Protein AF-0000000068889372 (afdb_homodimer)

Sequence (690 aa):
MPFVDPTPGPKPAVEIFPAAVDGRIPQILAVNKPPKSHHPTPLFIGFTRNWPILQQSVVSYITAGWPPVDIYVVDNTGTMDSNELGLLTLQNPFFIDYPRLRALGVNIITAPTLLSFAQLQNFFLYTAIRRNWGHYYWSHMDSAVLSDEEQHPYRSLYQRIVENWSSMDKTEKWAIKLFEYDYLALVNVAAYKDVGGWDTQIPFYTTDCDFHARLRMKNYTITEEKVGHIFDVGATVPDLSVFYPGTANEPLNGERFKYLRKLLDDFQSSKNKEKSDRNFWQAAQLGGKGEPFYRNPVGFEKAMQHWIETGRTVYAEKWGHRECDIWEIGKEIDKAWEYKEDWLVMPFVDPTPGPKPAVEIFPAAVDGRIPQILAVNKPPKSHHPTPLFIGFTRNWPILQQSVVSYITAGWPPVDIYVVDNTGTMDSNELGLLTLQNPFFIDYPRLRALGVNIITAPTLLSFAQLQNFFLYTAIRRNWGHYYWSHMDSAVLSDEEQHPYRSLYQRIVENWSSMDKTEKWAIKLFEYDYLALVNVAAYKDVGGWDTQIPFYTTDCDFHARLRMKNYTITEEKVGHIFDVGATVPDLSVFYPGTANEPLNGERFKYLRKLLDDFQSSKNKEKSDRNFWQAAQLGGKGEPFYRNPVGFEKAMQHWIETGRTVYAEKWGHRECDIWEIGKEIDKAWEYKEDWLV

Solvent-accessible surface area (backbone atoms only — not comparable to full-atom values): 36878 Å² total; per-residue (Å²): 129,85,78,72,72,75,72,79,70,68,66,80,69,68,87,36,45,66,49,49,79,75,70,54,67,75,63,54,46,70,83,23,57,55,67,91,79,67,81,88,62,41,29,39,30,59,40,48,54,39,45,62,39,40,53,50,19,55,52,23,40,42,43,17,14,38,56,33,78,31,31,33,39,31,45,30,47,44,44,72,61,36,40,78,69,62,60,57,49,79,44,18,32,58,28,54,64,52,70,58,43,51,73,63,43,35,42,79,44,73,44,58,31,56,55,47,59,24,33,44,53,28,34,54,50,36,51,31,58,77,68,70,38,68,52,39,32,38,33,47,32,47,22,40,45,41,40,38,52,83,44,82,84,72,52,28,23,36,56,37,50,53,48,52,61,72,65,50,63,84,82,55,58,56,31,35,43,22,35,66,58,76,44,28,31,40,39,29,43,66,45,40,51,71,66,33,52,50,58,53,72,20,26,37,64,52,32,64,39,57,44,54,30,43,38,44,66,71,64,30,43,72,47,80,46,84,50,54,45,64,35,61,34,57,65,70,70,80,47,54,65,65,72,36,53,93,44,88,79,56,63,73,63,32,70,60,51,51,51,50,53,51,50,48,51,49,32,24,51,53,27,68,62,39,80,87,48,60,65,53,51,64,68,36,40,75,47,36,80,90,35,78,42,58,67,57,51,68,48,50,53,53,41,49,53,52,48,28,51,48,7,42,52,38,47,21,53,35,57,12,42,82,66,68,55,46,47,81,74,63,56,52,74,90,47,57,51,68,42,67,69,68,74,81,117,128,86,78,72,73,72,72,79,69,66,67,79,68,67,86,37,45,66,50,49,79,72,69,53,67,75,64,55,45,68,84,22,57,54,68,91,78,67,81,88,61,42,30,38,30,56,39,50,55,39,45,63,40,38,52,49,20,55,50,24,40,40,42,17,15,37,55,34,79,33,31,32,38,32,45,30,48,43,46,73,62,36,40,78,69,62,61,58,50,78,43,17,33,58,28,53,65,50,70,59,44,50,73,63,43,35,41,80,42,73,43,58,30,56,55,46,58,24,33,45,53,28,34,54,50,36,51,31,56,77,67,68,39,68,50,39,31,39,34,46,32,46,23,40,43,42,39,38,53,82,45,83,82,72,53,28,23,35,55,36,49,54,49,52,61,72,63,50,63,85,81,56,59,55,33,36,42,21,33,66,58,74,44,29,31,40,41,30,43,66,46,40,52,72,66,33,50,50,57,50,73,19,26,36,62,54,33,64,40,56,42,55,30,43,39,43,67,71,64,30,42,72,46,79,46,85,48,54,46,62,36,61,36,57,66,71,69,79,45,56,63,64,70,35,52,92,44,89,78,56,63,74,62,32,70,59,52,52,51,50,53,50,51,48,50,49,31,24,51,51,27,69,60,39,78,87,49,62,65,53,52,65,66,35,40,74,45,38,81,91,35,78,42,57,66,56,49,67,50,48,52,53,44,49,52,54,44,29,52,45,7,42,51,38,48,20,52,34,57,13,41,81,67,68,56,46,48,81,73,62,55,50,76,90,47,56,52,68,42,67,69,68,73,82,117

Structure (mmCIF, N/CA/C/O backbone):
data_AF-0000000068889372-model_v1
#
loop_
_entity.id
_entity.type
_entity.pdbx_description
1 polymer '(Perigord truffle) hypothetical protein'
#
loop_
_atom_site.group_PDB
_atom_site.id
_atom_site.type_symbol
_atom_site.label_atom_id
_atom_site.label_alt_id
_atom_site.label_comp_id
_atom_site.label_asym_id
_atom_site.label_entity_id
_atom_site.label_seq_id
_atom_site.pdbx_PDB_ins_code
_atom_site.Cartn_x
_atom_site.Cartn_y
_atom_site.Cartn_z
_atom_site.occupancy
_atom_site.B_iso_or_equiv
_atom_site.auth_seq_id
_atom_site.auth_comp_id
_atom_site.auth_asym_id
_atom_site.auth_atom_id
_atom_site.pdbx_PDB_model_num
ATOM 1 N N . MET A 1 1 ? 31 -30.125 26.141 1 26.41 1 MET A N 1
ATOM 2 C CA . MET A 1 1 ? 29.766 -29.484 25.672 1 26.41 1 MET A CA 1
ATOM 3 C C . MET A 1 1 ? 29.578 -29.703 24.172 1 26.41 1 MET A C 1
ATOM 5 O O . MET A 1 1 ? 30.484 -29.438 23.391 1 26.41 1 MET A O 1
ATOM 9 N N . PRO A 1 2 ? 28.672 -30.578 23.656 1 28.95 2 PRO A N 1
ATOM 10 C CA . PRO A 1 2 ? 28.656 -31.016 22.266 1 28.95 2 PRO A CA 1
ATOM 11 C C . PRO A 1 2 ? 28.5 -29.859 21.281 1 28.95 2 PRO A C 1
ATOM 13 O O . PRO A 1 2 ? 27.922 -28.828 21.625 1 28.95 2 PRO A O 1
ATOM 16 N N . PHE A 1 3 ? 29.453 -29.578 20.406 1 27.03 3 PHE A N 1
ATOM 17 C CA . PHE A 1 3 ? 29.469 -28.625 19.297 1 27.03 3 PHE A CA 1
ATOM 18 C C . PHE A 1 3 ? 28.25 -28.828 18.391 1 27.03 3 PHE A C 1
ATOM 20 O O . PHE A 1 3 ? 28.062 -29.922 17.859 1 27.03 3 PHE A O 1
ATOM 27 N N . VAL A 1 4 ? 27.062 -28.391 18.797 1 33.19 4 VAL A N 1
ATOM 28 C CA . VAL A 1 4 ? 25.938 -28.453 17.891 1 33.19 4 VAL A CA 1
ATOM 29 C C . VAL A 1 4 ? 26.375 -28.031 16.484 1 33.19 4 VAL A C 1
ATOM 31 O O . VAL A 1 4 ? 27.078 -27.031 16.328 1 33.19 4 VAL A O 1
ATOM 34 N N . ASP A 1 5 ? 26.484 -28.875 15.633 1 35.28 5 ASP A N 1
ATOM 35 C CA . ASP A 1 5 ? 26.781 -28.688 14.219 1 35.28 5 ASP A CA 1
ATOM 36 C C . ASP A 1 5 ? 26.047 -27.453 13.672 1 35.28 5 ASP A C 1
ATOM 38 O O . ASP A 1 5 ? 24.859 -27.266 13.945 1 35.28 5 ASP A O 1
ATOM 42 N N . PRO A 1 6 ? 26.719 -26.359 13.375 1 37.97 6 PRO A N 1
ATOM 43 C CA . PRO A 1 6 ? 26.078 -25.125 12.867 1 37.97 6 PRO A CA 1
ATOM 44 C C . PRO A 1 6 ? 25.031 -25.406 11.789 1 37.97 6 PRO A C 1
ATOM 46 O O . PRO A 1 6 ? 25.156 -26.391 11.047 1 37.97 6 PRO A O 1
ATOM 49 N N . THR A 1 7 ? 23.781 -25.391 12.039 1 39.97 7 THR A N 1
ATOM 50 C CA . THR A 1 7 ? 22.766 -25.391 10.992 1 39.97 7 THR A CA 1
ATOM 51 C C . THR A 1 7 ? 23.312 -24.734 9.719 1 39.97 7 THR A C 1
ATOM 53 O O . THR A 1 7 ? 23.859 -23.641 9.758 1 39.97 7 THR A O 1
ATOM 56 N N . PRO A 1 8 ? 23.703 -25.562 8.773 1 46.97 8 PRO A N 1
ATOM 57 C CA . PRO A 1 8 ? 24.234 -24.953 7.551 1 46.97 8 PRO A CA 1
ATOM 58 C C . PRO A 1 8 ? 23.5 -23.672 7.152 1 46.97 8 PRO A C 1
ATOM 60 O O . PRO A 1 8 ? 22.297 -23.578 7.348 1 46.97 8 PRO A O 1
ATOM 63 N N . GLY A 1 9 ? 24.141 -22.578 7.207 1 53.31 9 GLY A N 1
ATOM 64 C CA . GLY A 1 9 ? 23.609 -21.297 6.766 1 53.31 9 GLY A CA 1
ATOM 65 C C . GLY A 1 9 ? 22.906 -21.375 5.426 1 53.31 9 GLY A C 1
ATOM 66 O O . GLY A 1 9 ? 23.016 -22.375 4.715 1 53.31 9 GLY A O 1
ATOM 67 N N . PRO A 1 10 ? 21.906 -20.516 5.102 1 62.91 10 PRO A N 1
ATOM 68 C CA . PRO A 1 10 ? 21.172 -20.516 3.834 1 62.91 10 PRO A CA 1
ATOM 69 C C . PRO A 1 10 ? 22.094 -20.547 2.619 1 62.91 10 PRO A C 1
ATOM 71 O O . PRO A 1 10 ? 23.188 -19.953 2.652 1 62.91 10 PRO A O 1
ATOM 74 N N . LYS A 1 11 ? 21.953 -21.5 1.599 1 74.25 11 LYS A N 1
ATOM 75 C CA . LYS A 1 11 ? 22.703 -21.594 0.352 1 74.25 11 LYS A CA 1
ATOM 76 C C . LYS A 1 11 ? 22.516 -20.344 -0.503 1 74.25 11 LYS A C 1
ATOM 78 O O . LYS A 1 11 ? 21.422 -19.781 -0.558 1 74.25 11 LYS A O 1
ATOM 83 N N . PRO A 1 12 ? 23.641 -19.812 -1.066 1 86.12 12 PRO A N 1
ATOM 84 C CA . PRO A 1 12 ? 23.547 -18.656 -1.959 1 86.12 12 PRO A CA 1
ATOM 85 C C . PRO A 1 12 ? 22.609 -18.906 -3.145 1 86.12 12 PRO A C 1
ATOM 87 O O . PRO A 1 12 ? 22.516 -20.047 -3.631 1 86.12 12 PRO A O 1
ATOM 90 N N . ALA A 1 13 ? 21.922 -17.922 -3.547 1 90.19 13 ALA A N 1
ATOM 91 C CA . ALA A 1 13 ? 21.094 -18 -4.742 1 90.19 13 ALA A CA 1
ATOM 92 C C . ALA A 1 13 ? 21.938 -18.172 -5.996 1 90.19 13 ALA A C 1
ATOM 94 O O . ALA A 1 13 ? 23.016 -17.578 -6.102 1 90.19 13 ALA A O 1
ATOM 95 N N . VAL A 1 14 ? 21.469 -19 -6.891 1 91.88 14 VAL A N 1
ATOM 96 C CA . VAL A 1 14 ? 22.203 -19.281 -8.125 1 91.88 14 VAL A CA 1
ATOM 97 C C . VAL A 1 14 ? 21.359 -18.875 -9.328 1 91.88 14 VAL A C 1
ATOM 99 O O . VAL A 1 14 ? 20.125 -18.859 -9.258 1 91.88 14 VAL A O 1
ATOM 102 N N . GLU A 1 15 ? 22.109 -18.484 -10.391 1 94.75 15 GLU A N 1
ATOM 103 C CA . GLU A 1 15 ? 21.453 -18.25 -11.672 1 94.75 15 GLU A CA 1
ATOM 104 C C . GLU A 1 15 ? 20.906 -19.547 -12.266 1 94.75 15 GLU A C 1
ATOM 106 O O . GLU A 1 15 ? 21.656 -20.5 -12.461 1 94.75 15 GLU A O 1
ATOM 111 N N . ILE A 1 16 ? 19.609 -19.5 -12.547 1 96.81 16 ILE A N 1
ATOM 112 C CA . ILE A 1 16 ? 19 -20.766 -12.969 1 96.81 16 ILE A CA 1
ATOM 113 C C . ILE A 1 16 ? 18.562 -20.672 -14.43 1 96.81 16 ILE A C 1
ATOM 115 O O . ILE A 1 16 ? 17.812 -21.516 -14.906 1 96.81 16 ILE A O 1
ATOM 119 N N . PHE A 1 17 ? 18.875 -19.656 -15.188 1 97.44 17 PHE A N 1
ATOM 120 C CA . PHE A 1 17 ? 18.578 -19.5 -16.609 1 97.44 17 PHE A CA 1
ATOM 121 C C . PHE A 1 17 ? 19.797 -18.969 -17.359 1 97.44 17 PHE A C 1
ATOM 123 O O . PHE A 1 17 ? 19.75 -17.906 -17.984 1 97.44 17 PHE A O 1
ATOM 130 N N . PRO A 1 18 ? 20.844 -19.703 -17.406 1 94.88 18 PRO A N 1
ATOM 131 C CA . PRO A 1 18 ? 22.078 -19.234 -18.031 1 94.88 18 PRO A CA 1
ATOM 132 C C . PRO A 1 18 ? 21.891 -18.859 -19.484 1 94.88 18 PRO A C 1
ATOM 134 O O . PRO A 1 18 ? 22.531 -17.906 -19.969 1 94.88 18 PRO A O 1
ATOM 137 N N . ALA A 1 19 ? 21.078 -19.547 -20.188 1 93.31 19 ALA A N 1
ATOM 138 C CA . ALA A 1 19 ? 20.844 -19.25 -21.594 1 93.31 19 ALA A CA 1
ATOM 139 C C . ALA A 1 19 ? 20.344 -17.828 -21.781 1 93.31 19 ALA A C 1
ATOM 141 O O . ALA A 1 19 ? 20.719 -17.156 -22.75 1 93.31 19 ALA A O 1
ATOM 142 N N . ALA A 1 20 ? 19.516 -17.391 -20.906 1 92.81 20 ALA A N 1
ATOM 143 C CA . ALA A 1 20 ? 18.984 -16.047 -21 1 92.81 20 ALA A CA 1
ATOM 144 C C . ALA A 1 20 ? 20.062 -15 -20.734 1 92.81 20 ALA A C 1
ATOM 146 O O . ALA A 1 20 ? 20.047 -13.906 -21.312 1 92.81 20 ALA A O 1
ATOM 147 N N . VAL A 1 21 ? 20.953 -15.234 -19.828 1 89.38 21 VAL A N 1
ATOM 148 C CA . VAL A 1 21 ? 22.062 -14.344 -19.516 1 89.38 21 VAL A CA 1
ATOM 149 C C . VAL A 1 21 ? 22.875 -14.086 -20.781 1 89.38 21 VAL A C 1
ATOM 151 O O . VAL A 1 21 ? 23.359 -12.977 -21 1 89.38 21 VAL A O 1
ATOM 154 N N . ASP A 1 22 ? 22.938 -15.102 -21.625 1 89.62 22 ASP A N 1
ATOM 155 C CA . ASP A 1 22 ? 23.719 -15.039 -22.844 1 89.62 22 ASP A CA 1
ATOM 156 C C . ASP A 1 22 ? 22.891 -14.438 -23.984 1 89.62 22 ASP A C 1
ATOM 158 O O . ASP A 1 22 ? 23.359 -14.383 -25.125 1 89.62 22 ASP A O 1
ATOM 162 N N . GLY A 1 23 ? 21.688 -14 -23.672 1 87.56 23 GLY A N 1
ATOM 163 C CA . GLY A 1 23 ? 20.812 -13.398 -24.656 1 87.56 23 GLY A CA 1
ATOM 164 C C . GLY A 1 23 ? 20.172 -14.414 -25.594 1 87.56 23 GLY A C 1
ATOM 165 O O . GLY A 1 23 ? 19.719 -14.062 -26.672 1 87.56 23 GLY A O 1
ATOM 166 N N . ARG A 1 24 ? 20.188 -15.688 -25.297 1 90.38 24 ARG A N 1
ATOM 167 C CA . ARG A 1 24 ? 19.703 -16.781 -26.141 1 90.38 24 ARG A CA 1
ATOM 168 C C . ARG A 1 24 ? 18.469 -17.438 -25.516 1 90.38 24 ARG A C 1
ATOM 170 O O . ARG A 1 24 ? 18.484 -18.641 -25.25 1 90.38 24 ARG A O 1
ATOM 177 N N . ILE A 1 25 ? 17.375 -16.719 -25.25 1 94.25 25 ILE A N 1
ATOM 178 C CA . ILE A 1 25 ? 16.141 -17.312 -24.766 1 94.25 25 ILE A CA 1
ATOM 179 C C . ILE A 1 25 ? 15.531 -18.219 -25.844 1 94.25 25 ILE A C 1
ATOM 181 O O . ILE A 1 25 ? 15.219 -17.75 -26.938 1 94.25 25 ILE A O 1
ATOM 185 N N . PRO A 1 26 ? 15.375 -19.438 -25.547 1 94.12 26 PRO A N 1
ATOM 186 C CA . PRO A 1 26 ? 14.875 -20.375 -26.562 1 94.12 26 PRO A CA 1
ATOM 187 C C . PRO A 1 26 ? 13.43 -20.078 -26.953 1 94.12 26 PRO A C 1
ATOM 189 O O . PRO A 1 26 ? 12.711 -19.391 -26.234 1 94.12 26 PRO A O 1
ATOM 192 N N . GLN A 1 27 ? 13.078 -20.656 -28.109 1 94 27 GLN A N 1
ATOM 193 C CA . GLN A 1 27 ? 11.695 -20.547 -28.562 1 94 27 GLN A CA 1
ATOM 194 C C . GLN A 1 27 ? 10.812 -21.578 -27.859 1 94 27 GLN A C 1
ATOM 196 O O . GLN A 1 27 ? 11.25 -22.703 -27.594 1 94 27 GLN A O 1
ATOM 201 N N . ILE A 1 28 ? 9.625 -21.203 -27.578 1 95.25 28 ILE A N 1
ATOM 202 C CA . ILE A 1 28 ? 8.719 -22.156 -26.953 1 95.25 28 ILE A CA 1
ATOM 203 C C . ILE A 1 28 ? 8.211 -23.141 -28 1 95.25 28 ILE A C 1
ATOM 205 O O . ILE A 1 28 ? 8.398 -22.938 -29.203 1 95.25 28 ILE A O 1
ATOM 209 N N . LEU A 1 29 ? 7.578 -24.234 -27.531 1 93.75 29 LEU A N 1
ATOM 210 C CA . LEU A 1 29 ? 6.973 -25.203 -28.453 1 93.75 29 LEU A CA 1
ATOM 211 C C . LEU A 1 29 ? 5.992 -24.516 -29.391 1 93.75 29 LEU A C 1
ATOM 213 O O . LEU A 1 29 ? 5.16 -23.703 -28.953 1 93.75 29 LEU A O 1
ATOM 217 N N . ALA A 1 30 ? 6.059 -24.844 -30.656 1 92.06 30 ALA A N 1
ATOM 218 C CA . ALA A 1 30 ? 5.254 -24.188 -31.672 1 92.06 30 ALA A CA 1
ATOM 219 C C . ALA A 1 30 ? 3.764 -24.312 -31.375 1 92.06 30 ALA A C 1
ATOM 221 O O . ALA A 1 30 ? 3.004 -23.359 -31.547 1 92.06 30 ALA A O 1
ATOM 222 N N . VAL A 1 31 ? 3.369 -25.422 -30.891 1 93.06 31 VAL A N 1
ATOM 223 C CA . VAL A 1 31 ? 1.959 -25.703 -30.641 1 93.06 31 VAL A CA 1
ATOM 224 C C . VAL A 1 31 ? 1.481 -24.922 -29.422 1 93.06 31 VAL A C 1
ATOM 226 O O . VAL A 1 31 ? 0.277 -24.797 -29.188 1 93.06 31 VAL A O 1
ATOM 229 N N . ASN A 1 32 ? 2.391 -24.359 -28.594 1 94.94 32 ASN A N 1
ATOM 230 C CA . ASN A 1 32 ? 2.039 -23.562 -27.422 1 94.94 32 ASN A CA 1
ATOM 231 C C . ASN A 1 32 ? 1.96 -22.078 -27.75 1 94.94 32 ASN A C 1
ATOM 233 O O . ASN A 1 32 ? 1.536 -21.266 -26.922 1 94.94 32 ASN A O 1
ATOM 237 N N . LYS A 1 33 ? 2.381 -21.734 -28.969 1 93.5 33 LYS A N 1
ATOM 238 C CA . LYS A 1 33 ? 2.412 -20.312 -29.328 1 93.5 33 LYS A CA 1
ATOM 239 C C . LYS A 1 33 ? 1.012 -19.703 -29.312 1 93.5 33 LYS A C 1
ATOM 241 O O . LYS A 1 33 ? 0.092 -20.234 -29.938 1 93.5 33 LYS A O 1
ATOM 246 N N . PRO A 1 34 ? 0.909 -18.656 -28.5 1 92.5 34 PRO A N 1
ATOM 247 C CA . PRO A 1 34 ? -0.407 -18.016 -28.5 1 92.5 34 PRO A CA 1
ATOM 248 C C . PRO A 1 34 ? -0.734 -17.328 -29.812 1 92.5 34 PRO A C 1
ATOM 250 O O . PRO A 1 34 ? 0.171 -17.016 -30.594 1 92.5 34 PRO A O 1
ATOM 253 N N . PRO A 1 35 ? -2.029 -17.172 -30.016 1 89.75 35 PRO A N 1
ATOM 254 C CA . PRO A 1 35 ? -2.385 -16.422 -31.219 1 89.75 35 PRO A CA 1
ATOM 255 C C . PRO A 1 35 ? -1.94 -14.969 -31.172 1 89.75 35 PRO A C 1
ATOM 257 O O . PRO A 1 35 ? -1.843 -14.391 -30.078 1 89.75 35 PRO A O 1
ATOM 260 N N . LYS A 1 36 ? -1.653 -14.406 -32.344 1 86.12 36 LYS A N 1
ATOM 261 C CA . LYS A 1 36 ? -1.223 -13.016 -32.406 1 86.12 36 LYS A CA 1
ATOM 262 C C . LYS A 1 36 ? -2.316 -12.078 -31.891 1 86.12 36 LYS A C 1
ATOM 264 O O . LYS A 1 36 ? -2.041 -11.148 -31.125 1 86.12 36 LYS A O 1
ATOM 269 N N . SER A 1 37 ? -3.52 -12.234 -32.375 1 88.38 37 SER A N 1
ATOM 270 C CA . SER A 1 37 ? -4.672 -11.5 -31.875 1 88.38 37 SER A CA 1
ATOM 271 C C . SER A 1 37 ? -5.461 -12.328 -30.859 1 88.38 37 SER A C 1
ATOM 273 O O . SER A 1 37 ? -5.781 -13.492 -31.125 1 88.38 37 SER A O 1
ATOM 275 N N . HIS A 1 38 ? -5.52 -11.82 -29.688 1 87.12 38 HIS A N 1
ATOM 276 C CA . HIS A 1 38 ? -6.227 -12.562 -28.656 1 87.12 38 HIS A CA 1
ATOM 277 C C . HIS A 1 38 ? -6.902 -11.625 -27.656 1 87.12 38 HIS A C 1
ATOM 279 O O . HIS A 1 38 ? -6.574 -10.438 -27.609 1 87.12 38 HIS A O 1
ATOM 285 N N . HIS A 1 39 ? -7.934 -12.125 -27.062 1 85.12 39 HIS A N 1
ATOM 286 C CA . HIS A 1 39 ? -8.508 -11.414 -25.922 1 85.12 39 HIS A CA 1
ATOM 287 C C . HIS A 1 39 ? -7.496 -11.258 -24.797 1 85.12 39 HIS A C 1
ATOM 289 O O . HIS A 1 39 ? -6.781 -12.211 -24.469 1 85.12 39 HIS A O 1
ATOM 295 N N . PRO A 1 40 ? -7.457 -10.055 -24.234 1 90.06 40 PRO A N 1
ATOM 296 C CA . PRO A 1 40 ? -6.484 -9.852 -23.156 1 90.06 40 PRO A CA 1
ATOM 297 C C . PRO A 1 40 ? -6.738 -10.758 -21.953 1 90.06 40 PRO A C 1
ATOM 299 O O . PRO A 1 40 ? -7.879 -10.906 -21.516 1 90.06 40 PRO A O 1
ATOM 302 N N . THR A 1 41 ? -5.695 -11.391 -21.453 1 96.25 41 THR A N 1
ATOM 303 C CA . THR A 1 41 ? -5.707 -12.242 -20.266 1 96.25 41 THR A CA 1
ATOM 304 C C . THR A 1 41 ? -4.676 -11.766 -19.25 1 96.25 41 THR A C 1
ATOM 306 O O . THR A 1 41 ? -3.75 -12.508 -18.906 1 96.25 41 THR A O 1
ATOM 309 N N . PRO A 1 42 ? -4.914 -10.539 -18.766 1 98.44 42 PRO A N 1
ATOM 310 C CA . PRO A 1 42 ? -3.908 -10.047 -17.828 1 98.44 42 PRO A CA 1
ATOM 311 C C . PRO A 1 42 ? -3.676 -11 -16.656 1 98.44 42 PRO A C 1
ATOM 313 O O . PRO A 1 42 ? -4.625 -11.383 -15.977 1 98.44 42 PRO A O 1
ATOM 316 N N . LEU A 1 43 ? -2.439 -11.406 -16.469 1 98.88 43 LEU A N 1
ATOM 317 C CA . LEU A 1 43 ? -1.994 -12.273 -15.383 1 98.88 43 LEU A CA 1
ATOM 318 C C . LEU A 1 43 ? -1.035 -11.531 -14.453 1 98.88 43 LEU A C 1
ATOM 320 O O . LEU A 1 43 ? 0.074 -11.172 -14.859 1 98.88 43 LEU A O 1
ATOM 324 N N . PHE A 1 44 ? -1.494 -11.273 -13.219 1 98.94 44 PHE A N 1
ATOM 325 C CA . PHE A 1 44 ? -0.624 -10.68 -12.211 1 98.94 44 PHE A CA 1
ATOM 326 C C . PHE A 1 44 ? 0.161 -11.75 -11.469 1 98.94 44 PHE A C 1
ATOM 328 O O . PHE A 1 44 ? -0.407 -12.75 -11.031 1 98.94 44 PHE A O 1
ATOM 335 N N . ILE A 1 45 ? 1.441 -11.539 -11.289 1 98.88 45 ILE A N 1
ATOM 336 C CA . ILE A 1 45 ? 2.275 -12.32 -10.383 1 98.88 45 ILE A CA 1
ATOM 337 C C . ILE A 1 45 ? 2.998 -11.383 -9.414 1 98.88 45 ILE A C 1
ATOM 339 O O . ILE A 1 45 ? 3.932 -10.68 -9.805 1 98.88 45 ILE A O 1
ATOM 343 N N . GLY A 1 46 ? 2.568 -11.383 -8.164 1 98.62 46 GLY A N 1
ATOM 344 C CA . GLY A 1 46 ? 3.205 -10.562 -7.148 1 98.62 46 GLY A CA 1
ATOM 345 C C . GLY A 1 46 ? 4.504 -11.148 -6.633 1 98.62 46 GLY A C 1
ATOM 346 O O . GLY A 1 46 ? 4.605 -12.359 -6.434 1 98.62 46 GLY A O 1
ATOM 347 N N . PHE A 1 47 ? 5.469 -10.258 -6.398 1 97.88 47 PHE A N 1
ATOM 348 C CA . PHE A 1 47 ? 6.777 -10.719 -5.953 1 97.88 47 PHE A CA 1
ATOM 349 C C . PHE A 1 47 ? 7.238 -9.938 -4.73 1 97.88 47 PHE A C 1
ATOM 351 O O . PHE A 1 47 ? 7.137 -8.711 -4.703 1 97.88 47 PHE A O 1
ATOM 358 N N . THR A 1 48 ? 7.754 -10.672 -3.742 1 96 48 THR A N 1
ATOM 359 C CA . THR A 1 48 ? 8.383 -10 -2.609 1 96 48 THR A CA 1
ATOM 360 C C . THR A 1 48 ? 9.828 -10.461 -2.441 1 96 48 THR A C 1
ATOM 362 O O . THR A 1 48 ? 10.742 -9.641 -2.322 1 96 48 THR A O 1
ATOM 365 N N . ARG A 1 49 ? 10.023 -11.758 -2.506 1 94.31 49 ARG A N 1
ATOM 366 C CA . ARG A 1 49 ? 11.383 -12.242 -2.285 1 94.31 49 ARG A CA 1
ATOM 367 C C . ARG A 1 49 ? 11.609 -13.578 -2.98 1 94.31 49 ARG A C 1
ATOM 369 O O . ARG A 1 49 ? 10.664 -14.328 -3.217 1 94.31 49 ARG A O 1
ATOM 376 N N . ASN A 1 50 ? 12.844 -13.859 -3.271 1 93.69 50 ASN A N 1
ATOM 377 C CA . ASN A 1 50 ? 13.312 -15.109 -3.867 1 93.69 50 ASN A CA 1
ATOM 378 C C . ASN A 1 50 ? 13.125 -15.109 -5.383 1 93.69 50 ASN A C 1
ATOM 380 O O . ASN A 1 50 ? 12.273 -15.828 -5.91 1 93.69 50 ASN A O 1
ATOM 384 N N . TRP A 1 51 ? 13.984 -14.484 -6.051 1 96.06 51 TRP A N 1
ATOM 385 C CA . TRP A 1 51 ? 13.977 -14.219 -7.484 1 96.06 51 TRP A CA 1
ATOM 386 C C . TRP A 1 51 ? 13.953 -15.516 -8.281 1 96.06 51 TRP A C 1
ATOM 388 O O . TRP A 1 51 ? 13.18 -15.648 -9.234 1 96.06 51 TRP A O 1
ATOM 398 N N . PRO A 1 52 ? 14.688 -16.594 -7.902 1 95.94 52 PRO A N 1
ATOM 399 C CA . PRO A 1 52 ? 14.68 -17.812 -8.719 1 95.94 52 PRO A CA 1
ATOM 400 C C . PRO A 1 52 ? 13.289 -18.438 -8.82 1 95.94 52 PRO A C 1
ATOM 402 O O . PRO A 1 52 ? 12.914 -18.938 -9.875 1 95.94 52 PRO A O 1
ATOM 405 N N . ILE A 1 53 ? 12.562 -18.375 -7.758 1 96.38 53 ILE A N 1
ATOM 406 C CA . ILE A 1 53 ? 11.227 -18.969 -7.742 1 96.38 53 ILE A CA 1
ATOM 407 C C . ILE A 1 53 ? 10.297 -18.172 -8.656 1 96.38 53 ILE A C 1
ATOM 409 O O . ILE A 1 53 ? 9.531 -18.766 -9.43 1 96.38 53 ILE A O 1
ATOM 413 N N . LEU A 1 54 ? 10.383 -16.844 -8.625 1 97.62 54 LEU A N 1
ATOM 414 C CA . LEU A 1 54 ? 9.586 -16.016 -9.523 1 97.62 54 LEU A CA 1
ATOM 415 C C . LEU A 1 54 ? 9.945 -16.281 -10.977 1 97.62 54 LEU A C 1
ATOM 417 O O . LEU A 1 54 ? 9.062 -16.422 -11.828 1 97.62 54 LEU A O 1
ATOM 421 N N . GLN A 1 55 ? 11.25 -16.297 -11.227 1 98.12 55 GLN A N 1
ATOM 422 C CA . GLN A 1 55 ? 11.734 -16.516 -12.586 1 98.12 55 GLN A CA 1
ATOM 423 C C . GLN A 1 55 ? 11.172 -17.812 -13.164 1 98.12 55 GLN A C 1
ATOM 425 O O . GLN A 1 55 ? 10.75 -17.859 -14.32 1 98.12 55 GLN A O 1
ATOM 430 N N . GLN A 1 56 ? 11.211 -18.875 -12.344 1 98.38 56 GLN A N 1
ATOM 431 C CA . GLN A 1 56 ? 10.664 -20.156 -12.758 1 98.38 56 GLN A CA 1
ATOM 432 C C . GLN A 1 56 ? 9.172 -20.062 -13.062 1 98.38 56 GLN A C 1
ATOM 434 O O . GLN A 1 56 ? 8.695 -20.609 -14.055 1 98.38 56 GLN A O 1
ATOM 439 N N . SER A 1 57 ? 8.453 -19.375 -12.227 1 98.75 57 SER A N 1
ATOM 440 C CA . SER A 1 57 ? 7.02 -19.188 -12.438 1 98.75 57 SER A CA 1
ATOM 441 C C . SER A 1 57 ? 6.746 -18.484 -13.758 1 98.75 57 SER A C 1
ATOM 443 O O . SER A 1 57 ? 5.965 -18.984 -14.578 1 98.75 57 SER A O 1
ATOM 445 N N . VAL A 1 58 ? 7.414 -17.375 -14.039 1 98.88 58 VAL A N 1
ATOM 446 C CA . VAL A 1 58 ? 7.219 -16.578 -15.234 1 98.88 58 VAL A CA 1
ATOM 447 C C . VAL A 1 58 ? 7.527 -17.406 -16.484 1 98.88 58 VAL A C 1
ATOM 449 O O . VAL A 1 58 ? 6.715 -17.484 -17.406 1 98.88 58 VAL A O 1
ATOM 452 N N . VAL A 1 59 ? 8.656 -18.078 -16.453 1 98.75 59 VAL A N 1
ATOM 453 C CA . VAL A 1 59 ? 9.086 -18.891 -17.594 1 98.75 59 VAL A CA 1
ATOM 454 C C . VAL A 1 59 ? 8.086 -20.016 -17.828 1 98.75 59 VAL A C 1
ATOM 456 O O . VAL A 1 59 ? 7.762 -20.328 -18.984 1 98.75 59 VAL A O 1
ATOM 459 N N . SER A 1 60 ? 7.625 -20.625 -16.766 1 98.81 60 SER A N 1
ATOM 460 C CA . SER A 1 60 ? 6.688 -21.734 -16.906 1 98.81 60 SER A CA 1
ATOM 461 C C . SER A 1 60 ? 5.398 -21.266 -17.594 1 98.81 60 SER A C 1
ATOM 463 O O . SER A 1 60 ? 4.852 -21.984 -18.438 1 98.81 60 SER A O 1
ATOM 465 N N . TYR A 1 61 ? 4.844 -20.109 -17.25 1 98.81 61 TYR A N 1
ATOM 466 C CA . TYR A 1 61 ? 3.639 -19.594 -17.875 1 98.81 61 TYR A CA 1
ATOM 467 C C . TYR A 1 61 ? 3.893 -19.266 -19.344 1 98.81 61 TYR A C 1
ATOM 469 O O . TYR A 1 61 ? 3.059 -19.562 -20.203 1 98.81 61 TYR A O 1
ATOM 477 N N . ILE A 1 62 ? 5.047 -18.641 -19.641 1 98.5 62 ILE A N 1
ATOM 478 C CA . ILE A 1 62 ? 5.391 -18.297 -21.016 1 98.5 62 ILE A CA 1
ATOM 479 C C . ILE A 1 62 ? 5.449 -19.562 -21.875 1 98.5 62 ILE A C 1
ATOM 481 O O . ILE A 1 62 ? 4.848 -19.625 -22.953 1 98.5 62 ILE A O 1
ATOM 485 N N . THR A 1 63 ? 6.094 -20.609 -21.422 1 97.94 63 THR A N 1
ATOM 486 C CA . THR A 1 63 ? 6.297 -21.812 -22.203 1 97.94 63 THR A CA 1
ATOM 487 C C . THR A 1 63 ? 4.996 -22.609 -22.312 1 97.94 63 THR A C 1
ATOM 489 O O . THR A 1 63 ? 4.859 -23.469 -23.188 1 97.94 63 THR A O 1
ATOM 492 N N . ALA A 1 64 ? 4.074 -22.328 -21.391 1 98.12 64 ALA A N 1
ATOM 493 C CA . ALA A 1 64 ? 2.768 -22.984 -21.453 1 98.12 64 ALA A CA 1
ATOM 494 C C . ALA A 1 64 ? 1.81 -22.203 -22.344 1 98.12 64 ALA A C 1
ATOM 496 O O . ALA A 1 64 ? 0.617 -22.516 -22.406 1 98.12 64 ALA A O 1
ATOM 497 N N . GLY A 1 65 ? 2.336 -21.141 -22.984 1 97.31 65 GLY A N 1
ATOM 498 C CA . GLY A 1 65 ? 1.611 -20.5 -24.062 1 97.31 65 GLY A CA 1
ATOM 499 C C . GLY A 1 65 ? 1.045 -19.141 -23.656 1 97.31 65 GLY A C 1
ATOM 500 O O . GLY A 1 65 ? 0.444 -18.453 -24.484 1 97.31 65 GLY A O 1
ATOM 501 N N . TRP A 1 66 ? 1.161 -18.75 -22.375 1 98.19 66 TRP A N 1
ATOM 502 C CA . TRP A 1 66 ? 0.631 -17.453 -21.969 1 98.19 66 TRP A CA 1
ATOM 503 C C . TRP A 1 66 ? 1.382 -16.312 -22.656 1 98.19 66 TRP A C 1
ATOM 505 O O . TRP A 1 66 ? 2.611 -16.25 -22.609 1 98.19 66 TRP A O 1
ATOM 515 N N . PRO A 1 67 ? 0.707 -15.438 -23.406 1 97.81 67 PRO A N 1
ATOM 516 C CA . PRO A 1 67 ? 1.434 -14.344 -24.047 1 97.81 67 PRO A CA 1
ATOM 517 C C . PRO A 1 67 ? 2.219 -13.492 -23.047 1 97.81 67 PRO A C 1
ATOM 519 O O . PRO A 1 67 ? 1.638 -12.945 -22.109 1 97.81 67 PRO A O 1
ATOM 522 N N . PRO A 1 68 ? 3.533 -13.359 -23.234 1 97.25 68 PRO A N 1
ATOM 523 C CA . PRO A 1 68 ? 4.328 -12.562 -22.281 1 97.25 68 PRO A CA 1
ATOM 524 C C . PRO A 1 68 ? 3.771 -11.156 -22.094 1 97.25 68 PRO A C 1
ATOM 526 O O . PRO A 1 68 ? 3.791 -10.633 -20.969 1 97.25 68 PRO A O 1
ATOM 529 N N . VAL A 1 69 ? 3.156 -10.547 -23.109 1 97.25 69 VAL A N 1
ATOM 530 C CA . VAL A 1 69 ? 2.668 -9.172 -23.062 1 97.25 69 VAL A CA 1
ATOM 531 C C . VAL A 1 69 ? 1.472 -9.078 -22.125 1 97.25 69 VAL A C 1
ATOM 533 O O . VAL A 1 69 ? 1.106 -7.988 -21.672 1 97.25 69 VAL A O 1
ATOM 536 N N . ASP A 1 70 ? 0.886 -10.242 -21.75 1 98.25 70 ASP A N 1
ATOM 537 C CA . ASP A 1 70 ? -0.254 -10.25 -20.844 1 98.25 70 ASP A CA 1
ATOM 538 C C . ASP A 1 70 ? 0.19 -10.555 -19.406 1 98.25 70 ASP A C 1
ATOM 540 O O . ASP A 1 70 ? -0.622 -10.523 -18.484 1 98.25 70 ASP A O 1
ATOM 544 N N . ILE A 1 71 ? 1.434 -10.859 -19.188 1 98.81 71 ILE A N 1
ATOM 545 C CA . ILE A 1 71 ? 1.947 -11.172 -17.859 1 98.81 71 ILE A CA 1
ATOM 546 C C . ILE A 1 71 ? 2.496 -9.906 -17.203 1 98.81 71 ILE A C 1
ATOM 548 O O . ILE A 1 71 ? 3.301 -9.195 -17.797 1 98.81 71 ILE A O 1
ATOM 552 N N . TYR A 1 72 ? 2.025 -9.625 -16.062 1 98.94 72 TYR A N 1
ATOM 553 C CA . TYR A 1 72 ? 2.449 -8.477 -15.273 1 98.94 72 TYR A CA 1
ATOM 554 C C . TYR A 1 72 ? 3.096 -8.922 -13.969 1 98.94 72 TYR A C 1
ATOM 556 O O . TYR A 1 72 ? 2.41 -9.383 -13.055 1 98.94 72 TYR A O 1
ATOM 564 N N . VAL A 1 73 ? 4.414 -8.797 -13.883 1 98.94 73 VAL A N 1
ATOM 565 C CA . VAL A 1 73 ? 5.109 -9.016 -12.617 1 98.94 73 VAL A CA 1
ATOM 566 C C . VAL A 1 73 ? 5.008 -7.762 -11.75 1 98.94 73 VAL A C 1
ATOM 568 O O . VAL A 1 73 ? 5.387 -6.668 -12.18 1 98.94 73 VAL A O 1
ATOM 571 N N . VAL A 1 74 ? 4.473 -7.898 -10.562 1 98.88 74 VAL A N 1
ATOM 572 C CA . VAL A 1 74 ? 4.348 -6.77 -9.641 1 98.88 74 VAL A CA 1
ATOM 573 C C . VAL A 1 74 ? 5.496 -6.793 -8.641 1 98.88 74 VAL A C 1
ATOM 575 O O . VAL A 1 74 ? 5.562 -7.672 -7.777 1 98.88 74 VAL A O 1
ATOM 578 N N . ASP A 1 75 ? 6.41 -5.844 -8.773 1 98.81 75 ASP A N 1
ATOM 579 C CA . ASP A 1 75 ? 7.516 -5.652 -7.844 1 98.81 75 ASP A CA 1
ATOM 580 C C . ASP A 1 75 ? 7.023 -5.098 -6.508 1 98.81 75 ASP A C 1
ATOM 582 O O . ASP A 1 75 ? 6.902 -3.883 -6.344 1 98.81 75 ASP A O 1
ATOM 586 N N . ASN A 1 76 ? 6.754 -5.988 -5.582 1 98.69 76 ASN A N 1
ATOM 587 C CA . ASN A 1 76 ? 6.305 -5.652 -4.238 1 98.69 76 ASN A CA 1
ATOM 588 C C . ASN A 1 76 ? 7.422 -5.812 -3.215 1 98.69 76 ASN A C 1
ATOM 590 O O . ASN A 1 76 ? 7.18 -6.227 -2.08 1 98.69 76 ASN A O 1
ATOM 594 N N . THR A 1 77 ? 8.648 -5.508 -3.604 1 97.88 77 THR A N 1
ATOM 595 C CA . THR A 1 77 ? 9.797 -5.719 -2.732 1 97.88 77 THR A CA 1
ATOM 596 C C . THR A 1 77 ? 9.953 -4.559 -1.749 1 97.88 77 THR A C 1
ATOM 598 O O . THR A 1 77 ? 10.633 -4.688 -0.732 1 97.88 77 THR A O 1
ATOM 601 N N . GLY A 1 78 ? 9.391 -3.398 -2.059 1 97.81 78 GLY A N 1
ATOM 602 C CA . GLY A 1 78 ? 9.523 -2.236 -1.194 1 97.81 78 GLY A CA 1
ATOM 603 C C . GLY A 1 78 ? 10.883 -1.565 -1.301 1 97.81 78 GLY A C 1
ATOM 604 O O . GLY A 1 78 ? 11.281 -0.822 -0.403 1 97.81 78 GLY A O 1
ATOM 605 N N . THR A 1 79 ? 11.602 -1.812 -2.406 1 98.12 79 THR A N 1
ATOM 606 C CA . THR A 1 79 ? 12.93 -1.233 -2.547 1 98.12 79 THR A CA 1
ATOM 607 C C . THR A 1 79 ? 12.906 -0.042 -3.5 1 98.12 79 THR A C 1
ATOM 609 O O . THR A 1 79 ? 13.938 0.32 -4.074 1 98.12 79 THR A O 1
ATOM 612 N N . MET A 1 80 ? 11.68 0.508 -3.734 1 98 80 MET A N 1
ATOM 613 C CA . MET A 1 80 ? 11.484 1.682 -4.582 1 98 80 MET A CA 1
ATOM 614 C C . MET A 1 80 ? 12.086 1.457 -5.965 1 98 80 MET A C 1
ATOM 616 O O . MET A 1 80 ? 11.711 0.518 -6.668 1 98 80 MET A O 1
ATOM 620 N N . ASP A 1 81 ? 13.039 2.234 -6.375 1 97.94 81 ASP A N 1
ATOM 621 C CA . ASP A 1 81 ? 13.555 2.145 -7.734 1 97.94 81 ASP A CA 1
ATOM 622 C C . ASP A 1 81 ? 14.859 1.353 -7.777 1 97.94 81 ASP A C 1
ATOM 624 O O . ASP A 1 81 ? 15.539 1.323 -8.805 1 97.94 81 ASP A O 1
ATOM 628 N N . SER A 1 82 ? 15.211 0.745 -6.684 1 98.5 82 SER A N 1
ATOM 629 C CA . SER A 1 82 ? 16.516 0.101 -6.586 1 98.5 82 SER A CA 1
ATOM 630 C C . SER A 1 82 ? 16.641 -1.051 -7.578 1 98.5 82 SER A C 1
ATOM 632 O O . SER A 1 82 ? 17.688 -1.225 -8.211 1 98.5 82 SER A O 1
ATOM 634 N N . ASN A 1 83 ? 15.602 -1.882 -7.715 1 98.5 83 ASN A N 1
ATOM 635 C CA . ASN A 1 83 ? 15.633 -2.957 -8.703 1 98.5 83 ASN A CA 1
ATOM 636 C C . ASN A 1 83 ? 15.672 -2.412 -10.125 1 98.5 83 ASN A C 1
ATOM 638 O O . ASN A 1 83 ? 16.422 -2.916 -10.961 1 98.5 83 ASN A O 1
ATOM 642 N N . GLU A 1 84 ? 14.906 -1.437 -10.359 1 98.06 84 GLU A N 1
ATOM 643 C CA . GLU A 1 84 ? 14.859 -0.807 -11.68 1 98.06 84 GLU A CA 1
ATOM 644 C C . GLU A 1 84 ? 16.219 -0.246 -12.078 1 98.06 84 GLU A C 1
ATOM 646 O O . GLU A 1 84 ? 16.609 -0.315 -13.242 1 98.06 84 GLU A O 1
ATOM 651 N N . LEU A 1 85 ? 16.938 0.251 -11.133 1 98.12 85 LEU A N 1
ATOM 652 C CA . LEU A 1 85 ? 18.219 0.895 -11.391 1 98.12 85 LEU A CA 1
ATOM 653 C C . LEU A 1 85 ? 19.359 -0.114 -11.305 1 98.12 85 LEU A C 1
ATOM 655 O O . LEU A 1 85 ? 20.531 0.245 -11.484 1 98.12 85 LEU A O 1
ATOM 659 N N . GLY A 1 86 ? 19.062 -1.35 -11.008 1 97.94 86 GLY A N 1
ATOM 660 C CA . GLY A 1 86 ? 20.062 -2.396 -10.969 1 97.94 86 GLY A CA 1
ATOM 661 C C . GLY A 1 86 ? 21 -2.287 -9.773 1 97.94 86 GLY A C 1
ATOM 662 O O . GLY A 1 86 ? 22.188 -2.578 -9.883 1 97.94 86 GLY A O 1
ATOM 663 N N . LEU A 1 87 ? 20.484 -1.874 -8.602 1 98.38 87 LEU A N 1
ATOM 664 C CA . LEU A 1 87 ? 21.328 -1.568 -7.461 1 98.38 87 LEU A CA 1
ATOM 665 C C . LEU A 1 87 ? 21.406 -2.754 -6.504 1 98.38 87 LEU A C 1
ATOM 667 O O . LEU A 1 87 ? 22.188 -2.732 -5.543 1 98.38 87 LEU A O 1
ATOM 671 N N . LEU A 1 88 ? 20.609 -3.777 -6.711 1 98 88 LEU A N 1
ATOM 672 C CA . LEU A 1 88 ? 20.609 -4.965 -5.863 1 98 88 LEU A CA 1
ATOM 673 C C . LEU A 1 88 ? 21.281 -6.133 -6.566 1 98 88 LEU A C 1
ATOM 675 O O . LEU A 1 88 ? 21.312 -6.195 -7.797 1 98 88 LEU A O 1
ATOM 679 N N . THR A 1 89 ? 21.797 -7.043 -5.746 1 96.31 89 THR A N 1
ATOM 680 C CA . THR A 1 89 ? 22.453 -8.227 -6.281 1 96.31 89 THR A CA 1
ATOM 681 C C . THR A 1 89 ? 21.578 -9.461 -6.105 1 96.31 89 THR A C 1
ATOM 683 O O . THR A 1 89 ? 20.625 -9.445 -5.336 1 96.31 89 THR A O 1
ATOM 686 N N . LEU A 1 90 ? 21.953 -10.547 -6.762 1 95.44 90 LEU A N 1
ATOM 687 C CA . LEU A 1 90 ? 21.203 -11.805 -6.773 1 95.44 90 LEU A CA 1
ATOM 688 C C . LEU A 1 90 ? 21.062 -12.367 -5.363 1 95.44 90 LEU A C 1
ATOM 690 O O . LEU A 1 90 ? 20.109 -13.086 -5.07 1 95.44 90 LEU A O 1
ATOM 694 N N . GLN A 1 91 ? 21.984 -12.078 -4.465 1 94.62 91 GLN A N 1
ATOM 695 C CA . GLN A 1 91 ? 21.969 -12.641 -3.119 1 94.62 91 GLN A CA 1
ATOM 696 C C . GLN A 1 91 ? 20.938 -11.922 -2.24 1 94.62 91 GLN A C 1
ATOM 698 O O . GLN A 1 91 ? 20.578 -12.406 -1.169 1 94.62 91 GLN A O 1
ATOM 703 N N . ASN A 1 92 ? 20.562 -10.672 -2.621 1 95.81 92 ASN A N 1
ATOM 704 C CA . ASN A 1 92 ? 19.531 -9.93 -1.904 1 95.81 92 ASN A CA 1
ATOM 705 C C . ASN A 1 92 ? 18.172 -10.602 -2.049 1 95.81 92 ASN A C 1
ATOM 707 O O . ASN A 1 92 ? 17.703 -10.828 -3.166 1 95.81 92 ASN A O 1
ATOM 711 N N . PRO A 1 93 ? 17.484 -10.922 -0.911 1 95.25 93 PRO A N 1
ATOM 712 C CA . PRO A 1 93 ? 16.188 -11.586 -1.003 1 95.25 93 PRO A CA 1
ATOM 713 C C . PRO A 1 93 ? 15.172 -10.797 -1.831 1 95.25 93 PRO A C 1
ATOM 715 O O . PRO A 1 93 ? 14.227 -11.367 -2.375 1 95.25 93 PRO A O 1
ATOM 718 N N . PHE A 1 94 ? 15.422 -9.484 -1.981 1 97.06 94 PHE A N 1
ATOM 719 C CA . PHE A 1 94 ? 14.438 -8.602 -2.6 1 97.06 94 PHE A CA 1
ATOM 720 C C . PHE A 1 94 ? 14.891 -8.188 -3.994 1 97.06 94 PHE A C 1
ATOM 722 O O . PHE A 1 94 ? 14.375 -7.215 -4.555 1 97.06 94 PHE A O 1
ATOM 729 N N . PHE A 1 95 ? 15.812 -8.953 -4.531 1 97.31 95 PHE A N 1
ATOM 730 C CA . PHE A 1 95 ? 16.359 -8.719 -5.863 1 97.31 95 PHE A CA 1
ATOM 731 C C . PHE A 1 95 ? 15.375 -9.172 -6.938 1 97.31 95 PHE A C 1
ATOM 733 O O . PHE A 1 95 ? 14.781 -10.25 -6.828 1 97.31 95 PHE A O 1
ATOM 740 N N . ILE A 1 96 ? 15.148 -8.352 -7.922 1 98.06 96 ILE A N 1
ATOM 741 C CA . ILE A 1 96 ? 14.469 -8.711 -9.164 1 98.06 96 ILE A CA 1
ATOM 742 C C . ILE A 1 96 ? 15.336 -8.32 -10.359 1 98.06 96 ILE A C 1
ATOM 744 O O . ILE A 1 96 ? 15.891 -7.215 -10.398 1 98.06 96 ILE A O 1
ATOM 748 N N . ASP A 1 97 ? 15.469 -9.164 -11.281 1 97.56 97 ASP A N 1
ATOM 749 C CA . ASP A 1 97 ? 16.234 -8.891 -12.492 1 97.56 97 ASP A CA 1
ATOM 750 C C . ASP A 1 97 ? 15.367 -8.234 -13.562 1 97.56 97 ASP A C 1
ATOM 752 O O . ASP A 1 97 ? 14.828 -8.922 -14.43 1 97.56 97 ASP A O 1
ATOM 756 N N . TYR A 1 98 ? 15.305 -6.922 -13.609 1 98.06 98 TYR A N 1
ATOM 757 C CA . TYR A 1 98 ? 14.453 -6.164 -14.523 1 98.06 98 TYR A CA 1
ATOM 758 C C . TYR A 1 98 ? 14.852 -6.418 -15.969 1 98.06 98 TYR A C 1
ATOM 760 O O . TYR A 1 98 ? 13.992 -6.691 -16.812 1 98.06 98 TYR A O 1
ATOM 768 N N . PRO A 1 99 ? 16.125 -6.379 -16.344 1 97.06 99 PRO A N 1
ATOM 769 C CA . PRO A 1 99 ? 16.5 -6.684 -17.719 1 97.06 99 PRO A CA 1
ATOM 770 C C . PRO A 1 99 ? 16.031 -8.062 -18.172 1 97.06 99 PRO 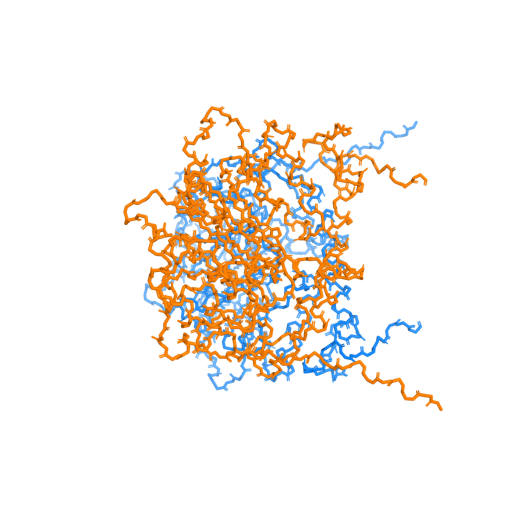A C 1
ATOM 772 O O . PRO A 1 99 ? 15.586 -8.227 -19.312 1 97.06 99 PRO A O 1
ATOM 775 N N . ARG A 1 100 ? 16.141 -9.07 -17.312 1 97.62 100 ARG A N 1
ATOM 776 C CA . ARG A 1 100 ? 15.68 -10.414 -17.625 1 97.62 100 ARG A CA 1
ATOM 777 C C . ARG A 1 100 ? 14.188 -10.43 -17.938 1 97.62 100 ARG A C 1
ATOM 779 O O . ARG A 1 100 ? 13.75 -11.039 -18.906 1 97.62 100 ARG A O 1
ATOM 786 N N . LEU A 1 101 ? 13.391 -9.805 -17.062 1 98.38 101 LEU A N 1
ATOM 787 C CA . LEU A 1 101 ? 11.945 -9.766 -17.266 1 98.38 101 LEU A CA 1
ATOM 788 C C . LEU A 1 101 ? 11.602 -9.055 -18.562 1 98.38 101 LEU A C 1
ATOM 790 O O . LEU A 1 101 ? 10.727 -9.5 -19.312 1 98.38 101 LEU A O 1
ATOM 794 N N . ARG A 1 102 ? 12.289 -7.984 -18.891 1 97.44 102 ARG A N 1
ATOM 795 C CA . ARG A 1 102 ? 12.078 -7.27 -20.141 1 97.44 102 ARG A CA 1
ATOM 796 C C . ARG A 1 102 ? 12.438 -8.148 -21.328 1 97.44 102 ARG A C 1
ATOM 798 O O . ARG A 1 102 ? 11.742 -8.141 -22.344 1 97.44 102 ARG A O 1
ATOM 805 N N . ALA A 1 103 ? 13.547 -8.859 -21.188 1 97.31 103 ALA A N 1
ATOM 806 C CA . ALA A 1 103 ? 13.969 -9.758 -22.266 1 97.31 103 ALA A CA 1
ATOM 807 C C . ALA A 1 103 ? 12.93 -10.844 -22.5 1 97.31 103 ALA A C 1
ATOM 809 O O . ALA A 1 103 ? 12.75 -11.297 -23.641 1 97.31 103 ALA A O 1
ATOM 810 N N . LEU A 1 104 ? 12.273 -11.258 -21.453 1 98 104 LEU A N 1
ATOM 811 C CA . LEU A 1 104 ? 11.227 -12.266 -21.562 1 98 104 LEU A CA 1
ATOM 812 C C . LEU A 1 104 ? 9.945 -11.664 -22.125 1 98 104 LEU A C 1
ATOM 814 O O . LEU A 1 104 ? 9.023 -12.398 -22.5 1 98 104 LEU A O 1
ATOM 818 N N . GLY A 1 105 ? 9.867 -10.367 -22.188 1 97.38 105 GLY A N 1
ATOM 819 C CA . GLY A 1 105 ? 8.758 -9.68 -22.828 1 97.38 105 GLY A CA 1
ATOM 820 C C . GLY A 1 105 ? 7.59 -9.43 -21.891 1 97.38 105 GLY A C 1
ATOM 821 O O . GLY A 1 105 ? 6.488 -9.109 -22.344 1 97.38 105 GLY A O 1
ATOM 822 N N . VAL A 1 106 ? 7.789 -9.625 -20.578 1 98.56 106 VAL A N 1
ATOM 823 C CA . VAL A 1 106 ? 6.688 -9.43 -19.641 1 98.56 106 VAL A CA 1
ATOM 824 C C . VAL A 1 106 ? 6.672 -7.984 -19.156 1 98.56 106 VAL A C 1
ATOM 826 O O . VAL A 1 106 ? 7.637 -7.242 -19.359 1 98.56 106 VAL A O 1
ATOM 829 N N . ASN A 1 107 ? 5.52 -7.535 -18.656 1 98.69 107 ASN A N 1
ATOM 830 C CA . ASN A 1 107 ? 5.379 -6.207 -18.062 1 98.69 107 ASN A CA 1
ATOM 831 C C . ASN A 1 107 ? 5.844 -6.191 -16.609 1 98.69 107 ASN A C 1
ATOM 833 O O . ASN A 1 107 ? 5.754 -7.207 -15.914 1 98.69 107 ASN A O 1
ATOM 837 N N . ILE A 1 108 ? 6.387 -5.117 -16.188 1 98.75 108 ILE A N 1
ATOM 838 C CA . ILE A 1 108 ? 6.762 -4.906 -14.789 1 98.75 108 ILE A CA 1
ATOM 839 C C . ILE A 1 108 ? 6 -3.711 -14.227 1 98.75 108 ILE A C 1
ATOM 841 O O . ILE A 1 108 ? 5.965 -2.641 -14.844 1 98.75 108 ILE A O 1
ATOM 845 N N . ILE A 1 109 ? 5.309 -3.879 -13.141 1 98.5 109 ILE A N 1
ATOM 846 C CA . ILE A 1 109 ? 4.68 -2.811 -12.375 1 98.5 109 ILE A CA 1
ATOM 847 C C . ILE A 1 109 ? 5.285 -2.758 -10.969 1 98.5 109 ILE A C 1
ATOM 849 O O . ILE A 1 109 ? 5.438 -3.791 -10.312 1 98.5 109 ILE A O 1
ATOM 853 N N . THR A 1 110 ? 5.676 -1.609 -10.516 1 98.25 110 THR A N 1
ATOM 854 C CA . THR A 1 110 ? 6.238 -1.464 -9.18 1 98.25 110 THR A CA 1
ATOM 855 C C . THR A 1 110 ? 5.164 -1.015 -8.188 1 98.25 110 THR A C 1
ATOM 857 O O . THR A 1 110 ? 4.492 -0.008 -8.414 1 98.25 110 THR A O 1
ATOM 860 N N . ALA A 1 111 ? 4.961 -1.793 -7.141 1 98.5 111 ALA A N 1
ATOM 861 C CA . ALA A 1 111 ? 4.137 -1.306 -6.039 1 98.5 111 ALA A CA 1
ATOM 862 C C . ALA A 1 111 ? 4.801 -0.117 -5.344 1 98.5 111 ALA A C 1
ATOM 864 O O . ALA A 1 111 ? 6.023 -0.084 -5.191 1 98.5 111 ALA A O 1
ATOM 865 N N . PRO A 1 112 ? 4.023 0.826 -4.887 1 98.19 112 PRO A N 1
ATOM 866 C CA . PRO A 1 112 ? 4.617 2.053 -4.355 1 98.19 112 PRO A CA 1
ATOM 867 C C . PRO A 1 112 ? 5.277 1.848 -2.994 1 98.19 112 PRO A C 1
ATOM 869 O O . PRO A 1 112 ? 6.039 2.703 -2.537 1 98.19 112 PRO A O 1
ATOM 872 N N . THR A 1 113 ? 4.965 0.874 -2.281 1 98.44 113 THR A N 1
ATOM 873 C CA . THR A 1 113 ? 5.496 0.457 -0.987 1 98.44 113 THR A CA 1
ATOM 874 C C . THR A 1 113 ? 5.371 -1.054 -0.812 1 98.44 113 THR A C 1
ATOM 876 O O . THR A 1 113 ? 4.758 -1.73 -1.64 1 98.44 113 THR A O 1
ATOM 879 N N . LEU A 1 114 ? 6.094 -1.594 0.233 1 98.56 114 LEU A N 1
ATOM 880 C CA . LEU A 1 114 ? 5.898 -3.004 0.551 1 98.56 114 LEU A CA 1
ATOM 881 C C . LEU A 1 114 ? 4.488 -3.256 1.067 1 98.56 114 LEU A C 1
ATOM 883 O O . LEU A 1 114 ? 4.098 -2.721 2.107 1 98.56 114 LEU A O 1
ATOM 887 N N . LEU A 1 115 ? 3.742 -4.004 0.314 1 98.75 115 LEU A N 1
ATOM 888 C CA . LEU A 1 115 ? 2.35 -4.309 0.623 1 98.75 115 LEU A CA 1
ATOM 889 C C . LEU A 1 115 ? 2.219 -5.695 1.241 1 98.75 115 LEU A C 1
ATOM 891 O O . LEU A 1 115 ? 2.996 -6.598 0.92 1 98.75 115 LEU A O 1
ATOM 895 N N . SER A 1 116 ? 1.263 -5.832 2.174 1 98.19 116 SER A N 1
ATOM 896 C CA . SER A 1 116 ? 0.871 -7.16 2.629 1 98.19 116 SER A CA 1
ATOM 897 C C . SER A 1 116 ? 0.137 -7.926 1.533 1 98.19 116 SER A C 1
ATOM 899 O O . SER A 1 116 ? -0.06 -7.41 0.432 1 98.19 116 SER A O 1
ATOM 901 N N . PHE A 1 117 ? -0.209 -9.195 1.841 1 97.88 117 PHE A N 1
ATOM 902 C CA . PHE A 1 117 ? -0.925 -10 0.857 1 97.88 117 PHE A CA 1
ATOM 903 C C . PHE A 1 117 ? -2.268 -9.367 0.514 1 97.88 117 PHE A C 1
ATOM 905 O O . PHE A 1 117 ? -2.59 -9.18 -0.662 1 97.88 117 PHE A O 1
ATOM 912 N N . ALA A 1 118 ? -3.064 -8.992 1.506 1 98.69 118 ALA A N 1
ATOM 913 C CA . ALA A 1 118 ? -4.379 -8.398 1.278 1 98.69 118 ALA A CA 1
ATOM 914 C C . ALA A 1 118 ? -4.266 -7.094 0.501 1 98.69 118 ALA A C 1
ATOM 916 O O . ALA A 1 118 ? -5.066 -6.828 -0.399 1 98.69 118 ALA A O 1
ATOM 917 N N . GLN A 1 119 ? -3.299 -6.301 0.847 1 98.81 119 GLN A N 1
ATOM 918 C CA . GLN A 1 119 ? -3.068 -5.039 0.145 1 98.81 119 GLN A CA 1
ATOM 919 C C . GLN A 1 119 ? -2.658 -5.285 -1.304 1 98.81 119 GLN A C 1
ATOM 921 O O . GLN A 1 119 ? -3.072 -4.555 -2.205 1 98.81 119 GLN A O 1
ATOM 926 N N . LEU A 1 120 ? -1.836 -6.258 -1.508 1 98.81 120 LEU A N 1
ATOM 927 C CA . LEU A 1 120 ? -1.4 -6.598 -2.857 1 98.81 120 LEU A CA 1
ATOM 928 C C . LEU A 1 120 ? -2.582 -7.043 -3.715 1 98.81 120 LEU A C 1
ATOM 930 O O . LEU A 1 120 ? -2.674 -6.68 -4.891 1 98.81 120 LEU A O 1
ATOM 934 N N . GLN A 1 121 ? -3.463 -7.832 -3.152 1 98.75 121 GLN A N 1
ATOM 935 C CA . GLN A 1 121 ? -4.672 -8.219 -3.869 1 98.75 121 GLN A CA 1
ATOM 936 C C . GLN A 1 121 ? -5.5 -7 -4.254 1 98.75 121 GLN A C 1
ATOM 938 O O . GLN A 1 121 ? -6.027 -6.926 -5.367 1 98.75 121 GLN A O 1
ATOM 943 N N . ASN A 1 122 ? -5.602 -6.086 -3.338 1 98.88 122 ASN A N 1
ATOM 944 C CA . ASN A 1 122 ? -6.312 -4.848 -3.654 1 98.88 122 ASN A CA 1
ATOM 945 C C . ASN A 1 122 ? -5.574 -4.039 -4.719 1 98.88 122 ASN A C 1
ATOM 947 O O . ASN A 1 122 ? -6.203 -3.363 -5.535 1 98.88 122 ASN A O 1
ATOM 951 N N . PHE A 1 123 ? -4.285 -4.129 -4.688 1 98.94 123 PHE A N 1
ATOM 952 C CA . PHE A 1 123 ? -3.498 -3.461 -5.723 1 98.94 123 PHE A CA 1
ATOM 953 C C . PHE A 1 123 ? -3.822 -4.027 -7.098 1 98.94 123 PHE A C 1
ATOM 955 O O . PHE A 1 123 ? -3.936 -3.279 -8.07 1 98.94 123 PHE A O 1
ATOM 962 N N . PHE A 1 124 ? -3.941 -5.359 -7.184 1 98.88 124 PHE A N 1
ATOM 963 C CA . PHE A 1 124 ? -4.367 -5.977 -8.438 1 98.88 124 PHE A CA 1
ATOM 964 C C . PHE A 1 124 ? -5.727 -5.445 -8.867 1 98.88 124 PHE A C 1
ATOM 966 O O . PHE A 1 124 ? -5.906 -5.051 -10.023 1 98.88 124 PHE A O 1
ATOM 973 N N . LEU A 1 125 ? -6.629 -5.41 -7.961 1 98.88 125 LEU A N 1
ATOM 974 C CA . LEU A 1 125 ? -7.977 -4.918 -8.234 1 98.88 125 LEU A CA 1
ATOM 975 C C . LEU A 1 125 ? -7.941 -3.469 -8.711 1 98.88 125 LEU A C 1
ATOM 977 O O . LEU A 1 125 ? -8.555 -3.127 -9.719 1 98.88 125 LEU A O 1
ATOM 981 N N . TYR A 1 126 ? -7.219 -2.65 -7.996 1 98.81 126 TYR A N 1
ATOM 982 C CA . TYR A 1 126 ? -7.055 -1.242 -8.344 1 98.81 126 TYR A CA 1
ATOM 983 C C . TYR A 1 126 ? -6.52 -1.085 -9.758 1 98.81 126 TYR A C 1
ATOM 985 O O . TYR A 1 126 ? -7.027 -0.269 -10.531 1 98.81 126 TYR A O 1
ATOM 993 N N . THR A 1 127 ? -5.496 -1.832 -10.062 1 98.75 127 THR A N 1
ATOM 994 C CA . THR A 1 127 ? -4.883 -1.771 -11.383 1 98.75 127 THR A CA 1
ATOM 995 C C . THR A 1 127 ? -5.887 -2.158 -12.469 1 98.75 127 THR A C 1
ATOM 997 O O . THR A 1 127 ? -5.969 -1.5 -13.508 1 98.75 127 THR A O 1
ATOM 1000 N N . ALA A 1 128 ? -6.629 -3.203 -12.211 1 98.69 128 ALA A N 1
ATOM 1001 C CA . ALA A 1 128 ? -7.652 -3.633 -13.164 1 98.69 128 ALA A CA 1
ATOM 1002 C C . ALA A 1 128 ? -8.695 -2.539 -13.375 1 98.69 128 ALA A C 1
ATOM 1004 O O . ALA A 1 128 ? -9.102 -2.27 -14.508 1 98.69 128 ALA A O 1
ATOM 1005 N N . ILE A 1 129 ? -9.125 -1.928 -12.297 1 98.56 129 ILE A N 1
ATOM 1006 C CA . ILE A 1 129 ? -10.109 -0.852 -12.367 1 98.56 129 ILE A CA 1
ATOM 1007 C C . ILE A 1 129 ? -9.555 0.293 -13.211 1 98.56 129 ILE A C 1
ATOM 1009 O O . ILE A 1 129 ? -10.242 0.791 -14.109 1 98.56 129 ILE A O 1
ATOM 1013 N N . ARG A 1 130 ? -8.32 0.696 -12.992 1 98.12 130 ARG A N 1
ATOM 1014 C CA . ARG A 1 130 ? -7.707 1.819 -13.695 1 98.12 130 ARG A CA 1
ATOM 1015 C C . ARG A 1 130 ? -7.523 1.504 -15.172 1 98.12 130 ARG A C 1
ATOM 1017 O O . ARG A 1 130 ? -7.559 2.404 -16.016 1 98.12 130 ARG A O 1
ATOM 1024 N N . ARG A 1 131 ? -7.391 0.247 -15.469 1 97.62 131 ARG A N 1
ATOM 1025 C CA . ARG A 1 131 ? -7.172 -0.165 -16.859 1 97.62 131 ARG A CA 1
ATOM 1026 C C . ARG A 1 131 ? -8.477 -0.599 -17.516 1 97.62 131 ARG A C 1
ATOM 1028 O O . ARG A 1 131 ? -8.477 -1.05 -18.656 1 97.62 131 ARG A O 1
ATOM 1035 N N . ASN A 1 132 ? -9.547 -0.576 -16.781 1 97.38 132 ASN A N 1
ATOM 1036 C CA . ASN A 1 132 ? -10.883 -0.928 -17.25 1 97.38 132 ASN A CA 1
ATOM 1037 C C . ASN A 1 132 ? -10.961 -2.393 -17.672 1 97.38 132 ASN A C 1
ATOM 1039 O O . ASN A 1 132 ? -11.516 -2.711 -18.719 1 97.38 132 ASN A O 1
ATOM 1043 N N . TRP A 1 133 ? -10.289 -3.23 -16.922 1 97.62 133 TRP A N 1
ATOM 1044 C CA . TRP A 1 133 ? -10.406 -4.672 -17.109 1 97.62 133 TRP A CA 1
ATOM 1045 C C . TRP A 1 133 ? -11.555 -5.246 -16.297 1 97.62 133 TRP A C 1
ATOM 1047 O O . TRP A 1 133 ? -11.672 -4.988 -15.102 1 97.62 133 TRP A O 1
ATOM 1057 N N . GLY A 1 134 ? -12.422 -6.031 -16.938 1 95.62 134 GLY A N 1
ATOM 1058 C CA . GLY A 1 134 ? -13.531 -6.672 -16.25 1 95.62 134 GLY A CA 1
ATOM 1059 C C . GLY A 1 134 ? -13.109 -7.902 -15.461 1 95.62 134 GLY A C 1
ATOM 1060 O O . GLY A 1 134 ? -13.844 -8.375 -14.594 1 95.62 134 GLY A O 1
ATOM 1061 N N . HIS A 1 135 ? -11.945 -8.414 -15.789 1 96.56 135 HIS A N 1
ATOM 1062 C CA . HIS A 1 135 ? -11.391 -9.586 -15.117 1 96.56 135 HIS A CA 1
ATOM 1063 C C . HIS A 1 135 ? -9.867 -9.594 -15.195 1 96.56 135 HIS A C 1
ATOM 1065 O O . HIS A 1 135 ? -9.281 -8.844 -15.984 1 96.56 135 HIS A O 1
ATOM 1071 N N . TYR A 1 136 ? -9.242 -10.328 -14.422 1 98.38 136 TYR A N 1
ATOM 1072 C CA . TYR A 1 136 ? -7.809 -10.594 -14.484 1 98.38 136 TYR A CA 1
ATOM 1073 C C . TYR A 1 136 ? -7.477 -11.93 -13.828 1 98.38 136 TYR A C 1
ATOM 1075 O O . TYR A 1 136 ? -8.297 -12.5 -13.109 1 98.38 136 TYR A O 1
ATOM 1083 N N . TYR A 1 137 ? -6.348 -12.445 -14.156 1 98.5 137 TYR A N 1
ATOM 1084 C CA . TYR A 1 137 ? -5.781 -13.609 -13.484 1 98.5 137 TYR A CA 1
ATOM 1085 C C . TYR A 1 137 ? -4.699 -13.203 -12.5 1 98.5 137 TYR A C 1
ATOM 1087 O O . TYR A 1 137 ? -4.062 -12.156 -12.664 1 98.5 137 TYR A O 1
ATOM 1095 N N . TRP A 1 138 ? -4.551 -13.898 -11.445 1 98.56 138 TRP A N 1
ATOM 1096 C CA . TRP A 1 138 ? -3.357 -13.766 -10.617 1 98.56 138 TRP A CA 1
ATOM 1097 C C . TRP A 1 138 ? -2.846 -15.133 -10.172 1 98.56 138 TRP A C 1
ATOM 1099 O O . TRP A 1 138 ? -3.619 -16.094 -10.07 1 98.56 138 TRP A O 1
ATOM 1109 N N . SER A 1 139 ? -1.508 -15.227 -10.008 1 98.5 139 SER A N 1
ATOM 1110 C CA . SER A 1 139 ? -0.84 -16.469 -9.625 1 98.5 139 SER A CA 1
ATOM 1111 C C . SER A 1 139 ? 0.089 -16.25 -8.438 1 98.5 139 SER A C 1
ATOM 1113 O O . SER A 1 139 ? 0.638 -15.156 -8.266 1 98.5 139 SER A O 1
ATOM 1115 N N . HIS A 1 140 ? 0.196 -17.281 -7.68 1 97.44 140 HIS A N 1
ATOM 1116 C CA . HIS A 1 140 ? 1.314 -17.312 -6.746 1 97.44 140 HIS A CA 1
ATOM 1117 C C . HIS A 1 140 ? 2.648 -17.234 -7.477 1 97.44 140 HIS A C 1
ATOM 1119 O O . HIS A 1 140 ? 2.779 -17.734 -8.594 1 97.44 140 HIS A O 1
ATOM 1125 N N . MET A 1 141 ? 3.559 -16.641 -6.801 1 97.25 141 MET A N 1
ATOM 1126 C CA . MET A 1 141 ? 4.887 -16.578 -7.402 1 97.25 141 MET A CA 1
ATOM 1127 C C . MET A 1 141 ? 5.598 -17.922 -7.285 1 97.25 141 MET A C 1
ATOM 1129 O O . MET A 1 141 ? 6.57 -18.188 -7.996 1 97.25 141 MET A O 1
ATOM 1133 N N . ASP A 1 142 ? 5.191 -18.719 -6.297 1 96.94 142 ASP A N 1
ATOM 1134 C CA . ASP A 1 142 ? 5.793 -20.031 -6.109 1 96.94 142 ASP A CA 1
ATOM 1135 C C . ASP A 1 142 ? 4.969 -21.109 -6.797 1 96.94 142 ASP A C 1
ATOM 1137 O O . ASP A 1 142 ? 4.836 -22.219 -6.273 1 96.94 142 ASP A O 1
ATOM 1141 N N . SER A 1 143 ? 4.398 -20.781 -7.902 1 97.44 143 SER A N 1
ATOM 1142 C CA . SER A 1 143 ? 3.74 -21.734 -8.781 1 97.44 143 SER A CA 1
ATOM 1143 C C . SER A 1 143 ? 4.574 -22.016 -10.023 1 97.44 143 SER A C 1
ATOM 1145 O O . SER A 1 143 ? 5.355 -21.156 -10.461 1 97.44 143 SER A O 1
ATOM 1147 N N . ALA A 1 144 ? 4.488 -23.188 -10.5 1 98.44 144 ALA A N 1
ATOM 1148 C CA . ALA A 1 144 ? 4.969 -23.562 -11.828 1 98.44 144 ALA A CA 1
ATOM 1149 C C . ALA A 1 144 ? 3.896 -24.328 -12.602 1 98.44 144 ALA A C 1
ATOM 1151 O O . ALA A 1 144 ? 3.143 -25.109 -12.023 1 98.44 144 ALA A O 1
ATOM 1152 N N . VAL A 1 145 ? 3.904 -24.109 -13.945 1 98.62 145 VAL A N 1
ATOM 1153 C CA . VAL A 1 145 ? 2.807 -24.703 -14.695 1 98.62 145 VAL A CA 1
ATOM 1154 C C . VAL A 1 145 ? 3.359 -25.484 -15.891 1 98.62 145 VAL A C 1
ATOM 1156 O O . VAL A 1 145 ? 4.453 -25.188 -16.375 1 98.62 145 VAL A O 1
ATOM 1159 N N . LEU A 1 146 ? 2.637 -26.484 -16.281 1 97.81 146 LEU A N 1
ATOM 1160 C CA . LEU A 1 146 ? 2.896 -27.266 -17.484 1 97.81 146 LEU A CA 1
ATOM 1161 C C . LEU A 1 146 ? 1.603 -27.531 -18.25 1 97.81 146 LEU A C 1
ATOM 1163 O O . LEU A 1 146 ? 0.574 -27.844 -17.641 1 97.81 146 LEU A O 1
ATOM 1167 N N . SER A 1 147 ? 1.716 -27.312 -19.547 1 97.44 147 SER A N 1
ATOM 1168 C CA . SER A 1 147 ? 0.612 -27.812 -20.359 1 97.44 147 SER A CA 1
ATOM 1169 C C . SER A 1 147 ? 0.472 -29.328 -20.234 1 97.44 147 SER A C 1
ATOM 1171 O O . SER A 1 147 ? 1.47 -30.047 -20.094 1 97.44 147 SER A O 1
ATOM 1173 N N . ASP A 1 148 ? -0.737 -29.797 -20.25 1 96.75 148 ASP A N 1
ATOM 1174 C CA . ASP A 1 148 ? -0.991 -31.234 -20.172 1 96.75 148 ASP A CA 1
ATOM 1175 C C . ASP A 1 148 ? -0.744 -31.906 -21.516 1 96.75 148 ASP A C 1
ATOM 1177 O O . ASP A 1 148 ? -1.684 -32.156 -22.281 1 96.75 148 ASP A O 1
ATOM 1181 N N . GLU A 1 149 ? 0.448 -32.375 -21.734 1 96.25 149 GLU A N 1
ATOM 1182 C CA . GLU A 1 149 ? 0.85 -32.938 -23.016 1 96.25 149 GLU A CA 1
ATOM 1183 C C . GLU A 1 149 ? 0.327 -34.344 -23.188 1 96.25 149 GLU A C 1
ATOM 1185 O O . GLU A 1 149 ? 0.405 -34.938 -24.281 1 96.25 149 GLU A O 1
ATOM 1190 N N . GLU A 1 150 ? -0.28 -34.938 -22.156 1 95.12 150 GLU A N 1
ATOM 1191 C CA . GLU A 1 150 ? -0.836 -36.281 -22.219 1 95.12 150 GLU A CA 1
ATOM 1192 C C . GLU A 1 150 ? -2.252 -36.281 -22.781 1 95.12 150 GLU A C 1
ATOM 1194 O O . GLU A 1 150 ? -2.783 -37.312 -23.156 1 95.12 150 GLU A O 1
ATOM 1199 N N . GLN A 1 151 ? -2.799 -35.156 -22.734 1 93.94 151 GLN A N 1
ATOM 1200 C CA . GLN A 1 151 ? -4.195 -35.062 -23.141 1 93.94 151 GLN A CA 1
ATOM 1201 C C . GLN A 1 151 ? -4.312 -34.969 -24.672 1 93.94 151 GLN A C 1
ATOM 1203 O O . GLN A 1 151 ? -3.514 -34.281 -25.312 1 93.94 151 GLN A O 1
ATOM 1208 N N . HIS A 1 152 ? -5.395 -35.719 -25.25 1 93.38 152 HIS A N 1
ATOM 1209 C CA . HIS A 1 152 ? -5.703 -35.656 -26.672 1 93.38 152 HIS A CA 1
ATOM 1210 C C . HIS A 1 152 ? -7.164 -35.312 -26.922 1 93.38 152 HIS A C 1
ATOM 1212 O O . HIS A 1 152 ? -8.062 -35.938 -26.359 1 93.38 152 HIS A O 1
ATOM 1218 N N . PRO A 1 153 ? -7.508 -34.344 -27.797 1 95.31 153 PRO A N 1
ATOM 1219 C CA . PRO A 1 153 ? -6.555 -33.5 -28.516 1 95.31 153 PRO A CA 1
ATOM 1220 C C . PRO A 1 153 ? -5.793 -32.562 -27.578 1 95.31 153 PRO A C 1
ATOM 1222 O O . PRO A 1 153 ? -6.312 -32.156 -26.547 1 95.31 153 PRO A O 1
ATOM 1225 N N . TYR A 1 154 ? -4.547 -32.25 -27.984 1 96.31 154 TYR A N 1
ATOM 1226 C CA . TYR A 1 154 ? -3.686 -31.406 -27.156 1 96.31 154 TYR A CA 1
ATOM 1227 C C . TYR A 1 154 ? -4.109 -29.938 -27.25 1 96.31 154 TYR A C 1
ATOM 1229 O O . TYR A 1 154 ? -4.438 -29.438 -28.328 1 96.31 154 TYR A O 1
ATOM 1237 N N . ARG A 1 155 ? -4.145 -29.344 -26.125 1 95.69 155 ARG A N 1
ATOM 1238 C CA . ARG A 1 155 ? -4.258 -27.891 -25.938 1 95.69 155 ARG A CA 1
ATOM 1239 C C . ARG A 1 155 ? -3.264 -27.391 -24.891 1 95.69 155 ARG A C 1
ATOM 1241 O O . ARG A 1 155 ? -3.082 -28.016 -23.844 1 95.69 155 ARG A O 1
ATOM 1248 N N . SER A 1 156 ? -2.572 -26.312 -25.297 1 96.88 156 SER A N 1
ATOM 1249 C CA . SER A 1 156 ? -1.709 -25.719 -24.281 1 96.88 156 SER A CA 1
ATOM 1250 C C . SER A 1 156 ? -2.516 -25.234 -23.078 1 96.88 156 SER A C 1
ATOM 1252 O O . SER A 1 156 ? -3.744 -25.141 -23.141 1 96.88 156 SER A O 1
ATOM 1254 N N . LEU A 1 157 ? -1.841 -25.031 -21.969 1 97.69 157 LEU A N 1
ATOM 1255 C CA . LEU A 1 157 ? -2.504 -24.469 -20.797 1 97.69 157 LEU A CA 1
ATOM 1256 C C . LEU A 1 157 ? -3.232 -23.172 -21.156 1 97.69 157 LEU A C 1
ATOM 1258 O O . LEU A 1 157 ? -4.391 -22.984 -20.781 1 97.69 157 LEU A O 1
ATOM 1262 N N . TYR A 1 158 ? -2.594 -22.281 -21.906 1 97.25 158 TYR A N 1
ATOM 1263 C CA . TYR A 1 158 ? -3.197 -21.016 -22.281 1 97.25 158 TYR A CA 1
ATOM 1264 C C . TYR A 1 158 ? -4.438 -21.234 -23.141 1 97.25 158 TYR A C 1
ATOM 1266 O O . TYR A 1 158 ? -5.457 -20.562 -22.953 1 97.25 158 TYR A O 1
ATOM 1274 N N . GLN A 1 159 ? -4.336 -22.125 -24.078 1 96.38 159 GLN A N 1
ATOM 1275 C CA . GLN A 1 159 ? -5.504 -22.406 -24.906 1 96.38 159 GLN A CA 1
ATOM 1276 C C . GLN A 1 159 ? -6.684 -22.875 -24.062 1 96.38 159 GLN A C 1
ATOM 1278 O O . GLN A 1 159 ? -7.824 -22.484 -24.312 1 96.38 159 GLN A O 1
ATOM 1283 N N . ARG A 1 160 ? -6.414 -23.672 -23.109 1 96.19 160 ARG A N 1
ATOM 1284 C CA . ARG A 1 160 ? -7.473 -24.125 -22.219 1 96.19 160 ARG A CA 1
ATOM 1285 C C . ARG A 1 160 ? -8.023 -22.984 -21.359 1 96.19 160 ARG A C 1
ATOM 1287 O O . ARG A 1 160 ? -9.211 -22.969 -21.047 1 96.19 160 ARG A O 1
ATOM 1294 N N . ILE A 1 161 ? -7.195 -22.094 -20.953 1 95.62 161 ILE A N 1
ATOM 1295 C CA . ILE A 1 161 ? -7.602 -20.891 -20.234 1 95.62 161 ILE A CA 1
ATOM 1296 C C . ILE A 1 161 ? -8.586 -20.094 -21.078 1 95.62 161 ILE A C 1
ATOM 1298 O O . ILE A 1 161 ? -9.633 -19.672 -20.594 1 95.62 161 ILE A O 1
ATOM 1302 N N . VAL A 1 162 ? -8.273 -19.891 -22.328 1 95 162 VAL A N 1
ATOM 1303 C CA . VAL A 1 162 ? -9.125 -19.141 -23.25 1 95 162 VAL A CA 1
ATOM 1304 C C . VAL A 1 162 ? -10.445 -19.891 -23.453 1 95 162 VAL A C 1
ATOM 1306 O O . VAL A 1 162 ? -11.508 -19.266 -23.484 1 95 162 VAL A O 1
ATOM 1309 N N . GLU A 1 163 ? -10.32 -21.156 -23.578 1 93.94 163 GLU A N 1
ATOM 1310 C CA . GLU A 1 163 ? -11.523 -21.969 -23.734 1 93.94 163 GLU A CA 1
ATOM 1311 C C . GLU A 1 163 ? -12.406 -21.891 -22.5 1 93.94 163 GLU A C 1
ATOM 1313 O O . GLU A 1 163 ? -13.633 -21.812 -22.609 1 93.94 163 GLU A O 1
ATOM 1318 N N . ASN A 1 164 ? -11.789 -22.016 -21.375 1 92.62 164 ASN A N 1
ATOM 1319 C CA . ASN A 1 164 ? -12.523 -21.875 -20.125 1 92.62 164 ASN A CA 1
ATOM 1320 C C . ASN A 1 164 ? -13.25 -20.531 -20.047 1 92.62 164 ASN A C 1
ATOM 1322 O O . ASN A 1 164 ? -14.43 -20.484 -19.703 1 92.62 164 ASN A O 1
ATOM 1326 N N . TRP A 1 165 ? -12.633 -19.484 -20.359 1 91.62 165 TRP A N 1
ATOM 1327 C CA . TRP A 1 165 ? -13.219 -18.141 -20.375 1 91.62 165 TRP A CA 1
ATOM 1328 C C . TRP A 1 165 ? -14.414 -18.078 -21.328 1 91.62 165 TRP A C 1
ATOM 1330 O O . TRP A 1 165 ? -15.477 -17.562 -20.969 1 91.62 165 TRP A O 1
ATOM 1340 N N . SER A 1 166 ? -14.234 -18.641 -22.5 1 90.44 166 SER A N 1
ATOM 1341 C CA . SER A 1 166 ? -15.242 -18.578 -23.547 1 90.44 166 SER A CA 1
ATOM 1342 C C . SER A 1 166 ? -16.469 -19.406 -23.188 1 90.44 166 SER A C 1
ATOM 1344 O O . SER A 1 166 ? -17.578 -19.125 -23.641 1 90.44 166 SER A O 1
ATOM 1346 N N . SER A 1 167 ? -16.219 -20.344 -22.312 1 90 167 SER A N 1
ATOM 1347 C CA . SER A 1 167 ? -17.297 -21.266 -21.984 1 90 167 SER A CA 1
ATOM 1348 C C . SER A 1 167 ? -18.078 -20.781 -20.766 1 90 167 SER A C 1
ATOM 1350 O O . SER A 1 167 ? -19.094 -21.375 -20.406 1 90 167 SER A O 1
ATOM 1352 N N . MET A 1 168 ? -17.578 -19.781 -20.156 1 87.75 168 MET A N 1
ATOM 1353 C CA . MET A 1 168 ? -18.219 -19.297 -18.922 1 87.75 168 MET A CA 1
ATOM 1354 C C . MET A 1 168 ? -19.625 -18.766 -19.219 1 87.75 168 MET A C 1
ATOM 1356 O O . MET A 1 168 ? -19.844 -18.109 -20.234 1 87.75 168 MET A O 1
ATOM 1360 N N . ASP A 1 169 ? -20.469 -19.203 -18.312 1 84.06 169 ASP A N 1
ATOM 1361 C CA . ASP A 1 169 ? -21.812 -18.609 -18.344 1 84.06 169 ASP A CA 1
ATOM 1362 C C . ASP A 1 169 ? -21.766 -17.156 -17.875 1 84.06 169 ASP A C 1
ATOM 1364 O O . ASP A 1 169 ? -21.609 -16.875 -16.672 1 84.06 169 ASP A O 1
ATOM 1368 N N . LYS A 1 170 ? -22 -16.328 -18.844 1 76 170 LYS A N 1
ATOM 1369 C CA . LYS A 1 170 ? -21.859 -14.898 -18.578 1 76 170 LYS A CA 1
ATOM 1370 C C . LYS A 1 170 ? -22.984 -14.398 -17.672 1 76 170 LYS A C 1
ATOM 1372 O O . LYS A 1 170 ? -22.875 -13.312 -17.094 1 76 170 LYS A O 1
ATOM 1377 N N . THR A 1 171 ? -23.922 -15.195 -17.453 1 85.12 171 THR A N 1
ATOM 1378 C CA . THR A 1 171 ? -25.047 -14.797 -16.609 1 85.12 171 THR A CA 1
ATOM 1379 C C . THR A 1 171 ? -24.812 -15.242 -15.164 1 85.12 171 THR A C 1
ATOM 1381 O O . THR A 1 171 ? -25.5 -14.781 -14.25 1 85.12 171 THR A O 1
ATOM 1384 N N . GLU A 1 172 ? -23.844 -16.125 -15.023 1 89.81 172 GLU A N 1
ATOM 1385 C CA . GLU A 1 172 ? -23.531 -16.609 -13.68 1 89.81 172 GLU A CA 1
ATOM 1386 C C . GLU A 1 172 ? -22.922 -15.508 -12.82 1 89.81 172 GLU A C 1
ATOM 1388 O O . GLU A 1 172 ? -22.125 -14.703 -13.305 1 89.81 172 GLU A O 1
ATOM 1393 N N . LYS A 1 173 ? -23.375 -15.453 -11.57 1 95.44 173 LYS A N 1
ATOM 1394 C CA . LYS A 1 173 ? -22.812 -14.539 -10.586 1 95.44 173 LYS A CA 1
ATOM 1395 C C . LYS A 1 173 ? -21.531 -15.109 -9.992 1 95.44 173 LYS A C 1
ATOM 1397 O O . LYS A 1 173 ? -21.469 -15.406 -8.797 1 95.44 173 LYS A O 1
ATOM 1402 N N . TRP A 1 174 ? -20.531 -15.203 -10.812 1 96.88 174 TRP A N 1
ATOM 1403 C CA . TRP A 1 174 ? -19.266 -15.805 -10.391 1 96.88 174 TRP A CA 1
ATOM 1404 C C . TRP A 1 174 ? -18.312 -14.75 -9.852 1 96.88 174 TRP A C 1
ATOM 1406 O O . TRP A 1 174 ? -18.375 -13.586 -10.258 1 96.88 174 TRP A O 1
ATOM 1416 N N . ALA A 1 175 ? -17.469 -15.117 -8.891 1 97.56 175 ALA A N 1
ATOM 1417 C CA . ALA A 1 175 ? -16.469 -14.203 -8.352 1 97.56 175 ALA A CA 1
ATOM 1418 C C . ALA A 1 175 ? -15.062 -14.672 -8.688 1 97.56 175 ALA A C 1
ATOM 1420 O O . ALA A 1 175 ? -14.203 -13.875 -9.062 1 97.56 175 ALA A O 1
ATOM 1421 N N . ILE A 1 176 ? -14.812 -15.977 -8.484 1 97.44 176 ILE A N 1
ATOM 1422 C CA . ILE A 1 176 ? -13.469 -16.516 -8.648 1 97.44 176 ILE A CA 1
ATOM 1423 C C . ILE A 1 176 ? -13.547 -17.875 -9.328 1 97.44 176 ILE A C 1
ATOM 1425 O O . ILE A 1 176 ? -14.414 -18.688 -9.016 1 97.44 176 ILE A O 1
ATOM 1429 N N . LYS A 1 177 ? -12.734 -18.109 -10.297 1 96.56 177 LYS A N 1
ATOM 1430 C CA . LYS A 1 177 ? -12.391 -19.453 -10.766 1 96.56 177 LYS A CA 1
ATOM 1431 C C . LYS A 1 177 ? -10.992 -19.844 -10.305 1 96.56 177 LYS A C 1
ATOM 1433 O O . LYS A 1 177 ? -10.016 -19.156 -10.602 1 96.56 177 LYS A O 1
ATOM 1438 N N . LEU A 1 178 ? -10.945 -20.859 -9.547 1 97.06 178 LEU A N 1
ATOM 1439 C CA . LEU A 1 178 ? -9.68 -21.359 -9.016 1 97.06 178 LEU A CA 1
ATOM 1440 C C . LEU A 1 178 ? -9.133 -22.5 -9.867 1 97.06 178 LEU A C 1
ATOM 1442 O O . LEU A 1 178 ? -9.883 -23.375 -10.289 1 97.06 178 LEU A O 1
ATOM 1446 N N . PHE A 1 179 ? -7.867 -22.375 -10.203 1 96.94 179 PHE A N 1
ATOM 1447 C CA . PHE A 1 179 ? -7.18 -23.422 -10.945 1 96.94 179 PHE A CA 1
ATOM 1448 C C . PHE A 1 179 ? -6.148 -24.125 -10.07 1 96.94 179 PHE A C 1
ATOM 1450 O O . PHE A 1 179 ? -5.102 -23.562 -9.758 1 96.94 179 PHE A O 1
ATOM 1457 N N . GLU A 1 180 ? -6.383 -25.469 -9.688 1 93.25 180 GLU A N 1
ATOM 1458 C CA . GLU A 1 180 ? -5.586 -26.203 -8.719 1 93.25 180 GLU A CA 1
ATOM 1459 C C . GLU A 1 180 ? -5.406 -25.406 -7.43 1 93.25 180 GLU A C 1
ATOM 1461 O O . GLU A 1 180 ? -4.289 -25.047 -7.066 1 93.25 180 GLU A O 1
ATOM 1466 N N . TYR A 1 181 ? -6.543 -25.312 -6.785 1 90.06 181 TYR A N 1
ATOM 1467 C CA . TYR A 1 181 ? -6.613 -24.438 -5.621 1 90.06 181 TYR A CA 1
ATOM 1468 C C . TYR A 1 181 ? -6.418 -22.984 -6.023 1 90.06 181 TYR A C 1
ATOM 1470 O O . TYR A 1 181 ? -6.941 -22.547 -7.051 1 90.06 181 TYR A O 1
ATOM 1478 N N . ASP A 1 182 ? -5.805 -22.188 -5.195 1 92.31 182 ASP A N 1
ATOM 1479 C CA . ASP A 1 182 ? -5.664 -20.766 -5.5 1 92.31 182 ASP A CA 1
ATOM 1480 C C . ASP A 1 182 ? -4.277 -20.469 -6.062 1 92.31 182 ASP A C 1
ATOM 1482 O O . ASP A 1 182 ? -3.814 -19.328 -6 1 92.31 182 ASP A O 1
ATOM 1486 N N . TYR A 1 183 ? -3.631 -21.547 -6.68 1 96.69 183 TYR A N 1
ATOM 1487 C CA . TYR A 1 183 ? -2.314 -21.297 -7.258 1 96.69 183 TYR A CA 1
ATOM 1488 C C . TYR A 1 183 ? -2.41 -20.375 -8.461 1 96.69 183 TYR A C 1
ATOM 1490 O O . TYR A 1 183 ? -1.466 -19.641 -8.766 1 96.69 183 TYR A O 1
ATOM 1498 N N . LEU A 1 184 ? -3.467 -20.469 -9.141 1 98.12 184 LEU A N 1
ATOM 1499 C CA . LEU A 1 184 ? -3.924 -19.594 -10.211 1 98.12 184 LEU A CA 1
ATOM 1500 C C . LEU A 1 184 ? -5.41 -19.281 -10.062 1 98.12 184 LEU A C 1
ATOM 1502 O O . LEU A 1 184 ? -6.207 -20.172 -9.766 1 98.12 184 LEU A O 1
ATOM 1506 N N . ALA A 1 185 ? -5.723 -17.984 -10.211 1 98.06 185 ALA A N 1
ATOM 1507 C CA . ALA A 1 185 ? -7.121 -17.609 -10.016 1 98.06 185 ALA A CA 1
ATOM 1508 C C . ALA A 1 185 ? -7.566 -16.609 -11.078 1 98.06 185 ALA A C 1
ATOM 1510 O O . ALA A 1 185 ? -6.805 -15.711 -11.469 1 98.06 185 ALA A O 1
ATOM 1511 N N . LEU A 1 186 ? -8.719 -16.797 -11.594 1 97.31 186 LEU A N 1
ATOM 1512 C CA . LEU A 1 186 ? -9.43 -15.812 -12.398 1 97.31 186 LEU A CA 1
ATOM 1513 C C . LEU A 1 186 ? -10.375 -14.984 -11.531 1 97.31 186 LEU A C 1
ATOM 1515 O O . LEU A 1 186 ? -11.188 -15.531 -10.781 1 97.31 186 LEU A O 1
ATOM 1519 N N . VAL A 1 187 ? -10.328 -13.68 -11.648 1 97.56 187 VAL A N 1
ATOM 1520 C CA . VAL A 1 187 ? -11.055 -12.789 -10.758 1 97.56 187 VAL A CA 1
ATOM 1521 C C . VAL A 1 187 ? -12.086 -11.984 -11.547 1 97.56 187 VAL A C 1
ATOM 1523 O O . VAL A 1 187 ? -11.773 -11.461 -12.625 1 97.56 187 VAL A O 1
ATOM 1526 N N . ASN A 1 188 ? -13.273 -11.938 -11.047 1 97.5 188 ASN A N 1
ATOM 1527 C CA . ASN A 1 188 ? -14.312 -11.023 -11.516 1 97.5 188 ASN A CA 1
ATOM 1528 C C . ASN A 1 188 ? -14.234 -9.672 -10.812 1 97.5 188 ASN A C 1
ATOM 1530 O O . ASN A 1 188 ? -14.594 -9.562 -9.633 1 97.5 188 ASN A O 1
ATOM 1534 N N . VAL A 1 189 ? -13.891 -8.656 -11.492 1 97.94 189 VAL A N 1
ATOM 1535 C CA . VAL A 1 189 ? -13.617 -7.348 -10.906 1 97.94 189 VAL A CA 1
ATOM 1536 C C . VAL A 1 189 ? -14.891 -6.785 -10.281 1 97.94 189 VAL A C 1
ATOM 1538 O O . VAL A 1 189 ? -14.859 -6.246 -9.172 1 97.94 189 VAL A O 1
ATOM 1541 N N . ALA A 1 190 ? -16.016 -6.926 -10.914 1 97.31 190 ALA A N 1
ATOM 1542 C CA . ALA A 1 190 ? -17.281 -6.398 -10.414 1 97.31 190 ALA A CA 1
ATOM 1543 C C . ALA A 1 190 ? -17.656 -7.055 -9.086 1 97.31 190 ALA A C 1
ATOM 1545 O O . ALA A 1 190 ? -18.172 -6.391 -8.188 1 97.31 190 ALA A O 1
ATOM 1546 N N . ALA A 1 191 ? -17.453 -8.344 -8.977 1 98.06 191 ALA A N 1
ATOM 1547 C CA . ALA A 1 191 ? -17.75 -9.055 -7.738 1 98.06 191 ALA A CA 1
ATOM 1548 C C . ALA A 1 191 ? -16.875 -8.562 -6.59 1 98.06 191 ALA A C 1
ATOM 1550 O O . ALA A 1 191 ? -17.359 -8.344 -5.48 1 98.06 191 ALA A O 1
ATOM 1551 N N . TYR A 1 192 ? -15.555 -8.406 -6.906 1 98.62 192 TYR A N 1
ATOM 1552 C CA . TYR A 1 192 ? -14.625 -7.914 -5.898 1 98.62 192 TYR A CA 1
ATOM 1553 C C . TYR A 1 192 ? -15.023 -6.523 -5.422 1 98.62 192 TYR A C 1
ATOM 1555 O O . TYR A 1 192 ? -14.977 -6.234 -4.223 1 98.62 192 TYR A O 1
ATOM 1563 N N . LYS A 1 193 ? -15.438 -5.66 -6.328 1 98.12 193 LYS A N 1
ATOM 1564 C CA . LYS A 1 193 ? -15.883 -4.316 -5.973 1 98.12 193 LYS A CA 1
ATOM 1565 C C . LYS A 1 193 ? -17.141 -4.367 -5.109 1 98.12 193 LYS A C 1
ATOM 1567 O O . LYS A 1 193 ? -17.266 -3.619 -4.137 1 98.12 193 LYS A O 1
ATOM 1572 N N . ASP A 1 194 ? -18 -5.266 -5.48 1 97.31 194 ASP A N 1
ATOM 1573 C CA . ASP A 1 194 ? -19.297 -5.359 -4.797 1 97.31 194 ASP A CA 1
ATOM 1574 C C . ASP A 1 194 ? -19.109 -5.738 -3.328 1 97.31 194 ASP A C 1
ATOM 1576 O O . ASP A 1 194 ? -19.828 -5.234 -2.459 1 97.31 194 ASP A O 1
ATOM 1580 N N . VAL A 1 195 ? -18.141 -6.574 -3.08 1 97.31 195 VAL A N 1
ATOM 1581 C CA . VAL A 1 195 ? -17.953 -7.051 -1.716 1 97.31 195 VAL A CA 1
ATOM 1582 C C . VAL A 1 195 ? -17.016 -6.117 -0.966 1 97.31 195 VAL A C 1
ATOM 1584 O O . VAL A 1 195 ? -16.875 -6.211 0.257 1 97.31 195 VAL A O 1
ATOM 1587 N N . GLY A 1 196 ? -16.328 -5.199 -1.624 1 97.25 196 GLY A N 1
ATOM 1588 C CA . GLY A 1 196 ? -15.508 -4.188 -0.979 1 97.25 196 GLY A CA 1
ATOM 1589 C C . GLY A 1 196 ? -14.039 -4.566 -0.906 1 97.25 196 GLY A C 1
ATOM 1590 O O . GLY A 1 196 ? -13.32 -4.117 -0.011 1 97.25 196 GLY A O 1
ATOM 1591 N N . GLY A 1 197 ? -13.578 -5.445 -1.817 1 97.94 197 GLY A N 1
ATOM 1592 C CA . GLY A 1 197 ? -12.18 -5.836 -1.851 1 97.94 197 GLY A CA 1
ATOM 1593 C C . GLY A 1 197 ? -11.742 -6.602 -0.617 1 97.94 197 GLY A C 1
ATOM 1594 O O . GLY A 1 197 ? -12.586 -7.035 0.178 1 97.94 197 GLY A O 1
ATOM 1595 N N . TRP A 1 198 ? -10.453 -6.859 -0.51 1 98.56 198 TRP A N 1
ATOM 1596 C CA . TRP A 1 198 ? -9.867 -7.586 0.611 1 98.56 198 TRP A CA 1
ATOM 1597 C C . TRP A 1 198 ? -9.734 -6.684 1.833 1 98.56 198 TRP A C 1
ATOM 1599 O O . TRP A 1 198 ? -9.477 -5.484 1.702 1 98.56 198 TRP A O 1
ATOM 1609 N N . ASP A 1 199 ? -9.953 -7.219 3.02 1 98.19 199 ASP A N 1
ATOM 1610 C CA . ASP A 1 199 ? -9.781 -6.461 4.258 1 98.19 199 ASP A CA 1
ATOM 1611 C C . ASP A 1 199 ? -8.305 -6.328 4.617 1 98.19 199 ASP A C 1
ATOM 1613 O O . ASP A 1 199 ? -7.684 -7.289 5.074 1 98.19 199 ASP A O 1
ATOM 1617 N N . THR A 1 200 ? -7.762 -5.148 4.508 1 97.81 200 THR A N 1
ATOM 1618 C CA . THR A 1 200 ? -6.328 -4.941 4.68 1 97.81 200 THR A CA 1
ATOM 1619 C C . THR A 1 200 ? -5.938 -5.047 6.148 1 97.81 200 THR A C 1
ATOM 1621 O O . THR A 1 200 ? -4.754 -5.156 6.477 1 97.81 200 THR A O 1
ATOM 1624 N N . GLN A 1 201 ? -6.879 -5.047 7.055 1 97.56 201 GLN A N 1
ATOM 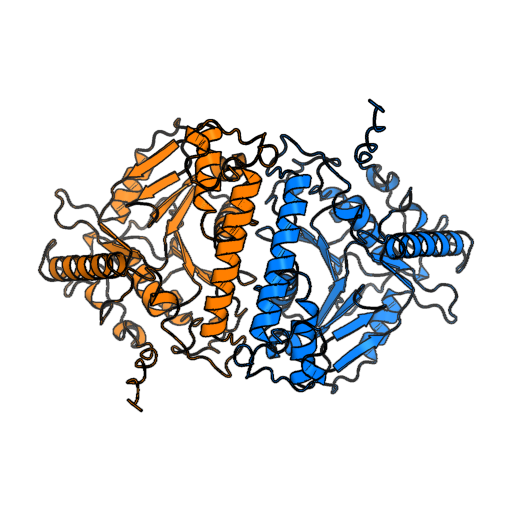1625 C CA . GLN A 1 201 ? -6.586 -5.188 8.477 1 97.56 201 GLN A CA 1
ATOM 1626 C C . GLN A 1 201 ? -6.383 -6.652 8.852 1 97.56 201 GLN A C 1
ATOM 1628 O O . GLN A 1 201 ? -5.992 -6.957 9.984 1 97.56 201 GLN A O 1
ATOM 1633 N N . ILE A 1 202 ? -6.691 -7.52 7.965 1 98.5 202 ILE A N 1
ATOM 1634 C CA . ILE A 1 202 ? -6.281 -8.922 7.988 1 98.5 202 ILE A CA 1
ATOM 1635 C C . ILE A 1 202 ? -5.25 -9.172 6.891 1 98.5 202 ILE A C 1
ATOM 1637 O O . ILE A 1 202 ? -5.582 -9.688 5.82 1 98.5 202 ILE A O 1
ATOM 1641 N N . PRO A 1 203 ? -4.031 -8.852 7.137 1 97.69 203 PRO A N 1
ATOM 1642 C CA . PRO A 1 203 ? -3.043 -8.617 6.078 1 97.69 203 PRO A CA 1
ATOM 1643 C C . PRO A 1 203 ? -2.596 -9.906 5.391 1 97.69 203 PRO A C 1
ATOM 1645 O O . PRO A 1 203 ? -2.162 -9.867 4.238 1 97.69 203 PRO A O 1
ATOM 1648 N N . PHE A 1 204 ? -2.486 -11.031 6.059 1 95.56 204 PHE A N 1
ATOM 1649 C CA . PHE A 1 204 ? -2.078 -12.352 5.586 1 95.56 204 PHE A CA 1
ATOM 1650 C C . PHE A 1 204 ? -3.096 -13.406 5.992 1 95.56 204 PHE A C 1
ATOM 1652 O O . PHE A 1 204 ? -4.301 -13.156 5.992 1 95.56 204 PHE A O 1
ATOM 1659 N N . TYR A 1 205 ? -2.639 -14.688 6.309 1 90.19 205 TYR A N 1
ATOM 1660 C CA . TYR A 1 205 ? -3.598 -15.617 6.891 1 90.19 205 TYR A CA 1
ATOM 1661 C C . TYR A 1 205 ? -4.285 -15.008 8.102 1 90.19 205 TYR A C 1
ATOM 1663 O O . TYR A 1 205 ? -3.641 -14.344 8.922 1 90.19 205 TYR A O 1
ATOM 1671 N N . THR A 1 206 ? -5.605 -15.062 7.902 1 94.88 206 THR A N 1
ATOM 1672 C CA . THR A 1 206 ? -6.73 -15.789 7.316 1 94.88 206 THR A CA 1
ATOM 1673 C C . THR A 1 206 ? -7.59 -14.859 6.469 1 94.88 206 THR A C 1
ATOM 1675 O O . THR A 1 206 ? -8.812 -15.008 6.422 1 94.88 206 THR A O 1
ATOM 1678 N N . THR A 1 207 ? -6.965 -13.906 5.812 1 97.75 207 THR A N 1
ATOM 1679 C CA . THR A 1 207 ? -7.672 -12.922 5 1 97.75 207 THR A CA 1
ATOM 1680 C C . THR A 1 207 ? -8.5 -13.609 3.918 1 97.75 207 THR A C 1
ATOM 1682 O O . THR A 1 207 ? -9.562 -13.109 3.529 1 97.75 207 THR A O 1
ATOM 1685 N N . ASP A 1 208 ? -8.07 -14.766 3.395 1 96.62 208 ASP A N 1
ATOM 1686 C CA . ASP A 1 208 ? -8.82 -15.516 2.387 1 96.62 208 ASP A CA 1
ATOM 1687 C C . ASP A 1 208 ? -10.133 -16.031 2.955 1 96.62 208 ASP A C 1
ATOM 1689 O O . ASP A 1 208 ? -11.164 -16.016 2.27 1 96.62 208 ASP A O 1
ATOM 1693 N N . CYS A 1 209 ? -10.094 -16.516 4.25 1 97.88 209 CYS A N 1
ATOM 1694 C CA . CYS A 1 209 ? -11.312 -16.938 4.93 1 97.88 209 CYS A CA 1
ATOM 1695 C C . CYS A 1 209 ? -12.344 -15.805 4.949 1 97.88 209 CYS A C 1
ATOM 1697 O O . CYS A 1 209 ? -13.508 -16.031 4.629 1 97.88 209 CYS A O 1
ATOM 1699 N N . ASP A 1 210 ? -11.891 -14.648 5.316 1 98.5 210 ASP A N 1
ATOM 1700 C CA . ASP A 1 210 ? -12.742 -13.469 5.367 1 98.5 210 ASP A CA 1
ATOM 1701 C C . ASP A 1 210 ? -13.312 -13.141 3.984 1 98.5 210 ASP A C 1
ATOM 1703 O O . ASP A 1 210 ? -14.523 -13 3.822 1 98.5 210 ASP A O 1
ATOM 1707 N N . PHE A 1 211 ? -12.477 -13.016 2.99 1 98.5 211 PHE A N 1
ATOM 1708 C CA . PHE A 1 211 ? -12.844 -12.523 1.67 1 98.5 211 PHE A CA 1
ATOM 1709 C C . PHE A 1 211 ? -13.766 -13.508 0.963 1 98.5 211 PHE A C 1
ATOM 1711 O O . PHE A 1 211 ? -14.805 -13.117 0.42 1 98.5 211 PHE A O 1
ATOM 1718 N N . HIS A 1 212 ? -13.406 -14.773 0.945 1 98 212 HIS A N 1
ATOM 1719 C CA . HIS A 1 212 ? -14.211 -15.781 0.264 1 98 212 HIS A CA 1
ATOM 1720 C C . HIS A 1 212 ? -15.578 -15.93 0.918 1 98 212 HIS A C 1
ATOM 1722 O O . HIS A 1 212 ? -16.578 -16.125 0.23 1 98 212 HIS A O 1
ATOM 1728 N N . ALA A 1 213 ? -15.562 -15.875 2.234 1 98.56 213 ALA A N 1
ATOM 1729 C CA . ALA A 1 213 ? -16.844 -15.945 2.922 1 98.56 213 ALA A CA 1
ATOM 1730 C C . ALA A 1 213 ? -17.75 -14.773 2.521 1 98.56 213 ALA A C 1
ATOM 1732 O O . ALA A 1 213 ? -18.938 -14.961 2.258 1 98.56 213 ALA A O 1
ATOM 1733 N N . ARG A 1 214 ? -17.234 -13.594 2.469 1 98.44 214 ARG A N 1
ATOM 1734 C CA . ARG A 1 214 ? -18.031 -12.422 2.113 1 98.44 214 ARG A CA 1
ATOM 1735 C C . ARG A 1 214 ? -18.562 -12.523 0.686 1 98.44 214 ARG A C 1
ATOM 1737 O O . ARG A 1 214 ? -19.688 -12.109 0.401 1 98.44 214 ARG A O 1
ATOM 1744 N N . LEU A 1 215 ? -17.75 -13.055 -0.228 1 98.5 215 LEU A N 1
ATOM 1745 C CA . LEU A 1 215 ? -18.234 -13.312 -1.582 1 98.5 215 LEU A CA 1
ATOM 1746 C C . LEU A 1 215 ? -19.438 -14.25 -1.564 1 98.5 215 LEU A C 1
ATOM 1748 O O . LEU A 1 215 ? -20.453 -13.977 -2.213 1 98.5 215 LEU A O 1
ATOM 1752 N N . ARG A 1 216 ? -19.328 -15.297 -0.765 1 98.12 216 ARG A N 1
ATOM 1753 C CA . ARG A 1 216 ? -20.422 -16.266 -0.681 1 98.12 216 ARG A CA 1
ATOM 1754 C C . ARG A 1 216 ? -21.641 -15.633 -0.026 1 98.12 216 ARG A C 1
ATOM 1756 O O . ARG A 1 216 ? -22.781 -15.922 -0.424 1 98.12 216 ARG A O 1
ATOM 1763 N N . MET A 1 217 ? -21.422 -14.859 0.95 1 98.06 217 MET A N 1
ATOM 1764 C CA . MET A 1 217 ? -22.516 -14.18 1.634 1 98.06 217 MET A CA 1
ATOM 1765 C C . MET A 1 217 ? -23.312 -13.305 0.662 1 98.06 217 MET A C 1
ATOM 1767 O O . MET A 1 217 ? -24.5 -13.062 0.87 1 98.06 217 MET A O 1
ATOM 1771 N N . LYS A 1 218 ? -22.688 -12.828 -0.392 1 97.44 218 LYS A N 1
ATOM 1772 C CA . LYS A 1 218 ? -23.359 -12.031 -1.411 1 97.44 218 LYS A CA 1
ATOM 1773 C C . LYS A 1 218 ? -23.797 -12.891 -2.594 1 97.44 218 LYS A C 1
ATOM 1775 O O . LYS A 1 218 ? -24.078 -12.375 -3.674 1 97.44 218 LYS A O 1
ATOM 1780 N N . ASN A 1 219 ? -23.688 -14.188 -2.461 1 96.81 219 ASN A N 1
ATOM 1781 C CA . ASN A 1 219 ? -24.219 -15.195 -3.373 1 96.81 219 ASN A CA 1
ATOM 1782 C C . ASN A 1 219 ? -23.344 -15.328 -4.621 1 96.81 219 ASN A C 1
ATOM 1784 O O . ASN A 1 219 ? -23.844 -15.648 -5.699 1 96.81 219 ASN A O 1
ATOM 1788 N N . TYR A 1 220 ? -22.156 -14.969 -4.516 1 97.94 220 TYR A N 1
ATOM 1789 C CA . TYR A 1 220 ? -21.219 -15.234 -5.605 1 97.94 220 TYR A CA 1
ATOM 1790 C C . TYR A 1 220 ? -20.688 -16.656 -5.523 1 97.94 220 TYR A C 1
ATOM 1792 O O . TYR A 1 220 ? -20.516 -17.203 -4.434 1 97.94 220 TYR A O 1
ATOM 1800 N N . THR A 1 221 ? -20.359 -17.188 -6.68 1 96.5 221 THR A N 1
ATOM 1801 C CA . THR A 1 221 ? -19.812 -18.547 -6.699 1 96.5 221 THR A CA 1
ATOM 1802 C C . THR A 1 221 ? -18.281 -18.516 -6.816 1 96.5 221 THR A C 1
ATOM 1804 O O . THR A 1 221 ? -17.734 -17.594 -7.434 1 96.5 221 THR A O 1
ATOM 1807 N N . ILE A 1 222 ? -17.641 -19.375 -6.195 1 96.62 222 ILE A N 1
ATOM 1808 C CA . ILE A 1 222 ? -16.234 -19.719 -6.316 1 96.62 222 ILE A CA 1
ATOM 1809 C C . ILE A 1 222 ? -16.094 -21.172 -6.77 1 96.62 222 ILE A C 1
ATOM 1811 O O . ILE A 1 222 ? -16.5 -22.094 -6.051 1 96.62 222 ILE A O 1
ATOM 1815 N N . THR A 1 223 ? -15.586 -21.359 -7.953 1 95.06 223 THR A N 1
ATOM 1816 C CA . THR A 1 223 ? -15.547 -22.719 -8.484 1 95.06 223 THR A CA 1
ATOM 1817 C C . THR A 1 223 ? -14.117 -23.125 -8.828 1 95.06 223 THR A C 1
ATOM 1819 O O . THR A 1 223 ? -13.234 -22.281 -8.945 1 95.06 223 THR A O 1
ATOM 1822 N N . GLU A 1 224 ? -13.875 -24.375 -8.914 1 94.56 224 GLU A N 1
ATOM 1823 C CA . GLU A 1 224 ? -12.594 -24.938 -9.305 1 94.56 224 GLU A CA 1
ATOM 1824 C C . GLU A 1 224 ? -12.625 -25.469 -10.734 1 94.56 224 GLU A C 1
ATOM 1826 O O . GLU A 1 224 ? -13.609 -26.094 -11.148 1 94.56 224 GLU A O 1
ATOM 1831 N N . GLU A 1 225 ? -11.586 -25.109 -11.422 1 92.31 225 GLU A N 1
ATOM 1832 C CA . GLU A 1 225 ? -11.438 -25.531 -12.812 1 92.31 225 GLU A CA 1
ATOM 1833 C C . GLU A 1 225 ? -10.086 -26.188 -13.047 1 92.31 225 GLU A C 1
ATOM 1835 O O . GLU A 1 225 ? -9.148 -26 -12.273 1 92.31 225 GLU A O 1
ATOM 1840 N N . LYS A 1 226 ? -10.039 -27.047 -14.094 1 90.75 226 LYS A N 1
ATOM 1841 C CA . LYS A 1 226 ? -8.789 -27.703 -14.461 1 90.75 226 LYS A CA 1
ATOM 1842 C C . LYS A 1 226 ? -8.344 -27.297 -15.867 1 90.75 226 LYS A C 1
ATOM 1844 O O . LYS A 1 226 ? -9.117 -27.391 -16.828 1 90.75 226 LYS A O 1
ATOM 1849 N N . VAL A 1 227 ? -7.129 -26.812 -16.031 1 94.12 227 VAL A N 1
ATOM 1850 C CA . VAL A 1 227 ? -6.668 -26.344 -17.344 1 94.12 227 VAL A CA 1
ATOM 1851 C C . VAL A 1 227 ? -5.289 -26.922 -17.641 1 94.12 227 VAL A C 1
ATOM 1853 O O . VAL A 1 227 ? -4.688 -26.609 -18.672 1 94.12 227 VAL A O 1
ATOM 1856 N N . GLY A 1 228 ? -4.746 -27.703 -16.875 1 94.88 228 GLY A N 1
ATOM 1857 C CA . GLY A 1 228 ? -3.404 -28.25 -16.984 1 94.88 228 GLY A CA 1
ATOM 1858 C C . GLY A 1 228 ? -2.797 -28.594 -15.633 1 94.88 228 GLY A C 1
ATOM 1859 O O . GLY A 1 228 ? -3.514 -28.922 -14.688 1 94.88 228 GLY A O 1
ATOM 1860 N N . HIS A 1 229 ? -1.463 -28.641 -15.68 1 97.19 229 HIS A N 1
ATOM 1861 C CA . HIS A 1 229 ? -0.763 -28.938 -14.43 1 97.19 229 HIS A CA 1
ATOM 1862 C C . HIS A 1 229 ? -0.254 -27.656 -13.773 1 97.19 229 HIS A C 1
ATOM 1864 O O . HIS A 1 229 ? 0.545 -26.922 -14.359 1 97.19 229 HIS A O 1
ATOM 1870 N N . ILE A 1 230 ? -0.726 -27.375 -12.656 1 98.19 230 ILE A N 1
ATOM 1871 C CA . ILE A 1 230 ? -0.283 -26.234 -11.875 1 98.19 230 ILE A CA 1
ATOM 1872 C C . ILE A 1 230 ? 0.256 -26.703 -10.523 1 98.19 230 ILE A C 1
ATOM 1874 O O . ILE A 1 230 ? -0.453 -27.375 -9.766 1 98.19 230 ILE A O 1
ATOM 1878 N N . PHE A 1 231 ? 1.482 -26.359 -10.227 1 97.81 231 PHE A N 1
ATOM 1879 C CA . PHE A 1 231 ? 2.186 -26.875 -9.055 1 97.81 231 PHE A CA 1
ATOM 1880 C C . PHE A 1 231 ? 2.477 -25.75 -8.062 1 97.81 231 PHE A C 1
ATOM 1882 O O . PHE A 1 231 ? 2.775 -24.625 -8.469 1 97.81 231 PHE A O 1
ATOM 1889 N N . ASP A 1 232 ? 2.344 -26.016 -6.832 1 96.19 232 ASP A N 1
ATOM 1890 C CA . ASP A 1 232 ? 2.828 -25.188 -5.727 1 96.19 232 ASP A CA 1
ATOM 1891 C C . ASP A 1 232 ? 4.199 -25.656 -5.25 1 96.19 232 ASP A C 1
ATOM 1893 O O . ASP A 1 232 ? 4.297 -26.641 -4.508 1 96.19 232 ASP A O 1
ATOM 1897 N N . VAL A 1 233 ? 5.254 -24.922 -5.555 1 95.62 233 VAL A N 1
ATOM 1898 C CA . VAL A 1 233 ? 6.598 -25.469 -5.426 1 95.62 233 VAL A CA 1
ATOM 1899 C C . VAL A 1 233 ? 7.422 -24.609 -4.469 1 95.62 233 VAL A C 1
ATOM 1901 O O . VAL A 1 233 ? 7.188 -23.406 -4.344 1 95.62 233 VAL A O 1
ATOM 1904 N N . GLY A 1 234 ? 8.375 -25.203 -3.768 1 92.38 234 GLY A N 1
ATOM 1905 C CA . GLY A 1 234 ? 9.297 -24.5 -2.881 1 92.38 234 GLY A CA 1
ATOM 1906 C C . GLY A 1 234 ? 10.734 -24.562 -3.34 1 92.38 234 GLY A C 1
ATOM 1907 O O . GLY A 1 234 ? 11.648 -24.234 -2.584 1 92.38 234 GLY A O 1
ATOM 1908 N N . ALA A 1 235 ? 10.906 -25.062 -4.605 1 93.31 235 ALA A N 1
ATOM 1909 C CA . ALA A 1 235 ? 12.227 -25.219 -5.199 1 93.31 235 ALA A CA 1
ATOM 1910 C C . ALA A 1 235 ? 12.195 -24.938 -6.699 1 93.31 235 ALA A C 1
ATOM 1912 O O . ALA A 1 235 ? 11.125 -24.734 -7.273 1 93.31 235 ALA A O 1
ATOM 1913 N N . THR A 1 236 ? 13.398 -24.859 -7.281 1 95.75 236 THR A N 1
ATOM 1914 C CA . THR A 1 236 ? 13.492 -24.578 -8.711 1 95.75 236 THR A CA 1
ATOM 1915 C C . THR A 1 236 ? 14.266 -25.672 -9.43 1 95.75 236 THR A C 1
ATOM 1917 O O . THR A 1 236 ? 15.086 -26.359 -8.82 1 95.75 236 THR A O 1
ATOM 1920 N N . VAL A 1 237 ? 13.945 -25.828 -10.711 1 97.31 237 VAL A N 1
ATOM 1921 C CA . VAL A 1 237 ? 14.797 -26.656 -11.555 1 97.31 237 VAL A CA 1
ATOM 1922 C C . VAL A 1 237 ? 16.203 -26.047 -11.633 1 97.31 237 VAL A C 1
ATOM 1924 O O . VAL A 1 237 ? 16.375 -24.844 -11.438 1 97.31 237 VAL A O 1
ATOM 1927 N N . PRO A 1 238 ? 17.188 -26.891 -11.914 1 95.44 238 PRO A N 1
ATOM 1928 C CA . PRO A 1 238 ? 18.547 -26.344 -11.977 1 95.44 238 PRO A CA 1
ATOM 1929 C C . PRO A 1 238 ? 18.766 -25.406 -13.156 1 95.44 238 PRO A C 1
ATOM 1931 O O . PRO A 1 238 ? 19.625 -24.516 -13.102 1 95.44 238 PRO A O 1
ATOM 1934 N N . ASP A 1 239 ? 18.062 -25.625 -14.227 1 97.25 239 ASP A N 1
ATOM 1935 C CA . ASP A 1 239 ? 18.156 -24.828 -15.445 1 97.25 239 ASP A CA 1
ATOM 1936 C C . ASP A 1 239 ? 16.781 -24.672 -16.109 1 97.25 239 ASP A C 1
ATOM 1938 O O . ASP A 1 239 ? 16.188 -25.656 -16.516 1 97.25 239 ASP A O 1
ATOM 1942 N N . LEU A 1 240 ? 16.391 -23.406 -16.328 1 98.06 240 LEU A N 1
ATOM 1943 C CA . LEU A 1 240 ? 15.047 -23.125 -16.812 1 98.06 240 LEU A CA 1
ATOM 1944 C C . LEU A 1 240 ? 14.914 -23.516 -18.297 1 98.06 240 LEU A C 1
ATOM 1946 O O . LEU A 1 240 ? 13.805 -23.609 -18.812 1 98.06 240 LEU A O 1
ATOM 1950 N N . SER A 1 241 ? 16.016 -23.797 -18.953 1 96.31 241 SER A N 1
ATOM 1951 C CA . SER A 1 241 ? 15.969 -24.219 -20.359 1 96.31 241 SER A CA 1
ATOM 1952 C C . SER A 1 241 ? 15.18 -25.5 -20.516 1 96.31 241 SER A C 1
ATOM 1954 O O . SER A 1 241 ? 14.688 -25.797 -21.609 1 96.31 241 SER A O 1
ATOM 1956 N N . VAL A 1 242 ? 15.07 -26.234 -19.422 1 96.62 242 VAL A N 1
ATOM 1957 C CA . VAL A 1 242 ? 14.391 -27.516 -19.469 1 96.62 242 VAL A CA 1
ATOM 1958 C C . VAL A 1 242 ? 12.906 -27.312 -19.75 1 96.62 242 VAL A C 1
ATOM 1960 O O . VAL A 1 242 ? 12.195 -28.234 -20.141 1 96.62 242 VAL A O 1
ATOM 1963 N N . PHE A 1 243 ? 12.344 -26.078 -19.547 1 97.81 243 PHE A N 1
ATOM 1964 C CA . PHE A 1 243 ? 10.953 -25.781 -19.875 1 97.81 243 PHE A CA 1
ATOM 1965 C C . PHE A 1 243 ? 10.758 -25.656 -21.375 1 97.81 243 PHE A C 1
ATOM 1967 O O . PHE A 1 243 ? 9.633 -25.703 -21.875 1 97.81 243 PHE A O 1
ATOM 1974 N N . TYR A 1 244 ? 11.789 -25.422 -22.125 1 96.94 244 TYR A N 1
ATOM 1975 C CA . TYR A 1 244 ? 11.773 -25.234 -23.562 1 96.94 244 TYR A CA 1
ATOM 1976 C C . TYR A 1 244 ? 12.117 -26.516 -24.297 1 96.94 244 TYR A C 1
ATOM 1978 O O . TYR A 1 244 ? 12.844 -27.359 -23.75 1 96.94 244 TYR A O 1
ATOM 1986 N N . PRO A 1 245 ? 11.594 -26.625 -25.516 1 94.88 245 PRO A N 1
ATOM 1987 C CA . PRO A 1 245 ? 11.953 -27.812 -26.281 1 94.88 245 PRO A CA 1
ATOM 1988 C C . PRO A 1 245 ? 13.414 -27.812 -26.719 1 94.88 245 PRO A C 1
ATOM 1990 O O . PRO A 1 245 ? 13.977 -26.75 -27.016 1 94.88 245 PRO A O 1
ATOM 1993 N N . GLY A 1 246 ? 13.953 -29.031 -26.719 1 90.06 246 GLY A N 1
ATOM 1994 C CA . GLY A 1 246 ? 15.312 -29.141 -27.219 1 90.06 246 GLY A CA 1
ATOM 1995 C C . GLY A 1 246 ? 15.422 -28.875 -28.703 1 90.06 246 GLY A C 1
ATOM 1996 O O . GLY A 1 246 ? 16.453 -28.391 -29.172 1 90.06 246 GLY A O 1
ATOM 1997 N N . THR A 1 247 ? 14.359 -29.297 -29.359 1 87.38 247 THR A N 1
ATOM 1998 C CA . THR A 1 247 ? 14.258 -29.047 -30.797 1 87.38 247 THR A CA 1
ATOM 1999 C C . THR A 1 247 ? 12.867 -28.562 -31.156 1 87.38 247 THR A C 1
ATOM 2001 O O . THR A 1 247 ? 11.906 -28.75 -30.406 1 87.38 247 THR A O 1
ATOM 2004 N N . ALA A 1 248 ? 12.758 -27.969 -32.281 1 79.38 248 ALA A N 1
ATOM 2005 C CA . ALA A 1 248 ? 11.484 -27.438 -32.781 1 79.38 248 ALA A CA 1
ATOM 2006 C C . ALA A 1 248 ? 10.445 -28.547 -32.938 1 79.38 248 ALA A C 1
ATOM 2008 O O . ALA A 1 248 ? 9.242 -28.312 -32.812 1 79.38 248 ALA A O 1
ATOM 2009 N N . ASN A 1 249 ? 11.016 -29.781 -33.188 1 83.12 249 ASN A N 1
ATOM 2010 C CA . ASN A 1 249 ? 10.109 -30.891 -33.469 1 83.12 249 ASN A CA 1
ATOM 2011 C C . ASN A 1 249 ? 10.039 -31.875 -32.312 1 83.12 249 ASN A C 1
ATOM 2013 O O . ASN A 1 249 ? 9.75 -33.062 -32.531 1 83.12 249 ASN A O 1
ATOM 2017 N N . GLU A 1 250 ? 10.32 -31.328 -31.203 1 89.81 250 GLU A N 1
ATOM 2018 C CA . GLU A 1 250 ? 10.227 -32.219 -30.047 1 89.81 250 GLU A CA 1
ATOM 2019 C C . GLU A 1 250 ? 8.797 -32.719 -29.844 1 89.81 250 GLU A C 1
ATOM 2021 O O . GLU A 1 250 ? 7.848 -31.922 -29.891 1 89.81 250 GLU A O 1
ATOM 2026 N N . PRO A 1 251 ? 8.68 -34.062 -29.75 1 91.62 251 PRO A N 1
ATOM 2027 C CA . PRO A 1 251 ? 7.324 -34.594 -29.609 1 91.62 251 PRO A CA 1
ATOM 2028 C C . PRO A 1 251 ? 6.68 -34.25 -28.266 1 91.62 251 PRO A C 1
ATOM 2030 O O . PRO A 1 251 ? 7.379 -34.062 -27.266 1 91.62 251 PRO A O 1
ATOM 2033 N N . LEU A 1 252 ? 5.359 -34.156 -28.281 1 95 252 LEU A N 1
ATOM 2034 C CA . LEU A 1 252 ? 4.594 -34 -27.047 1 95 252 LEU A CA 1
ATOM 2035 C C . LEU A 1 252 ? 4.738 -35.25 -26.172 1 95 252 LEU A C 1
ATOM 2037 O O . LEU A 1 252 ? 4.969 -36.344 -26.672 1 95 252 LEU A O 1
ATOM 2041 N N . ASN A 1 253 ? 4.629 -35 -24.875 1 95.69 253 ASN A N 1
ATOM 2042 C CA . ASN A 1 253 ? 4.672 -36.094 -23.906 1 95.69 253 ASN A CA 1
ATOM 2043 C C . ASN A 1 253 ? 5.961 -36.906 -24.031 1 95.69 253 ASN A C 1
ATOM 2045 O O . ASN A 1 253 ? 5.941 -38.125 -23.953 1 95.69 253 ASN A O 1
ATOM 2049 N N . GLY A 1 254 ? 6.938 -36.188 -24.422 1 94.75 254 GLY A N 1
ATOM 2050 C CA . GLY A 1 254 ? 8.25 -36.812 -24.531 1 94.75 254 GLY A CA 1
ATOM 2051 C C . GLY A 1 254 ? 9.008 -36.844 -23.203 1 94.75 254 GLY A C 1
ATOM 2052 O O . GLY A 1 254 ? 8.414 -36.656 -22.141 1 94.75 254 GLY A O 1
ATOM 2053 N N . GLU A 1 255 ? 10.289 -37.125 -23.297 1 94.62 255 GLU A N 1
ATOM 2054 C CA . GLU A 1 255 ? 11.141 -37.281 -22.125 1 94.62 255 GLU A CA 1
ATOM 2055 C C . GLU A 1 255 ? 11.25 -35.969 -21.344 1 94.62 255 GLU A C 1
ATOM 2057 O O . GLU A 1 255 ? 11.242 -35.969 -20.109 1 94.62 255 GLU A O 1
ATOM 2062 N N . ARG A 1 256 ? 11.336 -34.906 -22.062 1 94.94 256 ARG A N 1
ATOM 2063 C CA . ARG A 1 256 ? 11.43 -33.594 -21.406 1 94.94 256 ARG A CA 1
ATOM 2064 C C . ARG A 1 256 ? 10.211 -33.344 -20.531 1 94.94 256 ARG A C 1
ATOM 2066 O O . ARG A 1 256 ? 10.352 -32.938 -19.375 1 94.94 256 ARG A O 1
ATOM 2073 N N . PHE A 1 257 ? 9.07 -33.531 -21.109 1 96.5 257 PHE A N 1
ATOM 2074 C CA . PHE A 1 257 ? 7.828 -33.281 -20.375 1 96.5 257 PHE A CA 1
ATOM 2075 C C . PHE A 1 257 ? 7.742 -34.188 -19.156 1 96.5 257 PHE A C 1
ATOM 2077 O O . PHE A 1 257 ? 7.422 -33.75 -18.062 1 96.5 257 PHE A O 1
ATOM 2084 N N . LYS A 1 258 ? 8.031 -35.469 -19.328 1 97.12 258 LYS A N 1
ATOM 2085 C CA . LYS A 1 258 ? 7.938 -36.438 -18.234 1 97.12 258 LYS A CA 1
ATOM 2086 C C . LYS A 1 258 ? 8.914 -36.094 -17.109 1 97.12 258 LYS A C 1
ATOM 2088 O O . LYS A 1 258 ? 8.578 -36.219 -15.938 1 97.12 258 LYS A O 1
ATOM 2093 N N . TYR A 1 259 ? 10.047 -35.75 -17.5 1 96.56 259 TYR A N 1
ATOM 2094 C CA . TYR A 1 259 ? 11.062 -35.344 -16.547 1 96.56 259 TYR A CA 1
ATOM 2095 C C . TYR A 1 259 ? 10.594 -34.125 -15.734 1 96.56 259 TYR A C 1
ATOM 2097 O O . TYR A 1 259 ? 10.648 -34.156 -14.5 1 96.56 259 TYR A O 1
ATOM 2105 N N . LEU A 1 260 ? 10.156 -33.125 -16.422 1 97.31 260 LEU A N 1
ATOM 2106 C CA . LEU A 1 260 ? 9.703 -31.891 -15.789 1 97.31 260 LEU A CA 1
ATOM 2107 C C . LEU A 1 260 ? 8.5 -32.156 -14.891 1 97.31 260 LEU A C 1
ATOM 2109 O O . LEU A 1 260 ? 8.43 -31.625 -13.773 1 97.31 260 LEU A O 1
ATOM 2113 N N . ARG A 1 261 ? 7.547 -32.875 -15.398 1 97.69 261 ARG A N 1
ATOM 2114 C CA . ARG A 1 261 ? 6.352 -33.219 -14.633 1 97.69 261 ARG A CA 1
ATOM 2115 C C . ARG A 1 261 ? 6.719 -33.906 -13.32 1 97.69 261 ARG A C 1
ATOM 2117 O O . ARG A 1 261 ? 6.199 -33.562 -12.258 1 97.69 261 ARG A O 1
ATOM 2124 N N . LYS A 1 262 ? 7.582 -34.875 -13.398 1 97.56 262 LYS A N 1
ATOM 2125 C CA . LYS A 1 262 ? 8.023 -35.594 -12.211 1 97.56 262 LYS A CA 1
ATOM 2126 C C . LYS A 1 262 ? 8.734 -34.656 -11.234 1 97.56 262 LYS A C 1
ATOM 2128 O O . LYS A 1 262 ? 8.484 -34.688 -10.031 1 97.56 262 LYS A O 1
ATOM 2133 N N . LEU A 1 263 ? 9.609 -33.875 -11.75 1 97.69 263 LEU A N 1
ATOM 2134 C CA . LEU A 1 263 ? 10.398 -32.969 -10.914 1 97.69 263 LEU A CA 1
ATOM 2135 C C . LEU A 1 263 ? 9.5 -31.984 -10.188 1 97.69 263 LEU A C 1
ATOM 2137 O O . LEU A 1 263 ? 9.672 -31.75 -8.992 1 97.69 263 LEU A O 1
ATOM 2141 N N . LEU A 1 264 ? 8.578 -31.375 -10.867 1 98.06 264 LEU A N 1
ATOM 2142 C CA . LEU A 1 264 ? 7.66 -30.406 -10.266 1 98.06 264 LEU A CA 1
ATOM 2143 C C . LEU A 1 264 ? 6.746 -31.094 -9.25 1 98.06 264 LEU A C 1
ATOM 2145 O O . LEU A 1 264 ? 6.426 -30.516 -8.211 1 98.06 264 LEU A O 1
ATOM 2149 N N . ASP A 1 265 ? 6.348 -32.312 -9.578 1 97.12 265 ASP A N 1
ATOM 2150 C CA . ASP A 1 265 ? 5.59 -33.094 -8.609 1 97.12 265 ASP A CA 1
ATOM 2151 C C . ASP A 1 265 ? 6.395 -33.312 -7.336 1 97.12 265 ASP A C 1
ATOM 2153 O O . ASP A 1 265 ? 5.852 -33.25 -6.23 1 97.12 265 ASP A O 1
ATOM 2157 N N . ASP A 1 266 ? 7.637 -33.656 -7.512 1 96.88 266 ASP A N 1
ATOM 2158 C CA . ASP A 1 266 ? 8.523 -33.875 -6.371 1 96.88 266 ASP A CA 1
ATOM 2159 C C . ASP A 1 266 ? 8.672 -32.594 -5.543 1 96.88 266 ASP A C 1
ATOM 2161 O O . ASP A 1 266 ? 8.68 -32.656 -4.312 1 96.88 266 ASP A O 1
ATOM 2165 N N . PHE A 1 267 ? 8.883 -31.453 -6.234 1 96.31 267 PHE A N 1
ATOM 2166 C CA . PHE A 1 267 ? 9 -30.172 -5.535 1 96.31 267 PHE A CA 1
ATOM 2167 C C . PHE A 1 267 ? 7.758 -29.906 -4.695 1 96.31 267 PHE A C 1
ATOM 2169 O O . PHE A 1 267 ? 7.863 -29.516 -3.531 1 96.31 267 PHE A O 1
ATOM 2176 N N . GLN A 1 268 ? 6.578 -30.062 -5.305 1 95.44 268 GLN A N 1
ATOM 2177 C CA . GLN A 1 268 ? 5.32 -29.828 -4.602 1 95.44 268 GLN A CA 1
ATOM 2178 C C . GLN A 1 268 ? 5.176 -30.766 -3.41 1 95.44 268 GLN A C 1
ATOM 2180 O O . GLN A 1 268 ? 4.766 -30.344 -2.326 1 95.44 268 GLN A O 1
ATOM 2185 N N . SER A 1 269 ? 5.48 -32.062 -3.627 1 94 269 SER A N 1
ATOM 2186 C CA . SER A 1 269 ? 5.402 -33.062 -2.553 1 94 269 SER A CA 1
ATOM 2187 C C . SER A 1 269 ? 6.316 -32.688 -1.392 1 94 269 SER A C 1
ATOM 2189 O O . SER A 1 269 ? 5.926 -32.781 -0.228 1 94 269 SER A O 1
ATOM 2191 N N . SER A 1 270 ? 7.477 -32.281 -1.719 1 91 270 SER A N 1
ATOM 2192 C CA . SER A 1 270 ? 8.445 -31.875 -0.7 1 91 270 SER A CA 1
ATOM 2193 C C . SER A 1 270 ? 7.941 -30.688 0.096 1 91 270 SER A C 1
ATOM 2195 O O . SER A 1 270 ? 8.086 -30.641 1.319 1 91 270 SER A O 1
ATOM 2197 N N . LYS A 1 271 ? 7.445 -29.719 -0.606 1 90.69 271 LYS A N 1
ATOM 2198 C CA . LYS A 1 271 ? 6.891 -28.531 0.051 1 90.69 271 LYS A CA 1
ATOM 2199 C C . LYS A 1 271 ? 5.773 -28.922 1.015 1 90.69 271 LYS A C 1
ATOM 2201 O O . LYS A 1 271 ? 5.711 -28.406 2.137 1 90.69 271 LYS A O 1
ATOM 2206 N N . ASN A 1 272 ? 4.914 -29.828 0.634 1 88.56 272 ASN A N 1
ATOM 2207 C CA . ASN A 1 272 ? 3.756 -30.234 1.424 1 88.56 272 ASN A CA 1
ATOM 2208 C C . ASN A 1 272 ? 4.164 -31.078 2.621 1 88.56 272 ASN A C 1
ATOM 2210 O O . ASN A 1 272 ? 3.434 -31.156 3.609 1 88.56 272 ASN A O 1
ATOM 2214 N N . LYS A 1 273 ? 5.234 -31.703 2.529 1 84.5 273 LYS A N 1
ATOM 2215 C CA . LYS A 1 273 ? 5.695 -32.594 3.6 1 84.5 273 LYS A CA 1
ATOM 2216 C C . LYS A 1 273 ? 6.398 -31.781 4.699 1 84.5 273 LYS A C 1
ATOM 2218 O O . LYS A 1 273 ? 6.582 -32.281 5.812 1 84.5 273 LYS A O 1
ATOM 2223 N N . GLU A 1 274 ? 6.812 -30.688 4.309 1 74.38 274 GLU A N 1
ATOM 2224 C CA . GLU A 1 274 ? 7.477 -29.859 5.316 1 74.38 274 GLU A CA 1
ATOM 2225 C C . GLU A 1 274 ? 6.516 -29.484 6.441 1 74.38 274 GLU A C 1
ATOM 2227 O O . GLU A 1 274 ? 5.504 -28.812 6.203 1 74.38 274 GLU A O 1
ATOM 2232 N N . LYS A 1 275 ? 6.672 -30.047 7.559 1 63.56 275 LYS A N 1
ATOM 2233 C CA . LYS A 1 275 ? 5.762 -29.938 8.695 1 63.56 275 LYS A CA 1
ATOM 2234 C C . LYS A 1 275 ? 5.844 -28.547 9.328 1 63.56 275 LYS A C 1
ATOM 2236 O O . LYS A 1 275 ? 4.844 -28.031 9.836 1 63.56 275 LYS A O 1
ATOM 2241 N N . SER A 1 276 ? 6.996 -28.109 9.383 1 59.66 276 SER A N 1
ATOM 2242 C CA . SER A 1 276 ? 7.168 -26.906 10.195 1 59.66 276 SER A CA 1
ATOM 2243 C C . SER A 1 276 ? 6.695 -25.672 9.445 1 59.66 276 SER A C 1
ATOM 2245 O O . SER A 1 276 ? 5.945 -24.859 9.992 1 59.66 276 SER A O 1
ATOM 2247 N N . ASP A 1 277 ? 7.258 -25.484 8.203 1 66.5 277 ASP A N 1
ATOM 2248 C CA . ASP A 1 277 ? 6.91 -24.281 7.469 1 66.5 277 ASP A CA 1
ATOM 2249 C C . ASP A 1 277 ? 6.93 -24.531 5.961 1 66.5 277 ASP A C 1
ATOM 2251 O O . ASP A 1 277 ? 7.996 -24.594 5.352 1 66.5 277 ASP A O 1
ATOM 2255 N N . ARG A 1 278 ? 5.672 -24.594 5.516 1 71.44 278 ARG A N 1
ATOM 2256 C CA . ARG A 1 278 ? 5.555 -24.828 4.078 1 71.44 278 ARG A CA 1
ATOM 2257 C C . ARG A 1 278 ? 6.18 -23.672 3.295 1 71.44 278 ARG A C 1
ATOM 2259 O O . ARG A 1 278 ? 6.52 -23.828 2.119 1 71.44 278 ARG A O 1
ATOM 2266 N N . ASN A 1 279 ? 6.387 -22.547 3.918 1 72.12 279 ASN A N 1
ATOM 2267 C CA . ASN A 1 279 ? 6.906 -21.375 3.23 1 72.12 279 ASN A CA 1
ATOM 2268 C C . ASN A 1 279 ? 8.367 -21.109 3.596 1 72.12 279 ASN A C 1
ATOM 2270 O O . ASN A 1 279 ? 8.82 -19.969 3.559 1 72.12 279 ASN A O 1
ATOM 2274 N N . PHE A 1 280 ? 9.117 -22.219 3.875 1 72.25 280 PHE A N 1
ATOM 2275 C CA . PHE A 1 280 ? 10.516 -22.172 4.266 1 72.25 280 PHE A CA 1
ATOM 2276 C C . PHE A 1 280 ? 11.352 -21.484 3.195 1 72.25 280 PHE A C 1
ATOM 2278 O O . PHE A 1 280 ? 12.359 -20.844 3.502 1 72.25 280 PHE A O 1
ATOM 2285 N N . TRP A 1 281 ? 10.945 -21.562 1.981 1 76.62 281 TRP A N 1
ATOM 2286 C CA . TRP A 1 281 ? 11.703 -21.047 0.843 1 76.62 281 TRP A CA 1
ATOM 2287 C C . TRP A 1 281 ? 11.742 -19.531 0.864 1 76.62 281 TRP A C 1
ATOM 2289 O O . TRP A 1 281 ? 12.633 -18.922 0.271 1 76.62 281 TRP A O 1
ATOM 2299 N N . GLN A 1 282 ? 10.852 -18.891 1.499 1 78.5 282 GLN A N 1
ATOM 2300 C CA . GLN A 1 282 ? 10.781 -17.438 1.532 1 78.5 282 GLN A CA 1
ATOM 2301 C C . GLN A 1 282 ? 11.969 -16.844 2.277 1 78.5 282 GLN A C 1
ATOM 2303 O O . GLN A 1 282 ? 12.461 -15.773 1.923 1 78.5 282 GLN A O 1
ATOM 2308 N N . ALA A 1 283 ? 12.5 -17.547 3.234 1 76.19 283 ALA A N 1
ATOM 2309 C CA . ALA A 1 283 ? 13.578 -17.047 4.082 1 76.19 283 ALA A CA 1
ATOM 2310 C C . ALA A 1 283 ? 14.914 -17.672 3.711 1 76.19 283 ALA A C 1
ATOM 2312 O O . ALA A 1 283 ? 15.844 -17.688 4.52 1 76.19 283 ALA A O 1
ATOM 2313 N N . ALA A 1 284 ? 14.984 -18.109 2.475 1 79.56 284 ALA A N 1
ATOM 2314 C CA . ALA A 1 284 ? 16.141 -18.891 2.088 1 79.56 284 ALA A CA 1
ATOM 2315 C C . ALA A 1 284 ? 17.359 -18 1.84 1 79.56 284 ALA A C 1
ATOM 2317 O O . ALA A 1 284 ? 18.5 -18.438 1.999 1 79.56 284 ALA A O 1
ATOM 2318 N N . GLN A 1 285 ? 17.078 -16.781 1.437 1 84.62 285 GLN A N 1
ATOM 2319 C CA . GLN A 1 285 ? 18.172 -15.859 1.128 1 84.62 285 GLN A CA 1
ATOM 2320 C C . GLN A 1 285 ? 18.453 -14.922 2.297 1 84.62 285 GLN A C 1
ATOM 2322 O O . GLN A 1 285 ? 17.516 -14.359 2.879 1 84.62 285 GLN A O 1
ATOM 2327 N N . LEU A 1 286 ? 19.766 -14.711 2.646 1 87.75 286 LEU A N 1
ATOM 2328 C CA . LEU A 1 286 ? 20.094 -13.914 3.824 1 87.75 286 LEU A CA 1
ATOM 2329 C C . LEU A 1 286 ? 21.047 -12.773 3.461 1 87.75 286 LEU A C 1
ATOM 2331 O O . LEU A 1 286 ? 21.562 -12.094 4.344 1 87.75 286 LEU A O 1
ATOM 2335 N N . GLY A 1 287 ? 21.297 -12.555 2.213 1 91 287 GLY A N 1
ATOM 2336 C CA . GLY A 1 287 ? 22.25 -11.547 1.782 1 91 287 GLY A CA 1
ATOM 2337 C C . GLY A 1 287 ? 21.656 -10.164 1.649 1 91 287 GLY A C 1
ATOM 2338 O O . GLY A 1 287 ? 20.625 -9.867 2.262 1 91 287 GLY A O 1
ATOM 2339 N N . GLY A 1 288 ? 22.391 -9.227 1.018 1 93.06 288 GLY A N 1
ATOM 2340 C CA . GLY A 1 288 ? 21.906 -7.895 0.684 1 93.06 288 GLY A CA 1
ATOM 2341 C C . GLY A 1 288 ? 22.359 -6.832 1.666 1 93.06 288 GLY A C 1
ATOM 2342 O O . GLY A 1 288 ? 22.078 -5.645 1.484 1 93.06 288 GLY A O 1
ATOM 2343 N N . LYS A 1 289 ? 23.094 -7.254 2.74 1 93.38 289 LYS A N 1
ATOM 2344 C CA . LYS A 1 289 ? 23.562 -6.258 3.695 1 93.38 289 LYS A CA 1
ATOM 2345 C C . LYS A 1 289 ? 24.406 -5.188 3.004 1 93.38 289 LYS A C 1
ATOM 2347 O O . LYS A 1 289 ? 25.281 -5.508 2.201 1 93.38 289 LYS A O 1
ATOM 2352 N N . GLY A 1 290 ? 24.094 -3.936 3.334 1 94.25 290 GLY A N 1
ATOM 2353 C CA . GLY A 1 290 ? 24.812 -2.828 2.729 1 94.25 290 GLY A CA 1
ATOM 2354 C C . GLY A 1 290 ? 24.172 -2.316 1.456 1 94.25 290 GLY A C 1
ATOM 2355 O O . GLY A 1 290 ? 24.484 -1.224 0.986 1 94.25 290 GLY A O 1
ATOM 2356 N N . GLU A 1 291 ? 23.281 -3.066 0.865 1 96.88 291 GLU A N 1
ATOM 2357 C CA . GLU A 1 291 ? 22.562 -2.654 -0.344 1 96.88 291 GLU A CA 1
ATOM 2358 C C . GLU A 1 291 ? 21.391 -1.746 -0.01 1 96.88 291 GLU A C 1
ATOM 2360 O O . GLU A 1 291 ? 20.922 -1.718 1.131 1 96.88 291 GLU A O 1
ATOM 2365 N N . PRO A 1 292 ? 20.953 -0.929 -0.988 1 97.44 292 PRO A N 1
ATOM 2366 C CA . PRO A 1 292 ? 19.844 -0.007 -0.738 1 97.44 292 PRO A CA 1
ATOM 2367 C C . PRO A 1 292 ? 18.594 -0.716 -0.227 1 97.44 292 PRO A C 1
ATOM 2369 O O . PRO A 1 292 ? 18.25 -1.801 -0.708 1 97.44 292 PRO A O 1
ATOM 2372 N N . PHE A 1 293 ? 17.953 -0.051 0.803 1 97.25 293 PHE A N 1
ATOM 2373 C CA . PHE A 1 293 ? 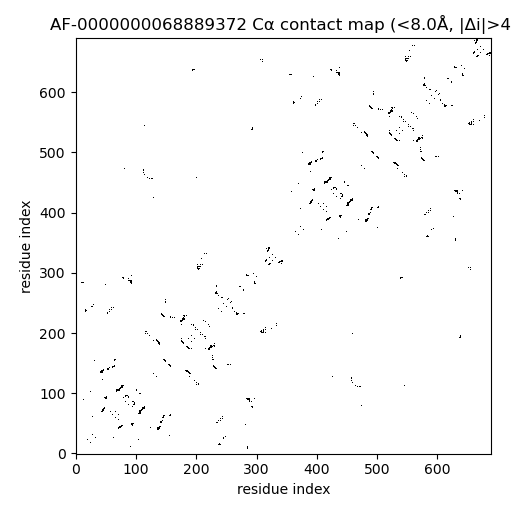16.688 -0.527 1.374 1 97.25 293 PHE A CA 1
ATOM 2374 C C . PHE A 1 293 ? 16.859 -1.92 1.969 1 97.25 293 PHE A C 1
ATOM 2376 O O . PHE A 1 293 ? 15.953 -2.746 1.9 1 97.25 293 PHE A O 1
ATOM 2383 N N . TYR A 1 294 ? 18 -2.184 2.49 1 95.38 294 TYR A N 1
ATOM 2384 C CA . TYR A 1 294 ? 18.281 -3.457 3.141 1 95.38 294 TYR A CA 1
ATOM 2385 C C . TYR A 1 294 ? 17.328 -3.699 4.309 1 95.38 294 TYR A C 1
ATOM 2387 O O . TYR A 1 294 ? 17.031 -2.779 5.074 1 95.38 294 TYR A O 1
ATOM 2395 N N . ARG A 1 295 ? 16.797 -4.906 4.418 1 93.62 295 ARG A N 1
ATOM 2396 C CA . ARG A 1 295 ? 16.062 -5.418 5.562 1 93.62 295 ARG A CA 1
ATOM 2397 C C . ARG A 1 295 ? 16.656 -6.719 6.074 1 93.62 295 ARG A C 1
ATOM 2399 O O . ARG A 1 295 ? 16.922 -7.637 5.293 1 93.62 295 ARG A O 1
ATOM 2406 N N . ASN A 1 296 ? 16.844 -6.715 7.383 1 93.44 296 ASN A N 1
ATOM 2407 C CA . ASN A 1 296 ? 17.297 -7.961 7.988 1 93.44 296 ASN A CA 1
ATOM 2408 C C . ASN A 1 296 ? 16.344 -9.109 7.707 1 93.44 296 ASN A C 1
ATOM 2410 O O . ASN A 1 296 ? 15.172 -9.055 8.102 1 93.44 296 ASN A O 1
ATOM 2414 N N . PRO A 1 297 ? 16.844 -10.164 7.008 1 90.75 297 PRO A N 1
ATOM 2415 C CA . PRO A 1 297 ? 15.914 -11.219 6.59 1 90.75 297 PRO A CA 1
ATOM 2416 C C . PRO A 1 297 ? 15.289 -11.953 7.77 1 90.75 297 PRO A C 1
ATOM 2418 O O . PRO A 1 297 ? 14.117 -12.336 7.711 1 90.75 297 PRO A O 1
ATOM 2421 N N . VAL A 1 298 ? 16.047 -12.219 8.773 1 90.81 298 VAL A N 1
ATOM 2422 C CA . VAL A 1 298 ? 15.539 -12.914 9.945 1 90.81 298 VAL A CA 1
ATOM 2423 C C . VAL A 1 298 ? 14.492 -12.055 10.648 1 90.81 298 VAL A C 1
ATOM 2425 O O . VAL A 1 298 ? 13.43 -12.539 11.023 1 90.81 298 VAL A O 1
ATOM 2428 N N . GLY A 1 299 ? 14.883 -10.805 10.852 1 94.5 299 GLY A N 1
ATOM 2429 C CA . GLY A 1 299 ? 13.938 -9.875 11.445 1 94.5 299 GLY A CA 1
ATOM 2430 C C . GLY A 1 299 ? 12.664 -9.711 10.633 1 94.5 299 GLY A C 1
ATOM 2431 O O . GLY A 1 299 ? 11.57 -9.617 11.195 1 94.5 299 GLY A O 1
ATOM 2432 N N . PHE A 1 300 ? 12.852 -9.695 9.32 1 94.69 300 PHE A N 1
ATOM 2433 C CA . PHE A 1 300 ? 11.711 -9.586 8.422 1 94.69 300 PHE A CA 1
ATOM 2434 C C . PHE A 1 300 ? 10.734 -10.734 8.641 1 94.69 300 PHE A C 1
ATOM 2436 O O . PHE A 1 300 ? 9.523 -10.523 8.703 1 94.69 300 PHE A O 1
ATOM 2443 N N . GLU A 1 301 ? 11.219 -11.906 8.75 1 93 301 GLU A N 1
ATOM 2444 C CA . GLU A 1 301 ? 10.383 -13.078 8.977 1 93 301 GLU A CA 1
ATOM 2445 C C . GLU A 1 301 ? 9.68 -13.016 10.328 1 93 301 GLU A C 1
ATOM 2447 O O . GLU A 1 301 ? 8.508 -13.383 10.445 1 93 301 GLU A O 1
ATOM 2452 N N . LYS A 1 302 ? 10.359 -12.594 11.312 1 94.12 302 LYS A N 1
ATOM 2453 C CA . LYS A 1 302 ? 9.773 -12.461 12.648 1 94.12 302 LYS A CA 1
ATOM 2454 C C . LYS A 1 302 ? 8.617 -11.469 12.641 1 94.12 302 LYS A C 1
ATOM 2456 O O . LYS A 1 302 ? 7.559 -11.742 13.211 1 94.12 302 LYS A O 1
ATOM 2461 N N . ALA A 1 303 ? 8.898 -10.367 12.031 1 96.69 303 ALA A N 1
ATOM 2462 C CA . ALA A 1 303 ? 7.863 -9.336 11.961 1 96.69 303 ALA A CA 1
ATOM 2463 C C . ALA A 1 303 ? 6.637 -9.844 11.203 1 96.69 303 ALA A C 1
ATOM 2465 O O . ALA A 1 303 ? 5.5 -9.57 11.602 1 96.69 303 ALA A O 1
ATOM 2466 N N . MET A 1 304 ? 6.855 -10.555 10.125 1 94.75 304 MET A N 1
ATOM 2467 C CA . MET A 1 304 ? 5.758 -11.125 9.359 1 94.75 304 MET A CA 1
ATOM 2468 C C . MET A 1 304 ? 4.895 -12.031 10.227 1 94.75 304 MET A C 1
ATOM 2470 O O . MET A 1 304 ? 3.666 -12.031 10.109 1 94.75 304 MET A O 1
ATOM 2474 N N . GLN A 1 305 ? 5.508 -12.781 11.086 1 95.06 305 GLN A N 1
ATOM 2475 C CA . GLN A 1 305 ? 4.762 -13.656 11.984 1 95.06 305 GLN A CA 1
ATOM 2476 C C . GLN A 1 305 ? 3.871 -12.844 12.922 1 95.06 305 GLN A C 1
ATOM 2478 O O . GLN A 1 305 ? 2.734 -13.234 13.195 1 95.06 305 GLN A O 1
ATOM 2483 N N . HIS A 1 306 ? 4.383 -11.734 13.406 1 97.25 306 HIS A N 1
ATOM 2484 C CA . HIS A 1 306 ? 3.562 -10.859 14.234 1 97.25 306 HIS A CA 1
ATOM 2485 C C . HIS A 1 306 ? 2.363 -10.328 13.453 1 97.25 306 HIS A C 1
ATOM 2487 O O . HIS A 1 306 ? 1.256 -10.25 13.992 1 97.25 306 HIS A O 1
ATOM 2493 N N . TRP A 1 307 ? 2.57 -9.961 12.188 1 97.5 307 TRP A N 1
ATOM 2494 C CA . TRP A 1 307 ? 1.492 -9.469 11.336 1 97.5 307 TRP A CA 1
ATOM 2495 C C . TRP A 1 307 ? 0.434 -10.547 11.125 1 97.5 307 TRP A C 1
ATOM 2497 O O . TRP A 1 307 ? -0.765 -10.266 11.148 1 97.5 307 TRP A O 1
ATOM 2507 N N . ILE A 1 308 ? 0.882 -11.773 10.922 1 96.88 308 ILE A N 1
ATOM 2508 C CA . ILE A 1 308 ? -0.03 -12.891 10.703 1 96.88 308 ILE A CA 1
ATOM 2509 C C . ILE A 1 308 ? -0.899 -13.094 11.945 1 96.88 308 ILE A C 1
ATOM 2511 O O . ILE A 1 308 ? -2.123 -13.203 11.844 1 96.88 308 ILE A O 1
ATOM 2515 N N . GLU A 1 309 ? -0.269 -13.086 13.062 1 97.62 309 GLU A N 1
ATOM 2516 C CA . GLU A 1 309 ? -1.005 -13.305 14.305 1 97.62 309 GLU A CA 1
ATOM 2517 C C . GLU A 1 309 ? -1.997 -12.172 14.562 1 97.62 309 GLU A C 1
ATOM 2519 O O . GLU A 1 309 ? -3.113 -12.414 15.023 1 97.62 309 GLU A O 1
ATOM 2524 N N . THR A 1 310 ? -1.595 -11.016 14.305 1 97.75 310 THR A N 1
ATOM 2525 C CA . THR A 1 310 ?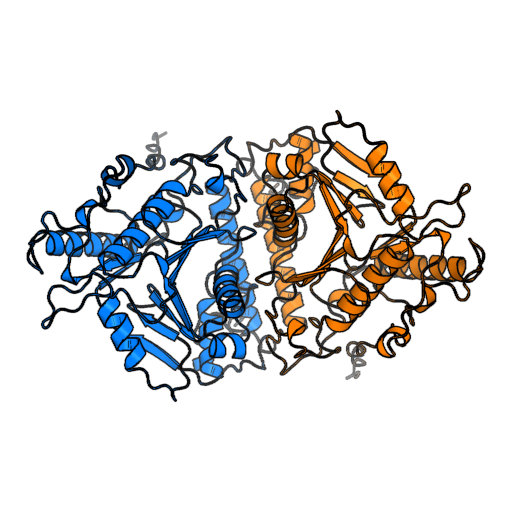 -2.504 -9.883 14.461 1 97.75 310 THR A CA 1
ATOM 2526 C C . THR A 1 310 ? -3.695 -10.016 13.516 1 97.75 310 THR A C 1
ATOM 2528 O O . THR A 1 310 ? -4.832 -9.734 13.898 1 97.75 310 THR A O 1
ATOM 2531 N N . GLY A 1 311 ? -3.436 -10.391 12.266 1 97.94 311 GLY A N 1
ATOM 2532 C CA . GLY A 1 311 ? -4.523 -10.641 11.328 1 97.94 311 GLY A CA 1
ATOM 2533 C C . GLY A 1 311 ? -5.516 -11.672 11.828 1 97.94 311 GLY A C 1
ATOM 2534 O O . GLY A 1 311 ? -6.727 -11.492 11.688 1 97.94 311 GLY A O 1
ATOM 2535 N N . ARG A 1 312 ? -5.016 -12.734 12.43 1 98 312 ARG A N 1
ATOM 2536 C CA . ARG A 1 312 ? -5.883 -13.758 13.008 1 98 312 ARG A CA 1
ATOM 2537 C C . ARG A 1 312 ? -6.746 -13.188 14.125 1 98 312 ARG A C 1
ATOM 2539 O O . ARG A 1 312 ? -7.93 -13.516 14.227 1 98 312 ARG A O 1
ATOM 2546 N N . THR A 1 313 ? -6.113 -12.352 14.938 1 97.94 313 THR A N 1
ATOM 2547 C CA . THR A 1 313 ? -6.824 -11.719 16.047 1 97.94 313 THR A CA 1
ATOM 2548 C C . THR A 1 313 ? -7.934 -10.812 15.531 1 97.94 313 THR A C 1
ATOM 2550 O O . THR A 1 313 ? -9.062 -10.859 16.031 1 97.94 313 THR A O 1
ATOM 2553 N N . VAL A 1 314 ? -7.656 -10.008 14.547 1 98.25 314 VAL A N 1
ATOM 2554 C CA . VAL A 1 314 ? -8.633 -9.094 13.969 1 98.25 314 VAL A CA 1
ATOM 2555 C C . VAL A 1 314 ? -9.766 -9.883 13.328 1 98.25 314 VAL A C 1
ATOM 2557 O O . VAL A 1 314 ? -10.94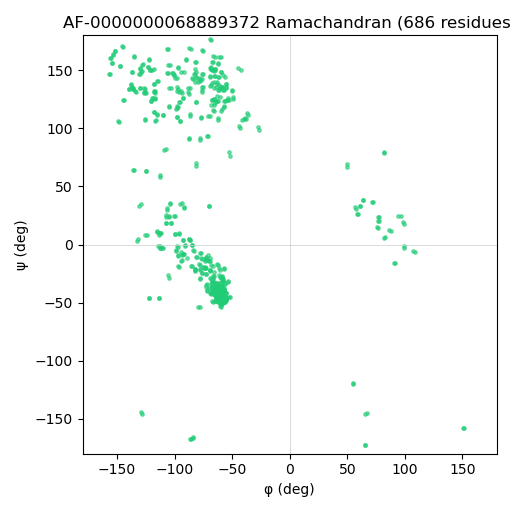5 -9.562 13.523 1 98.25 314 VAL A O 1
ATOM 2560 N N . TYR A 1 315 ? -9.445 -10.938 12.602 1 98.44 315 TYR A N 1
ATOM 2561 C CA . TYR A 1 315 ? -10.445 -11.805 11.992 1 98.44 315 TYR A CA 1
ATOM 2562 C C . TYR A 1 315 ? -11.391 -12.375 13.047 1 98.44 315 TYR A C 1
ATOM 2564 O O . TYR A 1 315 ? -12.609 -12.336 12.883 1 98.44 315 TYR A O 1
ATOM 2572 N N . ALA A 1 316 ? -10.75 -12.898 14.07 1 98.19 316 ALA A N 1
ATOM 2573 C CA . ALA A 1 316 ? -11.531 -13.523 15.133 1 98.19 316 ALA A CA 1
ATOM 2574 C C . ALA A 1 316 ? -12.484 -12.523 15.781 1 98.19 316 ALA A C 1
ATOM 2576 O O . ALA A 1 316 ? -13.648 -12.836 16.031 1 98.19 316 ALA A O 1
ATOM 2577 N N . GLU A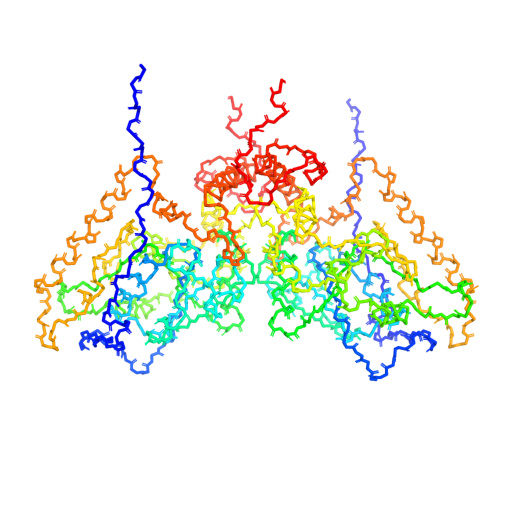 1 317 ? -12.023 -11.383 16.062 1 97.75 317 GLU A N 1
ATOM 2578 C CA . GLU A 1 317 ? -12.867 -10.359 16.688 1 97.75 317 GLU A CA 1
ATOM 2579 C C . GLU A 1 317 ? -13.938 -9.867 15.727 1 97.75 317 GLU A C 1
ATOM 2581 O O . GLU A 1 317 ? -15.086 -9.656 16.125 1 97.75 317 GLU A O 1
ATOM 2586 N N . LYS A 1 318 ? -13.609 -9.648 14.461 1 98 318 LYS A N 1
ATOM 2587 C CA . LYS A 1 318 ? -14.523 -9.172 13.43 1 98 318 LYS A CA 1
ATOM 2588 C C . LYS A 1 318 ? -15.727 -10.102 13.289 1 98 318 LYS A C 1
ATOM 2590 O O . LYS A 1 318 ? -16.859 -9.641 13.148 1 98 318 LYS A O 1
ATOM 2595 N N . TRP A 1 319 ? -15.469 -11.383 13.43 1 98.12 319 TRP A N 1
ATOM 2596 C CA . TRP A 1 319 ? -16.516 -12.352 13.117 1 98.12 319 TRP A CA 1
ATOM 2597 C C . TRP A 1 319 ? -16.984 -13.07 14.383 1 98.12 319 TRP A C 1
ATOM 2599 O O . TRP A 1 319 ? -17.906 -13.883 14.336 1 98.12 319 TRP A O 1
ATOM 2609 N N . GLY A 1 320 ? -16.312 -12.734 15.531 1 97.62 320 GLY A N 1
ATOM 2610 C CA . GLY A 1 320 ? -16.625 -13.484 16.734 1 97.62 320 GLY A CA 1
ATOM 2611 C C . GLY A 1 320 ? -16.375 -14.969 16.594 1 97.62 320 GLY A C 1
ATOM 2612 O O . GLY A 1 320 ? -17.078 -15.781 17.203 1 97.62 320 GLY A O 1
ATOM 2613 N N . HIS A 1 321 ? -15.5 -15.367 15.75 1 97.5 321 HIS A N 1
ATOM 2614 C CA . HIS A 1 321 ? -15.227 -16.75 15.359 1 97.5 321 HIS A CA 1
ATOM 2615 C C . HIS A 1 321 ? -13.812 -16.891 14.805 1 97.5 321 HIS A C 1
ATOM 2617 O O . HIS A 1 321 ? -13.289 -15.961 14.18 1 97.5 321 HIS A O 1
ATOM 2623 N N . ARG A 1 322 ? -13.148 -18 15 1 97.25 322 ARG A N 1
ATOM 2624 C CA . ARG A 1 322 ? -11.734 -18.109 14.648 1 97.25 322 ARG A CA 1
ATOM 2625 C C . ARG A 1 322 ? -11.555 -18.953 13.391 1 97.25 322 ARG A C 1
ATOM 2627 O O . ARG A 1 322 ? -10.555 -18.828 12.688 1 97.25 322 ARG A O 1
ATOM 2634 N N . GLU A 1 323 ? -12.531 -19.875 13.141 1 96.81 323 GLU A N 1
ATOM 2635 C CA . GLU A 1 323 ? -12.383 -20.797 12.023 1 96.81 323 GLU A CA 1
ATOM 2636 C C . GLU A 1 323 ? -12.93 -20.188 10.734 1 96.81 323 GLU A C 1
ATOM 2638 O O . GLU A 1 323 ? -13.617 -19.172 10.766 1 96.81 323 GLU A O 1
ATOM 2643 N N . CYS A 1 324 ? -12.68 -20.781 9.617 1 97.31 324 CYS A N 1
ATOM 2644 C CA . CYS A 1 324 ? -12.953 -20.219 8.305 1 97.31 324 CYS A CA 1
ATOM 2645 C C . CYS A 1 324 ? -14.398 -20.484 7.883 1 97.31 324 CYS A C 1
ATOM 2647 O O . CYS A 1 324 ? -14.82 -20.078 6.805 1 97.31 324 CYS A O 1
ATOM 2649 N N . ASP A 1 325 ? -15.188 -21.141 8.672 1 97.75 325 ASP A N 1
ATOM 2650 C CA . ASP A 1 325 ? -16.516 -21.609 8.266 1 97.75 325 ASP A CA 1
ATOM 2651 C C . ASP A 1 325 ? -17.578 -20.562 8.617 1 97.75 325 ASP A C 1
ATOM 2653 O O . ASP A 1 325 ? -18.719 -20.922 8.914 1 97.75 325 ASP A O 1
ATOM 2657 N N . ILE A 1 326 ? -17.234 -19.281 8.586 1 97.75 326 ILE A N 1
ATOM 2658 C CA . ILE A 1 326 ? -18.125 -18.234 9.07 1 97.75 326 ILE A CA 1
ATOM 2659 C C . ILE A 1 326 ? -19.359 -18.172 8.18 1 97.75 326 ILE A C 1
ATOM 2661 O O . ILE A 1 326 ? -20.453 -17.859 8.656 1 97.75 326 ILE A O 1
ATOM 2665 N N . TRP A 1 327 ? -19.25 -18.359 6.871 1 97.62 327 TRP A N 1
ATOM 2666 C CA . TRP A 1 327 ? -20.406 -18.375 5.992 1 97.62 327 TRP A CA 1
ATOM 2667 C C . TRP A 1 327 ? -21.297 -19.562 6.309 1 97.62 327 TRP A C 1
ATOM 2669 O O . TRP A 1 327 ? -22.531 -19.438 6.379 1 97.62 327 TRP A O 1
ATOM 2679 N N . GLU A 1 328 ? -20.734 -20.719 6.531 1 97.69 328 GLU A N 1
ATOM 2680 C CA . GLU A 1 328 ? -21.469 -21.953 6.789 1 97.69 328 GLU A CA 1
ATOM 2681 C C . GLU A 1 328 ? -22.266 -21.859 8.086 1 97.69 328 GLU A C 1
ATOM 2683 O O . GLU A 1 328 ? -23.359 -22.438 8.195 1 97.69 328 GLU A O 1
ATOM 2688 N N . ILE A 1 329 ? -21.719 -21.141 9.031 1 97.12 329 ILE A N 1
ATOM 2689 C CA . ILE A 1 329 ? -22.406 -21.094 10.32 1 97.12 329 ILE A CA 1
ATOM 2690 C C . ILE A 1 329 ? -23.344 -19.891 10.359 1 97.12 329 ILE A C 1
ATOM 2692 O O . ILE A 1 329 ? -23.859 -19.531 11.422 1 97.12 329 ILE A O 1
ATOM 2696 N N . GLY A 1 330 ? -23.438 -19.188 9.289 1 96.94 330 GLY A N 1
ATOM 2697 C CA . GLY A 1 330 ? -24.562 -18.266 9.125 1 96.94 330 GLY A CA 1
ATOM 2698 C C . GLY A 1 330 ? -24.203 -16.828 9.445 1 96.94 330 GLY A C 1
ATOM 2699 O O . GLY A 1 330 ? -25.094 -16 9.672 1 96.94 330 GLY A O 1
ATOM 2700 N N . LYS A 1 331 ? -22.984 -16.5 9.469 1 97.19 331 LYS A N 1
ATOM 2701 C CA . LYS A 1 331 ? -22.641 -15.094 9.688 1 97.19 331 LYS A CA 1
ATOM 2702 C C . LYS A 1 331 ? -23.047 -14.234 8.492 1 97.19 331 LYS A C 1
ATOM 2704 O O . LYS A 1 331 ? -23.109 -14.734 7.363 1 97.19 331 LYS A O 1
ATOM 2709 N N . GLU A 1 332 ? -23.312 -12.984 8.789 1 96.38 332 GLU A N 1
ATOM 2710 C CA . GLU A 1 332 ? -23.781 -12.047 7.773 1 96.38 332 GLU A CA 1
ATOM 2711 C C . GLU A 1 332 ? -22.797 -10.898 7.594 1 96.38 332 GLU A C 1
ATOM 2713 O O . GLU A 1 332 ? -22.266 -10.375 8.57 1 96.38 332 GLU A O 1
ATOM 2718 N N . ILE A 1 333 ? -22.578 -10.539 6.352 1 95.75 333 ILE A N 1
ATOM 2719 C CA . ILE A 1 333 ? -21.578 -9.539 5.996 1 95.75 333 ILE A CA 1
ATOM 2720 C C . ILE A 1 333 ? -21.906 -8.219 6.695 1 95.75 333 ILE A C 1
ATOM 2722 O O . ILE A 1 333 ? -21 -7.52 7.16 1 95.75 333 ILE A O 1
ATOM 2726 N N . ASP A 1 334 ? -23.156 -7.895 6.926 1 92.69 334 ASP A N 1
ATOM 2727 C CA . ASP A 1 334 ? -23.578 -6.605 7.473 1 92.69 334 ASP A CA 1
ATOM 2728 C C . ASP A 1 334 ? -23.484 -6.602 9 1 92.69 334 ASP A C 1
ATOM 2730 O O . ASP A 1 334 ? -23.625 -5.555 9.633 1 92.69 334 ASP A O 1
ATOM 2734 N N . LYS A 1 335 ? -23.156 -7.711 9.562 1 95.38 335 LYS A N 1
ATOM 2735 C CA . LYS A 1 335 ? -23.078 -7.809 11.016 1 95.38 335 LYS A CA 1
ATOM 2736 C C . LYS A 1 335 ? -21.641 -8.031 11.484 1 95.38 335 LYS A C 1
ATOM 2738 O O . LYS A 1 335 ? -21.406 -8.344 12.648 1 95.38 335 LYS A O 1
ATOM 2743 N N . ALA A 1 336 ? -20.719 -7.891 10.586 1 95.88 336 ALA A N 1
ATOM 2744 C CA . ALA A 1 336 ? -19.312 -7.926 10.977 1 95.88 336 ALA A CA 1
ATOM 2745 C C . ALA A 1 336 ? -19.047 -6.984 12.148 1 95.88 336 ALA A C 1
ATOM 2747 O O . ALA A 1 336 ? -19.562 -5.859 12.172 1 95.88 336 ALA A O 1
ATOM 2748 N N . TRP A 1 337 ? -18.312 -7.465 13.203 1 96.12 337 TRP A N 1
ATOM 2749 C CA . TRP A 1 337 ? -17.859 -6.742 14.391 1 96.12 337 TRP A CA 1
ATOM 2750 C C . TRP A 1 337 ? -18.953 -6.66 15.438 1 96.12 337 TRP A C 1
ATOM 2752 O O . TRP A 1 337 ? -18.812 -5.98 16.453 1 96.12 337 TRP A O 1
ATOM 2762 N N . GLU A 1 338 ? -20.078 -7.332 15.18 1 95.19 338 GLU A N 1
ATOM 2763 C CA . GLU A 1 338 ? -21.188 -7.273 16.125 1 95.19 338 GLU A CA 1
ATOM 2764 C C . GLU A 1 338 ? -21.391 -8.609 16.828 1 95.19 338 GLU A C 1
ATOM 2766 O O . GLU A 1 338 ? -22.219 -8.727 17.719 1 95.19 338 GLU A O 1
ATOM 2771 N N . TYR A 1 339 ? -20.641 -9.547 16.453 1 95.88 339 TYR A N 1
ATOM 2772 C CA . TYR A 1 339 ? -20.812 -10.891 16.984 1 95.88 339 TYR A CA 1
ATOM 2773 C C . TYR A 1 339 ? -20.094 -11.055 18.328 1 95.88 339 TYR A C 1
ATOM 2775 O O . TYR A 1 339 ? -18.984 -10.539 18.5 1 95.88 339 TYR A O 1
ATOM 2783 N N . LYS A 1 340 ? -20.688 -11.766 19.172 1 94.19 340 LYS A N 1
ATOM 2784 C CA . LYS A 1 340 ? -20 -12.172 20.406 1 94.19 340 LYS A CA 1
ATOM 2785 C C . LYS A 1 340 ? -19 -13.289 20.125 1 94.19 340 LYS A C 1
ATOM 2787 O O . LYS A 1 340 ? -19.25 -14.18 19.312 1 94.19 340 LYS A O 1
ATOM 2792 N N . GLU A 1 341 ? -17.922 -13.234 20.891 1 93.38 341 GLU A N 1
ATOM 2793 C CA . GLU A 1 341 ? -16.891 -14.258 20.734 1 93.38 341 GLU A CA 1
ATOM 2794 C C . GLU A 1 341 ? -17.438 -15.641 21.094 1 93.38 341 GLU A C 1
ATOM 2796 O O . GLU A 1 341 ? -18.141 -15.797 22.094 1 93.38 341 GLU A O 1
ATOM 2801 N N . ASP A 1 342 ? -17.078 -16.578 20.359 1 91.88 342 ASP A N 1
ATOM 2802 C CA . ASP A 1 342 ? -17.594 -17.906 20.641 1 91.88 342 ASP A CA 1
ATOM 2803 C C . ASP A 1 342 ? -16.469 -18.844 21.078 1 91.88 342 ASP A C 1
ATOM 2805 O O . ASP A 1 342 ? -16.641 -20.062 21.141 1 91.88 342 ASP A O 1
ATOM 2809 N N . TRP A 1 343 ? -15.258 -18.422 21.125 1 83.44 343 TRP A N 1
ATOM 2810 C CA . TRP A 1 343 ? -14.156 -19.281 21.562 1 83.44 343 TRP A CA 1
ATOM 2811 C C . TRP A 1 343 ? -13.836 -19.062 23.031 1 83.44 343 TRP A C 1
ATOM 2813 O O . TRP A 1 343 ? -13 -19.75 23.609 1 83.44 343 TRP A O 1
ATOM 2823 N N . LEU A 1 344 ? -14.25 -17.906 23.656 1 62.56 344 LEU A N 1
ATOM 2824 C CA . LEU A 1 344 ? -13.977 -17.719 25.078 1 62.56 344 LEU A CA 1
ATOM 2825 C C . LEU A 1 344 ? -14.828 -18.672 25.922 1 62.56 344 LEU A C 1
ATOM 2827 O O . LEU A 1 344 ? -14.734 -18.656 27.156 1 62.56 344 LEU A O 1
ATOM 2831 N N . VAL A 1 345 ? -15.211 -19.938 25.547 1 43.88 345 VAL A N 1
ATOM 2832 C CA . VAL A 1 345 ? -15.781 -20.75 26.625 1 43.88 345 VAL A CA 1
ATOM 2833 C C . VAL A 1 345 ? -14.672 -21.219 27.562 1 43.88 345 VAL A C 1
ATOM 2835 O O . VAL A 1 345 ? -13.586 -21.594 27.109 1 43.88 345 VAL A O 1
ATOM 2838 N N . MET B 1 1 ? -33.062 -0.172 37.812 1 26.2 1 MET B N 1
ATOM 2839 C CA . MET B 1 1 ? -31.781 -0.273 37.156 1 26.2 1 MET B CA 1
ATOM 2840 C C . MET B 1 1 ? -31.484 0.973 36.312 1 26.2 1 MET B C 1
ATOM 2842 O O . MET B 1 1 ? -32.312 1.386 35.5 1 26.2 1 MET B O 1
ATOM 2846 N N . PRO B 1 2 ? -30.625 1.929 36.719 1 29.3 2 PRO B N 1
ATOM 2847 C CA . PRO B 1 2 ? -30.531 3.268 36.125 1 29.3 2 PRO B CA 1
ATOM 2848 C C . PRO B 1 2 ? -30.188 3.238 34.656 1 29.3 2 PRO B C 1
ATOM 2850 O O . PRO B 1 2 ? -29.5 2.318 34.188 1 29.3 2 PRO B O 1
ATOM 2853 N N . PHE B 1 3 ? -31.047 3.664 33.75 1 26.41 3 PHE B N 1
ATOM 2854 C CA . PHE B 1 3 ? -30.891 3.834 32.312 1 26.41 3 PHE B CA 1
ATOM 2855 C C . PHE B 1 3 ? -29.656 4.68 32 1 26.41 3 PHE B C 1
ATOM 2857 O O . PHE B 1 3 ? -29.516 5.801 32.5 1 26.41 3 PHE B O 1
ATOM 2864 N N . VAL B 1 4 ? -28.438 4.086 32.031 1 33.47 4 VAL B N 1
ATOM 2865 C CA . VAL B 1 4 ? -27.266 4.836 31.578 1 33.47 4 VAL B CA 1
ATOM 2866 C C . VAL B 1 4 ? -27.625 5.688 30.359 1 33.47 4 VAL B C 1
ATOM 2868 O O . VAL B 1 4 ? -28.328 5.227 29.469 1 33.47 4 VAL B O 1
ATOM 2871 N N . ASP B 1 5 ? -27.688 6.902 30.484 1 35.22 5 ASP B N 1
ATOM 2872 C CA . ASP B 1 5 ? -27.875 7.867 29.406 1 35.22 5 ASP B CA 1
ATOM 2873 C C . ASP B 1 5 ? -27.109 7.461 28.156 1 35.22 5 ASP B C 1
ATOM 2875 O O . ASP B 1 5 ? -25.938 7.074 28.25 1 35.22 5 ASP B O 1
ATOM 2879 N N . PRO B 1 6 ? -27.734 7.016 27.109 1 36.94 6 PRO B N 1
ATOM 2880 C CA . PRO B 1 6 ? -27.062 6.598 25.875 1 36.94 6 PRO B CA 1
ATOM 2881 C C . PRO B 1 6 ? -25.953 7.559 25.453 1 36.94 6 PRO B C 1
ATOM 2883 O O . PRO B 1 6 ? -26.031 8.758 25.734 1 36.94 6 PRO B O 1
ATOM 2886 N N . THR B 1 7 ? -24.734 7.305 25.688 1 39.19 7 THR B N 1
ATOM 2887 C CA . THR B 1 7 ? -23.672 8.07 25.047 1 39.19 7 THR B CA 1
ATOM 2888 C C . THR B 1 7 ? -24.125 8.641 23.719 1 39.19 7 THR B C 1
ATOM 2890 O O . THR B 1 7 ? -24.656 7.914 22.875 1 39.19 7 THR B O 1
ATOM 2893 N N . PRO B 1 8 ? -24.516 9.898 23.719 1 46.47 8 PRO B N 1
ATOM 2894 C CA . PRO B 1 8 ? -24.969 10.461 22.453 1 46.47 8 PRO B CA 1
ATOM 2895 C C . PRO B 1 8 ? -24.188 9.938 21.25 1 46.47 8 PRO B C 1
ATOM 2897 O O . PRO B 1 8 ? -22.984 9.688 21.359 1 46.47 8 PRO B O 1
ATOM 2900 N N . GLY B 1 9 ? -24.781 9.172 20.406 1 53.19 9 GLY B N 1
ATOM 2901 C CA . GLY B 1 9 ? -24.188 8.695 19.172 1 53.19 9 GLY B CA 1
ATOM 2902 C C . GLY B 1 9 ? -23.406 9.758 18.422 1 53.19 9 GLY B C 1
ATOM 2903 O O . GLY B 1 9 ? -23.531 10.945 18.734 1 53.19 9 GLY B O 1
ATOM 2904 N N . PRO B 1 10 ? -22.359 9.469 17.656 1 62.47 10 PRO B N 1
ATOM 2905 C CA . PRO B 1 10 ? -21.562 10.438 16.906 1 62.47 10 PRO B CA 1
ATOM 2906 C C . PRO B 1 10 ? -22.406 11.406 16.078 1 62.47 10 PRO B C 1
ATOM 2908 O O . PRO B 1 10 ? -23.453 11.016 15.562 1 62.47 10 PRO B O 1
ATOM 2911 N N . LYS B 1 11 ? -22.266 12.797 16.219 1 73 11 LYS B N 1
ATOM 2912 C CA . LYS B 1 11 ? -22.953 13.836 15.445 1 73 11 LYS B CA 1
ATOM 2913 C C . LYS B 1 11 ? -22.656 13.688 13.953 1 73 11 LYS B C 1
ATOM 2915 O O . LYS B 1 11 ? -21.547 13.352 13.562 1 73 11 LYS B O 1
ATOM 2920 N N . PRO B 1 12 ? -23.734 13.812 13.117 1 86.25 12 PRO B N 1
ATOM 2921 C CA . PRO B 1 12 ? -23.547 13.75 11.664 1 86.25 12 PRO B CA 1
ATOM 2922 C C . PRO B 1 12 ? -22.578 14.805 11.156 1 86.25 12 PRO B C 1
ATOM 2924 O O . PRO B 1 12 ? -22.484 15.906 11.719 1 86.25 12 PRO B O 1
ATOM 2927 N N . ALA B 1 13 ? -21.844 14.469 10.164 1 90.25 13 ALA B N 1
ATOM 2928 C CA . ALA B 1 13 ? -20.938 15.43 9.516 1 90.25 13 ALA B CA 1
ATOM 2929 C C . ALA B 1 13 ? -21.734 16.516 8.789 1 90.25 13 ALA B C 1
ATOM 2931 O O . ALA B 1 13 ? -22.781 16.234 8.195 1 90.25 13 ALA B O 1
ATOM 2932 N N . VAL B 1 14 ? -21.25 17.734 8.914 1 91.94 14 VAL B N 1
ATOM 2933 C CA . VAL B 1 14 ? -21.938 18.859 8.289 1 91.94 14 VAL B CA 1
ATOM 2934 C C . VAL B 1 14 ? -21.016 19.516 7.258 1 91.94 14 VAL B C 1
ATOM 2936 O O . VAL B 1 14 ? -19.781 19.422 7.363 1 91.94 14 VAL B O 1
ATOM 2939 N N . GLU B 1 15 ? -21.703 20.109 6.234 1 94.81 15 GLU B N 1
ATOM 2940 C CA . GLU B 1 15 ? -20.953 20.922 5.273 1 94.81 15 GLU B CA 1
ATOM 2941 C C . GLU B 1 15 ? -20.406 22.188 5.93 1 94.81 15 GLU B C 1
ATOM 2943 O O . GLU B 1 15 ? -21.172 22.984 6.496 1 94.81 15 GLU B O 1
ATOM 2948 N N . ILE B 1 16 ? -19.078 22.344 5.805 1 96.81 16 ILE B N 1
ATOM 2949 C CA . ILE B 1 16 ? -18.5 23.453 6.539 1 96.81 16 ILE B CA 1
ATOM 2950 C C . ILE B 1 16 ? -17.969 24.5 5.559 1 96.81 16 ILE B C 1
ATOM 2952 O O . ILE B 1 16 ? -17.203 25.391 5.941 1 96.81 16 ILE B O 1
ATOM 2956 N N . PHE B 1 17 ? -18.219 24.438 4.285 1 97.44 17 PHE B N 1
ATOM 2957 C CA . PHE B 1 17 ? -17.844 25.422 3.27 1 97.44 17 PHE B CA 1
ATOM 2958 C C . PHE B 1 17 ? -19 25.688 2.316 1 97.44 17 PHE B C 1
ATOM 2960 O O . PHE B 1 17 ? -18.859 25.484 1.105 1 97.44 17 PHE B O 1
ATOM 2967 N N . PRO B 1 18 ? -20.047 26.219 2.787 1 94.88 18 PRO B N 1
ATOM 2968 C CA . PRO B 1 18 ? -21.234 26.422 1.952 1 94.88 18 PRO B CA 1
ATOM 2969 C C . PRO B 1 18 ? -20.953 27.297 0.735 1 94.88 18 PRO B C 1
ATOM 2971 O O . PRO B 1 18 ? -21.531 27.078 -0.333 1 94.88 18 PRO B O 1
ATOM 2974 N N . ALA B 1 19 ? -20.125 28.25 0.886 1 93.44 19 ALA B N 1
ATOM 2975 C CA . ALA B 1 19 ? -19.797 29.156 -0.224 1 93.44 19 ALA B CA 1
ATOM 2976 C C . ALA B 1 19 ? -19.25 28.375 -1.417 1 93.44 19 ALA B C 1
ATOM 2978 O O . ALA B 1 19 ? -19.562 28.703 -2.568 1 93.44 19 ALA B O 1
ATOM 2979 N N . ALA B 1 20 ? -18.469 27.391 -1.143 1 92.88 20 ALA B N 1
ATOM 2980 C CA . ALA B 1 20 ? -17.875 26.594 -2.215 1 92.88 20 ALA B CA 1
ATOM 2981 C C . ALA B 1 20 ? -18.938 25.75 -2.914 1 92.88 20 ALA B C 1
ATOM 2983 O O . ALA B 1 20 ? -18.844 25.5 -4.117 1 92.88 20 ALA B O 1
ATOM 2984 N N . VAL B 1 21 ? -19.891 25.219 -2.207 1 89.56 21 VAL B N 1
ATOM 2985 C CA . VAL B 1 21 ? -20.984 24.438 -2.766 1 89.56 21 VAL B CA 1
ATOM 2986 C C . VAL B 1 21 ? -21.719 25.266 -3.812 1 89.56 21 VAL B C 1
ATOM 2988 O O . VAL B 1 21 ? -22.156 24.75 -4.844 1 89.56 21 VAL B O 1
ATOM 2991 N N . ASP B 1 22 ? -21.766 26.578 -3.566 1 89.69 22 ASP B N 1
ATOM 2992 C CA . ASP B 1 22 ? -22.469 27.5 -4.449 1 89.69 22 ASP B CA 1
ATOM 2993 C C . ASP B 1 22 ? -21.562 27.969 -5.586 1 89.69 22 ASP B C 1
ATOM 2995 O O . ASP B 1 22 ? -21.953 28.828 -6.387 1 89.69 22 ASP B O 1
ATOM 2999 N N . GLY B 1 23 ? -20.359 27.422 -5.648 1 87.56 23 GLY B N 1
ATOM 3000 C CA . GLY B 1 23 ? -19.422 27.781 -6.691 1 87.56 23 GLY B CA 1
ATOM 3001 C C . GLY B 1 23 ? -18.766 29.125 -6.461 1 87.56 23 GLY B C 1
ATOM 3002 O O . GLY B 1 23 ? -18.219 29.719 -7.391 1 87.56 23 GLY B O 1
ATOM 3003 N N . ARG B 1 24 ? -18.828 29.719 -5.293 1 90.44 24 ARG B N 1
ATOM 3004 C CA . ARG B 1 24 ? -18.312 31.047 -4.953 1 90.44 24 ARG B CA 1
ATOM 3005 C C . ARG B 1 24 ? -17.156 30.953 -3.977 1 90.44 24 ARG B C 1
ATOM 3007 O O . ARG B 1 24 ? -17.203 31.516 -2.883 1 90.44 24 ARG B O 1
ATOM 3014 N N . ILE B 1 25 ? -16.031 30.281 -4.305 1 94.31 25 ILE B N 1
ATOM 3015 C CA . ILE B 1 25 ? -14.852 30.25 -3.459 1 94.31 25 ILE B CA 1
ATOM 3016 C C . ILE B 1 25 ? -14.211 31.625 -3.416 1 94.31 25 ILE B C 1
ATOM 3018 O O . ILE B 1 25 ? -13.812 32.156 -4.453 1 94.31 25 ILE B O 1
ATOM 3022 N N . PRO B 1 26 ? -14.117 32.188 -2.279 1 94.12 26 PRO B N 1
ATOM 3023 C CA . PRO B 1 26 ? -13.586 33.531 -2.162 1 94.12 26 PRO B CA 1
ATOM 3024 C C . PRO B 1 26 ? -12.109 33.625 -2.557 1 94.12 26 PRO B C 1
ATOM 3026 O O . PRO B 1 26 ? -11.414 32.625 -2.602 1 94.12 26 PRO B O 1
ATOM 3029 N N . GLN B 1 27 ? -11.719 34.875 -2.83 1 93.94 27 GLN B N 1
ATOM 3030 C CA . GLN B 1 27 ? -10.305 35.125 -3.113 1 93.94 27 GLN B CA 1
ATOM 3031 C C . GLN B 1 27 ? -9.5 35.219 -1.825 1 93.94 27 GLN B C 1
ATOM 3033 O O . GLN B 1 27 ? -9.977 35.75 -0.818 1 93.94 27 GLN B O 1
ATOM 3038 N N . ILE B 1 28 ? -8.32 34.719 -1.872 1 95.19 28 ILE B N 1
ATOM 3039 C CA . ILE B 1 28 ? -7.473 34.812 -0.688 1 95.19 28 ILE B CA 1
ATOM 3040 C C . ILE B 1 28 ? -6.938 36.25 -0.557 1 95.19 28 ILE B C 1
ATOM 3042 O O . ILE B 1 28 ? -7.047 37.062 -1.489 1 95.19 28 ILE B O 1
ATOM 3046 N N . LEU B 1 29 ? -6.371 36.562 0.62 1 93.75 29 LEU B N 1
ATOM 3047 C CA . LEU B 1 29 ? -5.746 37.875 0.821 1 93.75 29 LEU B CA 1
ATOM 3048 C C . LEU B 1 29 ? -4.688 38.125 -0.245 1 93.75 29 LEU B C 1
ATOM 3050 O O . LEU B 1 29 ? -3.861 37.281 -0.536 1 93.75 29 LEU B O 1
ATOM 3054 N N . ALA B 1 30 ? -4.699 39.312 -0.799 1 91.94 30 ALA B N 1
ATOM 3055 C CA . ALA B 1 30 ? -3.818 39.688 -1.912 1 91.94 30 ALA B CA 1
ATOM 3056 C C . ALA B 1 30 ? -2.352 39.469 -1.538 1 91.94 30 ALA B C 1
ATOM 3058 O O . ALA B 1 30 ? -1.562 38.969 -2.348 1 91.94 30 ALA B O 1
ATOM 3059 N N . VAL B 1 31 ? -2.006 39.812 -0.344 1 92.94 31 VAL B N 1
ATOM 3060 C CA . VAL B 1 31 ? -0.618 39.75 0.107 1 92.94 31 VAL B CA 1
ATOM 3061 C C . VAL B 1 31 ? -0.195 38.281 0.303 1 92.94 31 VAL B C 1
ATOM 3063 O O . VAL B 1 31 ? 0.996 38 0.422 1 92.94 31 VAL B O 1
ATOM 3066 N N . ASN B 1 32 ? -1.146 37.312 0.318 1 94.81 32 ASN B N 1
ATOM 3067 C CA . ASN B 1 32 ? -0.844 35.906 0.47 1 94.81 32 ASN B CA 1
ATOM 3068 C C . ASN B 1 32 ? -0.703 35.219 -0.883 1 94.81 32 ASN B C 1
ATOM 3070 O O . ASN B 1 32 ? -0.299 34.031 -0.952 1 94.81 32 ASN B O 1
ATOM 3074 N N . LYS B 1 33 ? -1.046 35.938 -1.936 1 93.31 33 LYS B N 1
ATOM 3075 C CA . LYS B 1 33 ? -1.021 35.312 -3.258 1 93.31 33 LYS B CA 1
ATOM 3076 C C . LYS B 1 33 ? 0.394 34.875 -3.635 1 93.31 33 LYS B C 1
ATOM 3078 O O . LYS B 1 33 ? 1.33 35.688 -3.574 1 93.31 33 LYS B O 1
ATOM 3083 N N . PRO B 1 34 ? 0.478 33.594 -3.92 1 92.19 34 PRO B N 1
ATOM 3084 C CA . PRO B 1 34 ? 1.81 33.125 -4.332 1 92.19 34 PRO B CA 1
ATOM 3085 C C . PRO B 1 34 ? 2.229 33.719 -5.688 1 92.19 34 PRO B C 1
ATOM 3087 O O . PRO B 1 34 ? 1.375 34.125 -6.477 1 92.19 34 PRO B O 1
ATOM 3090 N N . PRO B 1 35 ? 3.543 33.719 -5.852 1 89.06 35 PRO B N 1
ATOM 3091 C CA . PRO B 1 35 ? 3.984 34.188 -7.176 1 89.06 35 PRO B CA 1
ATOM 3092 C C . PRO B 1 35 ? 3.582 33.219 -8.289 1 89.06 35 PRO B C 1
ATOM 3094 O O . PRO B 1 35 ? 3.455 32.031 -8.055 1 89.06 35 PRO B O 1
ATOM 3097 N N . LYS B 1 36 ? 3.367 33.75 -9.477 1 86.06 36 LYS B N 1
ATOM 3098 C CA . LYS B 1 36 ? 2.98 32.938 -10.609 1 86.06 36 LYS B CA 1
ATOM 3099 C C . LYS B 1 36 ? 4.074 31.938 -10.953 1 86.06 36 LYS B C 1
ATOM 3101 O O . LYS B 1 36 ? 3.791 30.75 -11.203 1 86.06 36 LYS B O 1
ATOM 3106 N N . SER B 1 37 ? 5.293 32.375 -11.062 1 88.06 37 SER B N 1
ATOM 3107 C CA . SER B 1 37 ? 6.441 31.484 -11.258 1 88.06 37 SER B CA 1
ATOM 3108 C C . SER B 1 37 ? 7.148 31.219 -9.93 1 88.06 37 SER B C 1
ATOM 3110 O O . SER B 1 37 ? 7.445 32.125 -9.172 1 88.06 37 SER B O 1
ATOM 3112 N N . HIS B 1 38 ? 7.16 29.984 -9.578 1 87.38 38 HIS B N 1
ATOM 3113 C CA . HIS B 1 38 ? 7.789 29.625 -8.312 1 87.38 38 HIS B CA 1
ATOM 3114 C C . HIS B 1 38 ? 8.422 28.234 -8.391 1 87.38 38 HIS B C 1
ATOM 3116 O O . HIS B 1 38 ? 8.117 27.453 -9.297 1 87.38 38 HIS B O 1
ATOM 3122 N N . HIS B 1 39 ? 9.414 28.062 -7.574 1 85.81 39 HIS B N 1
ATOM 3123 C CA . HIS B 1 39 ? 9.938 26.703 -7.395 1 85.81 39 HIS B CA 1
ATOM 3124 C C . HIS B 1 39 ? 8.875 25.766 -6.836 1 85.81 39 HIS B C 1
ATOM 3126 O O . HIS B 1 39 ? 8.141 26.141 -5.914 1 85.81 39 HIS B O 1
ATOM 3132 N N . PRO B 1 40 ? 8.828 24.562 -7.391 1 90.25 40 PRO B N 1
ATOM 3133 C CA . PRO B 1 40 ? 7.809 23.625 -6.906 1 90.25 40 PRO B CA 1
ATOM 3134 C C . PRO B 1 40 ? 7.977 23.281 -5.426 1 90.25 40 PRO B C 1
ATOM 3136 O O . PRO B 1 40 ? 9.094 23.016 -4.973 1 90.25 40 PRO B O 1
ATOM 3139 N N . THR B 1 41 ? 6.895 23.328 -4.68 1 96.25 41 THR B N 1
ATOM 3140 C CA . THR B 1 41 ? 6.82 22.969 -3.271 1 96.25 41 THR B CA 1
ATOM 3141 C C . THR B 1 41 ? 5.75 21.906 -3.041 1 96.25 41 THR B C 1
ATOM 3143 O O . THR B 1 41 ? 4.785 22.141 -2.307 1 96.25 41 THR B O 1
ATOM 3146 N N . PRO B 1 42 ? 5.996 20.75 -3.662 1 98.44 42 PRO B N 1
ATOM 3147 C CA . PRO B 1 42 ? 4.953 19.734 -3.498 1 98.44 42 PRO B CA 1
ATOM 3148 C C . PRO B 1 42 ? 4.629 19.453 -2.033 1 98.44 42 PRO B C 1
ATOM 3150 O O . PRO B 1 42 ? 5.527 19.141 -1.245 1 98.44 42 PRO B O 1
ATOM 3153 N N . LEU B 1 43 ? 3.373 19.594 -1.672 1 98.88 43 LEU B N 1
ATOM 3154 C CA . LEU B 1 43 ? 2.842 19.328 -0.342 1 98.88 43 LEU B CA 1
ATOM 3155 C C . LEU B 1 43 ? 1.855 18.156 -0.381 1 98.88 43 LEU B C 1
ATOM 3157 O O . LEU B 1 43 ? 0.788 18.266 -0.988 1 98.88 43 LEU B O 1
ATOM 3161 N N . PHE B 1 44 ? 2.246 17.031 0.245 1 98.94 44 PHE B N 1
ATOM 3162 C CA . PHE B 1 44 ? 1.337 15.906 0.373 1 98.94 44 PHE B CA 1
ATOM 3163 C C . PHE B 1 44 ? 0.486 16.031 1.631 1 98.94 44 PHE B C 1
ATOM 3165 O O . PHE B 1 44 ? 1.006 16.312 2.713 1 98.94 44 PHE B O 1
ATOM 3172 N N . ILE B 1 45 ? -0.799 15.789 1.511 1 98.88 45 ILE B N 1
ATOM 3173 C CA . ILE B 1 45 ? -1.7 15.609 2.643 1 98.88 45 ILE B CA 1
ATOM 3174 C C . ILE B 1 45 ? -2.449 14.289 2.5 1 98.88 45 ILE B C 1
ATOM 3176 O O . ILE B 1 45 ? -3.336 14.156 1.651 1 98.88 45 ILE B O 1
ATOM 3180 N N . GLY B 1 46 ? -2.1 13.312 3.318 1 98.62 46 GLY B N 1
ATOM 3181 C CA . GLY B 1 46 ? -2.771 12.023 3.297 1 98.62 46 GLY B CA 1
ATOM 3182 C C . GLY B 1 46 ? -4.113 12.039 4.004 1 98.62 46 GLY B C 1
ATOM 3183 O O . GLY B 1 46 ? -4.262 12.664 5.055 1 98.62 46 GLY B O 1
ATOM 3184 N N . PHE B 1 47 ? -5.066 11.328 3.408 1 97.94 47 PHE B N 1
ATOM 3185 C CA . PHE B 1 47 ? -6.41 11.312 3.969 1 97.94 47 PHE B CA 1
ATOM 3186 C C . PHE B 1 47 ? -6.926 9.891 4.109 1 97.94 47 PHE B C 1
ATOM 3188 O O . PHE B 1 47 ? -6.797 9.078 3.188 1 97.94 47 PHE B O 1
ATOM 3195 N N . THR B 1 48 ? -7.516 9.609 5.273 1 96.12 48 THR B N 1
ATOM 3196 C CA . THR B 1 48 ? -8.188 8.328 5.441 1 96.12 48 THR B CA 1
ATOM 3197 C C . THR B 1 48 ? -9.648 8.531 5.82 1 96.12 48 THR B C 1
ATOM 3199 O O . THR B 1 48 ? -10.547 7.926 5.219 1 96.12 48 THR B O 1
ATOM 3202 N N . ARG B 1 49 ? -9.867 9.422 6.777 1 94.44 49 ARG B N 1
ATOM 3203 C CA . ARG B 1 49 ? -11.25 9.594 7.211 1 94.44 49 ARG B CA 1
ATOM 3204 C C . ARG B 1 49 ? -11.477 10.984 7.785 1 94.44 49 ARG B C 1
ATOM 3206 O O . ARG B 1 49 ? -10.539 11.625 8.258 1 94.44 49 ARG B O 1
ATOM 3213 N N . ASN B 1 50 ? -12.703 11.414 7.746 1 93.88 50 ASN B N 1
ATOM 3214 C CA . ASN B 1 50 ? -13.164 12.68 8.305 1 93.88 50 ASN B CA 1
ATOM 3215 C C . ASN B 1 50 ? -12.898 13.844 7.352 1 93.88 50 ASN B C 1
ATOM 3217 O O . ASN B 1 50 ? -12.039 14.68 7.625 1 93.88 50 ASN B O 1
ATOM 3221 N N . TRP B 1 51 ? -13.703 13.984 6.395 1 96.25 51 TRP B N 1
ATOM 3222 C CA . TRP B 1 51 ? -13.602 14.914 5.273 1 96.25 51 TRP B CA 1
ATOM 3223 C C . TRP B 1 51 ? -13.57 16.359 5.766 1 96.25 51 TRP B C 1
ATOM 3225 O O . TRP B 1 51 ? -12.75 17.156 5.309 1 96.25 51 TRP B O 1
ATOM 3235 N N . PRO B 1 52 ? -14.352 16.766 6.793 1 96.12 52 PRO B N 1
ATOM 3236 C CA . PRO B 1 52 ? -14.328 18.172 7.211 1 96.12 52 PRO B CA 1
ATOM 3237 C C . PRO B 1 52 ? -12.961 18.625 7.715 1 96.12 52 PRO B C 1
ATOM 3239 O O . PRO B 1 52 ? -12.539 19.75 7.449 1 96.12 52 PRO B O 1
ATOM 3242 N N . ILE B 1 53 ? -12.289 17.734 8.383 1 96.5 53 ILE B N 1
ATOM 3243 C CA . ILE B 1 53 ? -10.977 18.078 8.922 1 96.5 53 ILE B CA 1
ATOM 3244 C C . ILE B 1 53 ? -9.977 18.25 7.785 1 96.5 53 ILE B C 1
ATOM 3246 O O . ILE B 1 53 ? -9.188 19.203 7.785 1 96.5 53 ILE B O 1
ATOM 3250 N N . LEU B 1 54 ? -10.023 17.375 6.777 1 97.69 54 LEU B N 1
ATOM 3251 C CA . LEU B 1 54 ? -9.156 17.516 5.613 1 97.69 54 LEU B CA 1
ATOM 3252 C C . LEU B 1 54 ? -9.438 18.812 4.875 1 97.69 54 LEU B C 1
ATOM 3254 O O . LEU B 1 54 ? -8.508 19.531 4.492 1 97.69 54 LEU B O 1
ATOM 3258 N N . GLN B 1 55 ? -10.727 19.047 4.648 1 98.12 55 GLN B N 1
ATOM 3259 C CA . GLN B 1 55 ? -11.133 20.25 3.922 1 98.12 55 GLN B CA 1
ATOM 3260 C C . GLN B 1 55 ? -10.578 21.5 4.586 1 98.12 55 GLN B C 1
ATOM 3262 O O . GLN B 1 55 ? -10.094 22.406 3.902 1 98.12 55 GLN B O 1
ATOM 3267 N N . GLN B 1 56 ? -10.688 21.562 5.918 1 98.44 56 GLN B N 1
ATOM 3268 C CA . GLN B 1 56 ? -10.156 22.688 6.676 1 98.44 56 GLN B CA 1
ATOM 3269 C C . GLN B 1 56 ? -8.648 22.812 6.492 1 98.44 56 GLN B C 1
ATOM 3271 O O . GLN B 1 56 ? -8.133 23.922 6.309 1 98.44 56 GLN B O 1
ATOM 3276 N N . SER B 1 57 ? -7.961 21.703 6.539 1 98.75 57 SER B N 1
ATOM 3277 C CA . SER B 1 57 ? -6.516 21.719 6.34 1 98.75 57 SER B CA 1
ATOM 3278 C C . SER B 1 57 ? -6.148 22.281 4.973 1 98.75 57 SER B C 1
ATOM 3280 O O . SER B 1 57 ? -5.34 23.203 4.875 1 98.75 57 SER B O 1
ATOM 3282 N N . VAL B 1 58 ? -6.766 21.797 3.906 1 98.88 58 VAL B N 1
ATOM 3283 C CA . VAL B 1 58 ? -6.484 22.203 2.533 1 98.88 58 VAL B CA 1
ATOM 3284 C C . VAL B 1 58 ? -6.742 23.703 2.373 1 98.88 58 VAL B C 1
ATOM 3286 O O . VAL B 1 58 ? -5.883 24.438 1.884 1 98.88 58 VAL B O 1
ATOM 3289 N N . VAL B 1 59 ? -7.883 24.141 2.848 1 98.75 59 VAL B N 1
ATOM 3290 C CA . VAL B 1 59 ? -8.273 25.547 2.719 1 98.75 59 VAL B CA 1
ATOM 3291 C C . VAL B 1 59 ? -7.297 26.422 3.494 1 98.75 59 VAL B C 1
ATOM 3293 O O . VAL B 1 59 ? -6.91 27.5 3.023 1 98.75 59 VAL B O 1
ATOM 3296 N N . SER B 1 60 ? -6.902 25.969 4.668 1 98.81 60 SER B N 1
ATOM 3297 C CA . SER B 1 60 ? -5.988 26.766 5.477 1 98.81 60 SER B CA 1
ATOM 3298 C C . SER B 1 60 ? -4.648 26.969 4.77 1 98.81 60 SER B C 1
ATOM 3300 O O . SER B 1 60 ? -4.074 28.047 4.812 1 98.81 60 SER B O 1
ATOM 3302 N N . TYR B 1 61 ? -4.094 25.938 4.125 1 98.81 61 TYR B N 1
ATOM 3303 C CA . TYR B 1 61 ? -2.838 26.062 3.389 1 98.81 61 TYR B CA 1
ATOM 3304 C C . TYR B 1 61 ? -2.998 27 2.195 1 98.81 61 TYR B C 1
ATOM 3306 O O . TYR B 1 61 ? -2.125 27.828 1.926 1 98.81 61 TYR B O 1
ATOM 3314 N N . ILE B 1 62 ? -4.117 26.859 1.466 1 98.5 62 ILE B N 1
ATOM 3315 C CA . ILE B 1 62 ? -4.371 27.719 0.306 1 98.5 62 ILE B CA 1
ATOM 3316 C C . ILE B 1 62 ? -4.418 29.172 0.737 1 98.5 62 ILE B C 1
ATOM 3318 O O . ILE B 1 62 ? -3.758 30.031 0.135 1 98.5 62 ILE B O 1
ATOM 3322 N N . THR B 1 63 ? -5.109 29.5 1.782 1 97.88 63 THR B N 1
ATOM 3323 C CA . THR B 1 63 ? -5.301 30.891 2.209 1 97.88 63 THR B CA 1
ATOM 3324 C C . THR B 1 63 ? -4.02 31.438 2.822 1 97.88 63 THR B C 1
ATOM 3326 O O . THR B 1 63 ? -3.855 32.656 2.926 1 97.88 63 THR B O 1
ATOM 3329 N N . ALA B 1 64 ? -3.143 30.531 3.252 1 98.06 64 ALA B N 1
ATOM 3330 C CA . ALA B 1 64 ? -1.853 30.969 3.791 1 98.06 64 ALA B CA 1
ATOM 3331 C C . ALA B 1 64 ? -0.822 31.141 2.68 1 98.06 64 ALA B C 1
ATOM 3333 O O . ALA B 1 64 ? 0.361 31.359 2.951 1 98.06 64 ALA B O 1
ATOM 3334 N N . GLY B 1 65 ? -1.283 30.953 1.429 1 97.25 65 GLY B N 1
ATOM 3335 C CA . GLY B 1 65 ? -0.479 31.359 0.285 1 97.25 65 GLY B CA 1
ATOM 3336 C C . GLY B 1 65 ? 0.097 30.172 -0.479 1 97.25 65 GLY B C 1
ATOM 3337 O O . GLY B 1 65 ? 0.759 30.359 -1.503 1 97.25 65 GLY B O 1
ATOM 3338 N N . TRP B 1 66 ? -0.082 28.938 0.033 1 98.19 66 TRP B N 1
ATOM 3339 C CA . TRP B 1 66 ? 0.461 27.781 -0.684 1 98.19 66 TRP B CA 1
ATOM 3340 C C . TRP B 1 66 ? -0.222 27.625 -2.037 1 98.19 66 TRP B C 1
ATOM 3342 O O . TRP B 1 66 ? -1.452 27.562 -2.117 1 98.19 66 TRP B O 1
ATOM 3352 N N . PRO B 1 67 ? 0.513 27.609 -3.152 1 97.81 67 PRO B N 1
ATOM 3353 C CA . PRO B 1 67 ? -0.148 27.422 -4.445 1 97.81 67 PRO B CA 1
ATOM 3354 C C . PRO B 1 67 ? -0.964 26.125 -4.508 1 97.81 67 PRO B C 1
ATOM 3356 O O . PRO B 1 67 ? -0.424 25.047 -4.297 1 97.81 67 PRO B O 1
ATOM 3359 N N . PRO B 1 68 ? -2.264 26.219 -4.809 1 97.31 68 PRO B N 1
ATOM 3360 C CA . PRO B 1 68 ? -3.088 25 -4.863 1 97.31 68 PRO B CA 1
ATOM 3361 C C . PRO B 1 68 ? -2.508 23.938 -5.789 1 97.31 68 PRO B C 1
ATOM 3363 O O . PRO B 1 68 ? -2.58 22.75 -5.48 1 97.31 68 PRO B O 1
ATOM 3366 N N . VAL B 1 69 ? -1.819 24.328 -6.879 1 97.31 69 VAL B N 1
ATOM 3367 C CA . VAL B 1 69 ? -1.299 23.391 -7.879 1 97.31 69 VAL B CA 1
ATOM 3368 C C . VAL B 1 69 ? -0.16 22.578 -7.281 1 97.31 69 VAL B C 1
ATOM 3370 O O . VAL B 1 69 ? 0.197 21.516 -7.809 1 97.31 69 VAL B O 1
ATOM 3373 N N . ASP B 1 70 ? 0.378 23.016 -6.117 1 98.25 70 ASP B N 1
ATOM 3374 C CA . ASP B 1 70 ? 1.463 22.281 -5.465 1 98.25 70 ASP B CA 1
ATOM 3375 C C . ASP B 1 70 ? 0.933 21.391 -4.348 1 98.25 70 ASP B C 1
ATOM 3377 O O . ASP B 1 70 ? 1.691 20.641 -3.736 1 98.25 70 ASP B O 1
ATOM 3381 N N . ILE B 1 71 ? -0.332 21.453 -4.039 1 98.81 71 ILE B N 1
ATOM 3382 C CA . ILE B 1 71 ? -0.928 20.641 -2.98 1 98.81 71 ILE B CA 1
ATOM 3383 C C . ILE B 1 71 ? -1.479 19.344 -3.568 1 98.81 71 ILE B C 1
ATOM 3385 O O . ILE B 1 71 ? -2.232 19.375 -4.547 1 98.81 71 ILE B O 1
ATOM 3389 N N . TYR B 1 72 ? -1.069 18.281 -3.039 1 98.88 72 TYR B N 1
ATOM 3390 C CA . TYR B 1 72 ? -1.506 16.938 -3.439 1 98.88 72 TYR B CA 1
ATOM 3391 C C . TYR B 1 72 ? -2.234 16.25 -2.299 1 98.88 72 TYR B C 1
ATOM 3393 O O . TYR B 1 72 ? -1.612 15.82 -1.322 1 98.88 72 TYR B O 1
ATOM 3401 N N . VAL B 1 73 ? -3.555 16.125 -2.416 1 98.94 73 VAL B N 1
ATOM 3402 C CA . VAL B 1 73 ? -4.324 15.312 -1.485 1 98.94 73 VAL B CA 1
ATOM 3403 C C . VAL B 1 73 ? -4.234 13.844 -1.897 1 98.94 73 VAL B C 1
ATOM 3405 O O . VAL B 1 73 ? -4.559 13.484 -3.033 1 98.94 73 VAL B O 1
ATOM 3408 N N . VAL B 1 74 ? -3.764 12.992 -1.005 1 98.88 74 VAL B N 1
ATOM 3409 C CA . VAL B 1 74 ? -3.658 11.562 -1.28 1 98.88 74 VAL B CA 1
ATOM 3410 C C . VAL B 1 74 ? -4.863 10.836 -0.69 1 98.88 74 VAL B C 1
ATOM 3412 O O . VAL B 1 74 ? -5 10.734 0.531 1 98.88 74 VAL B O 1
ATOM 3415 N N . ASP B 1 75 ? -5.738 10.359 -1.561 1 98.81 75 ASP B N 1
ATOM 3416 C CA . ASP B 1 75 ? -6.891 9.555 -1.179 1 98.81 75 ASP B CA 1
ATOM 3417 C C . ASP B 1 75 ? -6.457 8.156 -0.73 1 98.81 75 ASP B C 1
ATOM 3419 O O . ASP B 1 75 ? -6.32 7.25 -1.554 1 98.81 75 ASP B O 1
ATOM 3423 N N . ASN B 1 76 ? -6.262 8 0.559 1 98.69 76 ASN B N 1
ATOM 3424 C CA . ASN B 1 76 ? -5.879 6.738 1.183 1 98.69 76 ASN B CA 1
ATOM 3425 C C . ASN B 1 76 ? -7.059 6.082 1.89 1 98.69 76 ASN B C 1
ATOM 3427 O O . ASN B 1 76 ? -6.891 5.465 2.943 1 98.69 76 ASN B O 1
ATOM 3431 N N . THR B 1 77 ? -8.242 6.223 1.335 1 97.94 77 THR B N 1
ATOM 3432 C CA . THR B 1 77 ? -9.445 5.711 1.981 1 97.94 77 THR B CA 1
ATOM 3433 C C . THR B 1 77 ? -9.617 4.223 1.703 1 97.94 77 THR B C 1
ATOM 3435 O O . THR B 1 77 ? -10.359 3.533 2.412 1 97.94 77 THR B O 1
ATOM 3438 N N . GLY B 1 78 ? -9.023 3.715 0.64 1 97.81 78 GLY B N 1
ATOM 3439 C CA . GLY B 1 78 ? -9.172 2.312 0.284 1 97.81 78 GLY B CA 1
ATOM 3440 C C . GLY B 1 78 ? -10.5 2 -0.376 1 97.81 78 GLY B C 1
ATOM 3441 O O . GLY B 1 78 ? -10.93 0.845 -0.406 1 97.81 78 GLY B O 1
ATOM 3442 N N . THR B 1 79 ? -11.164 3.027 -0.925 1 98.12 79 THR B N 1
ATOM 3443 C CA . THR B 1 79 ? -12.469 2.797 -1.53 1 98.12 79 THR B CA 1
ATOM 3444 C C . THR B 1 79 ? -12.367 2.775 -3.053 1 98.12 79 THR B C 1
ATOM 3446 O O . THR B 1 79 ? -13.352 3.014 -3.752 1 98.12 79 THR B O 1
ATOM 3449 N N . MET B 1 80 ? -11.109 2.566 -3.561 1 98 80 MET B N 1
ATOM 3450 C CA . MET B 1 80 ? -10.852 2.469 -4.996 1 98 80 MET B CA 1
ATOM 3451 C C . MET B 1 80 ? -11.375 3.697 -5.73 1 98 80 MET B C 1
ATOM 3453 O O . MET B 1 80 ? -10.977 4.824 -5.43 1 98 80 MET B O 1
ATOM 3457 N N . ASP B 1 81 ? -12.273 3.553 -6.637 1 97.94 81 ASP B N 1
ATOM 3458 C CA . ASP B 1 81 ? -12.719 4.676 -7.457 1 97.94 81 ASP B CA 1
ATOM 3459 C C . ASP B 1 81 ? -14.039 5.242 -6.949 1 97.94 81 ASP B C 1
ATOM 3461 O O . ASP B 1 81 ? -14.664 6.066 -7.617 1 97.94 81 ASP B O 1
ATOM 3465 N N . SER B 1 82 ? -14.469 4.797 -5.805 1 98.5 82 SER B N 1
ATOM 3466 C CA . SER B 1 82 ? -15.797 5.172 -5.32 1 98.5 82 SER B CA 1
ATOM 3467 C C . SER B 1 82 ? -15.891 6.676 -5.074 1 98.5 82 SER B C 1
ATOM 3469 O O . SER B 1 82 ? -16.906 7.297 -5.41 1 98.5 82 SER B O 1
ATOM 3471 N N . ASN B 1 83 ? -14.867 7.277 -4.469 1 98.5 83 ASN B N 1
ATOM 3472 C CA . ASN B 1 83 ? -14.867 8.727 -4.273 1 98.5 83 ASN B CA 1
ATOM 3473 C C . ASN B 1 83 ? -14.82 9.469 -5.602 1 98.5 83 ASN B C 1
ATOM 3475 O O . ASN B 1 83 ? -15.531 10.461 -5.793 1 98.5 83 ASN B O 1
ATOM 3479 N N . GLU B 1 84 ? -14.016 9.008 -6.457 1 98.06 84 GLU B N 1
ATOM 3480 C CA . GLU B 1 84 ? -13.875 9.617 -7.777 1 98.06 84 GLU B CA 1
ATOM 3481 C C . GLU B 1 84 ? -15.195 9.602 -8.539 1 98.06 84 GLU B C 1
ATOM 3483 O O . GLU B 1 84 ? -15.516 10.555 -9.25 1 98.06 84 GLU B O 1
ATOM 3488 N N . LEU B 1 85 ? -15.953 8.586 -8.359 1 98.12 85 LEU B N 1
ATOM 3489 C CA . LEU B 1 85 ? -17.203 8.406 -9.086 1 98.12 85 LEU B CA 1
ATOM 3490 C C . LEU B 1 85 ? -18.375 9.016 -8.32 1 98.12 85 LEU B C 1
ATOM 3492 O O . LEU B 1 85 ? -19.516 8.961 -8.773 1 98.12 85 LEU B O 1
ATOM 3496 N N . GLY B 1 86 ? -18.125 9.578 -7.164 1 97.94 86 GLY B N 1
ATOM 3497 C CA . GLY B 1 86 ? -19.156 10.242 -6.387 1 97.94 86 GLY B CA 1
ATOM 3498 C C . GLY B 1 86 ? -20.156 9.273 -5.766 1 97.94 86 GLY B C 1
ATOM 3499 O O . GLY B 1 86 ? -21.344 9.57 -5.68 1 97.94 86 GLY B O 1
ATOM 3500 N N . LEU B 1 87 ? -19.688 8.086 -5.312 1 98.38 87 LEU B N 1
ATOM 3501 C CA . LEU B 1 87 ? -20.594 7.039 -4.875 1 98.38 87 LEU B CA 1
ATOM 3502 C C . LEU B 1 87 ? -20.766 7.062 -3.357 1 98.38 87 LEU B C 1
ATOM 3504 O O . LEU B 1 87 ? -21.594 6.332 -2.809 1 98.38 87 LEU B O 1
ATOM 3508 N N . LEU B 1 88 ? -19.969 7.844 -2.648 1 98 88 LEU B N 1
ATOM 3509 C CA . LEU B 1 88 ? -20.047 7.949 -1.196 1 98 88 LEU B CA 1
ATOM 3510 C C . LEU B 1 88 ? -20.719 9.258 -0.781 1 98 88 LEU B C 1
ATOM 3512 O O . LEU B 1 88 ? -20.672 10.242 -1.518 1 98 88 LEU B O 1
ATOM 3516 N N . THR B 1 89 ? -21.297 9.219 0.406 1 96.31 89 THR B N 1
ATOM 3517 C CA . THR B 1 89 ? -21.953 10.406 0.938 1 96.31 89 THR B CA 1
ATOM 3518 C C . THR B 1 89 ? -21.125 11.039 2.055 1 96.31 89 THR B C 1
ATOM 3520 O O . THR B 1 89 ? -20.219 10.398 2.582 1 96.31 89 THR B O 1
ATOM 3523 N N . LEU B 1 90 ? -21.484 12.234 2.453 1 95.44 90 LEU B N 1
ATOM 3524 C CA . LEU B 1 90 ? -20.781 13.023 3.455 1 95.44 90 LEU B CA 1
ATOM 3525 C C . LEU B 1 90 ? -20.734 12.289 4.793 1 95.44 90 LEU B C 1
ATOM 3527 O O . LEU B 1 90 ? -19.812 12.484 5.586 1 95.44 90 LEU B O 1
ATOM 3531 N N . GLN B 1 91 ? -21.703 11.445 5.094 1 94.62 91 GLN B N 1
ATOM 3532 C CA . GLN B 1 91 ? -21.766 10.766 6.383 1 94.62 91 GLN B CA 1
ATOM 3533 C C . GLN B 1 91 ? -20.781 9.602 6.441 1 94.62 91 GLN B C 1
ATOM 3535 O O . GLN B 1 91 ? -20.484 9.078 7.52 1 94.62 91 GLN B O 1
ATOM 3540 N N . ASN B 1 92 ? -20.344 9.086 5.254 1 95.94 92 ASN B N 1
ATOM 3541 C CA . ASN B 1 92 ? -19.328 8.039 5.199 1 95.94 92 ASN B CA 1
ATOM 3542 C C . ASN B 1 92 ? -17.984 8.539 5.703 1 95.94 92 ASN B C 1
ATOM 3544 O O . ASN B 1 92 ? -17.453 9.539 5.203 1 95.94 92 ASN B O 1
ATOM 3548 N N . PRO B 1 93 ? -17.375 7.848 6.719 1 95.38 93 PRO B N 1
ATOM 3549 C CA . PRO B 1 93 ? -16.094 8.312 7.246 1 95.38 93 PRO B CA 1
ATOM 3550 C C . PRO B 1 93 ? -15.016 8.414 6.164 1 95.38 93 PRO B C 1
ATOM 3552 O O . PRO B 1 93 ? -14.055 9.172 6.32 1 95.38 93 PRO B O 1
ATOM 3555 N N . PHE B 1 94 ? -15.219 7.707 5.035 1 97.12 94 PHE B N 1
ATOM 3556 C CA . PHE B 1 94 ? -14.188 7.594 4.016 1 97.12 94 PHE B CA 1
ATOM 3557 C C . PHE B 1 94 ? -14.547 8.414 2.785 1 97.12 94 PHE B C 1
ATOM 3559 O O . PHE B 1 94 ? -13.969 8.227 1.713 1 97.12 94 PHE B O 1
ATOM 3566 N N . PHE B 1 95 ? -15.453 9.344 2.986 1 97.38 95 PHE B N 1
ATOM 3567 C CA . PHE B 1 95 ? -15.914 10.242 1.931 1 97.38 95 PHE B CA 1
ATOM 3568 C C . PHE B 1 95 ? -14.883 11.328 1.649 1 97.38 95 PHE B C 1
ATOM 3570 O O . PHE B 1 95 ? -14.328 11.914 2.578 1 97.38 95 PHE B O 1
ATOM 3577 N N . ILE B 1 96 ? -14.57 11.539 0.404 1 98.06 96 ILE B N 1
ATOM 3578 C CA . ILE B 1 96 ? -13.828 12.703 -0.074 1 98.06 96 ILE B CA 1
ATOM 3579 C C . ILE B 1 96 ? -14.617 13.391 -1.186 1 98.06 96 ILE B C 1
ATOM 3581 O O . ILE B 1 96 ? -15.125 12.734 -2.096 1 98.06 96 ILE B O 1
ATOM 3585 N N . ASP B 1 97 ? -14.734 14.656 -1.127 1 97.62 97 ASP B N 1
ATOM 3586 C CA . ASP B 1 97 ? -15.422 15.43 -2.156 1 97.62 97 ASP B CA 1
ATOM 3587 C C . ASP B 1 97 ? -14.469 15.812 -3.285 1 97.62 97 ASP B C 1
ATOM 3589 O O . ASP B 1 97 ? -13.906 16.906 -3.281 1 97.62 97 ASP B O 1
ATOM 3593 N N . TYR B 1 98 ? -14.367 15.008 -4.332 1 98.06 98 TYR B N 1
ATOM 3594 C CA . TYR B 1 98 ? -13.453 15.211 -5.445 1 98.06 98 TYR B CA 1
ATOM 3595 C C . TYR B 1 98 ? -13.766 16.5 -6.191 1 98.06 98 TYR B C 1
ATOM 3597 O O . TYR B 1 98 ? -12.875 17.297 -6.469 1 98.06 98 TYR B O 1
ATOM 3605 N N . PRO B 1 99 ? -15.016 16.797 -6.523 1 97.12 99 PRO B N 1
ATOM 3606 C CA . PRO B 1 99 ? -15.328 18.062 -7.188 1 97.12 99 PRO B CA 1
ATOM 3607 C C . PRO B 1 99 ? -14.875 19.281 -6.379 1 97.12 99 PRO B C 1
ATOM 3609 O O . PRO B 1 99 ? -14.367 20.234 -6.949 1 97.12 99 PRO B O 1
ATOM 3612 N N . ARG B 1 100 ? -15.062 19.25 -5.059 1 97.69 100 ARG B N 1
ATOM 3613 C CA . ARG B 1 100 ? -14.625 20.344 -4.199 1 97.69 100 ARG B CA 1
ATOM 3614 C C . ARG B 1 100 ? -13.117 20.547 -4.293 1 97.69 100 ARG B C 1
ATOM 3616 O O . ARG B 1 100 ? -12.648 21.688 -4.418 1 97.69 100 ARG B O 1
ATOM 3623 N N . LEU B 1 101 ? -12.352 19.453 -4.184 1 98.44 101 LEU B N 1
ATOM 3624 C CA . LEU B 1 101 ? -10.898 19.547 -4.258 1 98.44 101 LEU B CA 1
ATOM 3625 C C . LEU B 1 101 ? -10.461 20.094 -5.613 1 98.44 101 LEU B C 1
ATOM 3627 O O . LEU B 1 101 ? -9.555 20.922 -5.688 1 98.44 101 LEU B O 1
ATOM 3631 N N . ARG B 1 102 ? -11.102 19.688 -6.672 1 97.44 102 ARG B N 1
ATOM 3632 C CA . ARG B 1 102 ? -10.797 20.188 -8.008 1 97.44 102 ARG B CA 1
ATOM 3633 C C . ARG B 1 102 ? -11.117 21.672 -8.117 1 97.44 102 ARG B C 1
ATOM 3635 O O . ARG B 1 102 ? -10.359 22.438 -8.719 1 97.44 102 ARG B O 1
ATOM 3642 N N . ALA B 1 103 ? -12.242 22.047 -7.543 1 97.31 103 ALA B N 1
ATOM 3643 C CA . ALA B 1 103 ? -12.633 23.453 -7.551 1 97.31 103 ALA B CA 1
ATOM 3644 C C . ALA B 1 103 ? -11.609 24.312 -6.809 1 97.31 103 ALA B C 1
ATOM 3646 O O . ALA B 1 103 ? -11.375 25.469 -7.172 1 97.31 103 ALA B O 1
ATOM 3647 N N . LEU B 1 104 ? -11.023 23.734 -5.785 1 98 104 LEU B N 1
ATOM 3648 C CA . LEU B 1 104 ? -10.008 24.438 -5.012 1 98 104 LEU B CA 1
ATOM 3649 C C . LEU B 1 104 ? -8.672 24.453 -5.758 1 98 104 LEU B C 1
ATOM 3651 O O . LEU B 1 104 ? -7.758 25.188 -5.383 1 98 104 LEU B O 1
ATOM 3655 N N . GLY B 1 105 ? -8.562 23.688 -6.797 1 97.44 105 GLY B N 1
ATOM 3656 C CA . GLY B 1 105 ? -7.398 23.703 -7.672 1 97.44 105 GLY B CA 1
ATOM 3657 C C . GLY B 1 105 ? -6.277 22.797 -7.203 1 97.44 105 GLY B C 1
ATOM 3658 O O . GLY B 1 105 ? -5.145 22.906 -7.668 1 97.44 105 GLY B O 1
ATOM 3659 N N . VAL B 1 106 ? -6.559 21.922 -6.23 1 98.56 106 VAL B N 1
ATOM 3660 C CA . VAL B 1 106 ?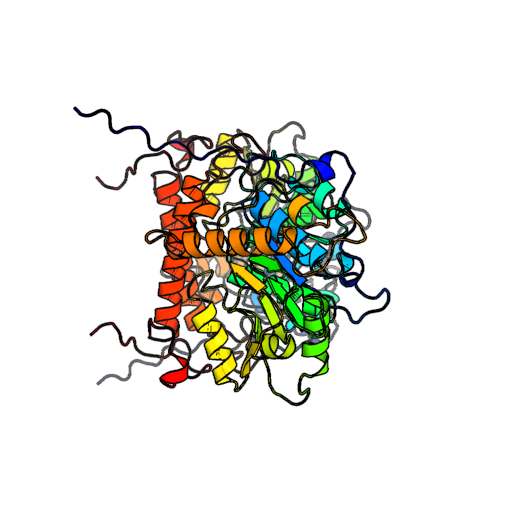 -5.512 21.047 -5.719 1 98.56 106 VAL B CA 1
ATOM 3661 C C . VAL B 1 106 ? -5.484 19.75 -6.527 1 98.56 106 VAL B C 1
ATOM 3663 O O . VAL B 1 106 ? -6.418 19.453 -7.277 1 98.56 106 V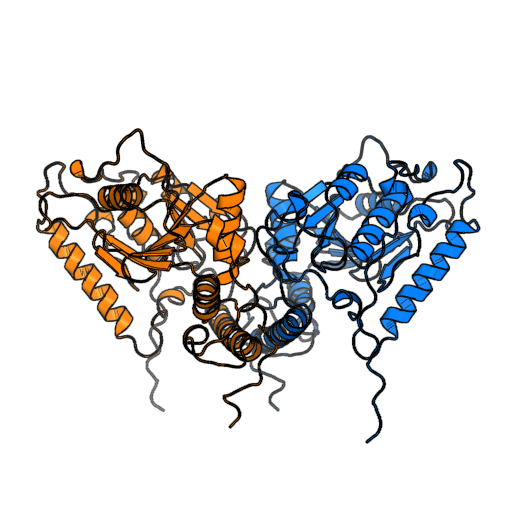AL B O 1
ATOM 3666 N N . ASN B 1 107 ? -4.348 19.031 -6.477 1 98.75 107 ASN B N 1
ATOM 3667 C CA . ASN B 1 107 ? -4.207 17.719 -7.113 1 98.75 107 ASN B CA 1
ATOM 3668 C C . ASN B 1 107 ? -4.746 16.609 -6.227 1 98.75 107 ASN B C 1
ATOM 3670 O O . ASN B 1 107 ? -4.734 16.719 -5 1 98.75 107 ASN B O 1
ATOM 3674 N N . ILE B 1 108 ? -5.277 15.609 -6.816 1 98.75 108 ILE B N 1
ATOM 3675 C CA . ILE B 1 108 ? -5.727 14.406 -6.113 1 98.75 108 ILE B CA 1
ATOM 3676 C C . ILE B 1 108 ? -4.961 13.195 -6.629 1 98.75 108 ILE B C 1
ATOM 3678 O O . ILE B 1 108 ? -4.859 12.984 -7.84 1 98.75 108 ILE B O 1
ATOM 3682 N N . ILE B 1 109 ? -4.332 12.438 -5.766 1 98.56 109 ILE B N 1
ATOM 3683 C CA . ILE B 1 109 ? -3.721 11.148 -6.062 1 98.56 109 ILE B CA 1
ATOM 3684 C C . ILE B 1 109 ? -4.41 10.047 -5.258 1 98.56 109 ILE B C 1
ATOM 3686 O O . ILE B 1 109 ? -4.625 10.195 -4.051 1 98.56 109 ILE B O 1
ATOM 3690 N N . THR B 1 110 ? -4.809 8.984 -5.891 1 98.19 110 THR B N 1
ATOM 3691 C CA . THR B 1 110 ? -5.441 7.875 -5.188 1 98.19 110 THR B CA 1
ATOM 3692 C C . THR B 1 110 ? -4.418 6.793 -4.848 1 98.19 110 THR B C 1
ATOM 3694 O O . THR B 1 110 ? -3.709 6.305 -5.73 1 98.19 110 THR B O 1
ATOM 3697 N N . ALA B 1 111 ? -4.293 6.473 -3.564 1 98.5 111 ALA B N 1
ATOM 3698 C CA . ALA B 1 111 ? -3.523 5.289 -3.193 1 98.5 111 ALA B CA 1
ATOM 3699 C C . ALA B 1 111 ? -4.195 4.02 -3.705 1 98.5 111 ALA B C 1
ATOM 3701 O O . ALA B 1 111 ? -5.422 3.912 -3.703 1 98.5 111 ALA B O 1
ATOM 3702 N N . PRO B 1 112 ? -3.416 3.039 -4.098 1 98.19 112 PRO B N 1
ATOM 3703 C CA . PRO B 1 112 ? -4.012 1.861 -4.734 1 98.19 112 PRO B CA 1
ATOM 3704 C C . PRO B 1 112 ? -4.746 0.96 -3.742 1 98.19 112 PRO B C 1
ATOM 3706 O O . PRO B 1 112 ? -5.504 0.078 -4.148 1 98.19 112 PRO B O 1
ATOM 3709 N N . THR B 1 113 ? -4.5 1.035 -2.525 1 98.5 113 THR B N 1
ATOM 3710 C CA . THR B 1 113 ? -5.105 0.318 -1.409 1 98.5 113 THR B CA 1
ATOM 3711 C C . THR B 1 113 ? -5.031 1.146 -0.129 1 98.5 113 THR B C 1
ATOM 3713 O O . THR B 1 113 ? -4.395 2.201 -0.103 1 98.5 113 THR B O 1
ATOM 3716 N N . LEU B 1 114 ? -5.816 0.696 0.919 1 98.56 114 LEU B N 1
ATOM 3717 C CA . LEU B 1 114 ? -5.668 1.346 2.217 1 98.56 114 LEU B CA 1
ATOM 3718 C C . LEU B 1 114 ? -4.293 1.066 2.814 1 98.56 114 LEU B C 1
ATOM 3720 O O . LEU B 1 114 ? -3.945 -0.089 3.068 1 98.56 114 LEU B O 1
ATOM 3724 N N . LEU B 1 115 ? -3.531 2.092 2.961 1 98.75 115 LEU B N 1
ATOM 3725 C CA . LEU B 1 115 ? -2.166 2.006 3.469 1 98.75 115 LEU B CA 1
ATOM 3726 C C . LEU B 1 115 ? -2.107 2.398 4.941 1 98.75 115 LEU B C 1
ATOM 3728 O O . LEU B 1 115 ? -2.883 3.244 5.395 1 98.75 115 LEU B O 1
ATOM 3732 N N . SER B 1 116 ? -1.214 1.745 5.699 1 98.19 116 SER B N 1
ATOM 3733 C CA . SER B 1 116 ? -0.879 2.225 7.035 1 98.19 116 SER B CA 1
ATOM 3734 C C . SER B 1 116 ? -0.111 3.541 6.973 1 98.19 116 SER B C 1
ATOM 3736 O O . SER B 1 116 ? 0.171 4.051 5.887 1 98.19 116 SER B O 1
ATOM 3738 N N . PHE B 1 117 ? 0.166 4.098 8.156 1 97.88 117 PHE B N 1
ATOM 3739 C CA . PHE B 1 117 ? 0.908 5.352 8.195 1 97.88 117 PHE B CA 1
ATOM 3740 C C . PHE B 1 117 ? 2.285 5.184 7.562 1 97.88 117 PHE B C 1
ATOM 3742 O O . PHE B 1 117 ? 2.68 5.969 6.699 1 97.88 117 PHE B O 1
ATOM 3749 N N . ALA B 1 118 ? 3.053 4.164 7.961 1 98.69 118 ALA B N 1
ATOM 3750 C CA . ALA B 1 118 ? 4.398 3.934 7.434 1 98.69 118 ALA B CA 1
ATOM 3751 C C . ALA B 1 118 ? 4.367 3.705 5.926 1 98.69 118 ALA B C 1
ATOM 3753 O O . ALA B 1 118 ? 5.219 4.219 5.199 1 98.69 118 ALA B O 1
ATOM 3754 N N . GLN B 1 119 ? 3.396 2.955 5.473 1 98.75 119 GLN B N 1
ATOM 3755 C CA . GLN B 1 119 ? 3.242 2.701 4.047 1 98.75 119 GLN B CA 1
ATOM 3756 C C . GLN B 1 119 ? 2.904 3.984 3.293 1 98.75 119 GLN B C 1
ATOM 3758 O O . GLN B 1 119 ? 3.383 4.199 2.178 1 98.75 119 GLN B O 1
ATOM 3763 N N . LEU B 1 120 ? 2.072 4.785 3.871 1 98.81 120 LEU B N 1
ATOM 3764 C CA . LEU B 1 120 ? 1.699 6.051 3.252 1 98.81 120 LEU B CA 1
ATOM 3765 C C . LEU B 1 120 ? 2.912 6.969 3.117 1 98.81 120 LEU B C 1
ATOM 3767 O O . LEU B 1 120 ? 3.078 7.637 2.096 1 98.81 120 LEU B O 1
ATOM 3771 N N . GLN B 1 121 ? 3.74 7.02 4.133 1 98.75 121 GLN B N 1
ATOM 3772 C CA . GLN B 1 121 ? 4.977 7.793 4.047 1 98.75 121 GLN B CA 1
ATOM 3773 C C . GLN B 1 121 ? 5.855 7.293 2.904 1 98.75 121 GLN B C 1
ATOM 3775 O O . GLN B 1 121 ? 6.438 8.086 2.166 1 98.75 121 GLN B O 1
ATOM 3780 N N . ASN B 1 122 ? 5.93 5.996 2.787 1 98.88 122 ASN B N 1
ATOM 3781 C CA . ASN B 1 122 ? 6.695 5.438 1.678 1 98.88 122 ASN B CA 1
ATOM 3782 C C . ASN B 1 122 ? 6.043 5.746 0.334 1 98.88 122 ASN B C 1
ATOM 3784 O O . ASN B 1 122 ? 6.73 5.93 -0.67 1 98.88 122 ASN B O 1
ATOM 3788 N N . PHE B 1 123 ? 4.754 5.82 0.34 1 98.94 123 PHE B N 1
ATOM 3789 C CA . PHE B 1 123 ? 4.043 6.207 -0.874 1 98.94 123 PHE B CA 1
ATOM 3790 C C . PHE B 1 123 ? 4.43 7.621 -1.295 1 98.94 123 PHE B C 1
ATOM 3792 O O . PHE B 1 123 ? 4.613 7.895 -2.482 1 98.94 123 PHE B O 1
ATOM 3799 N N . PHE B 1 124 ? 4.512 8.539 -0.314 1 98.88 124 PHE B N 1
ATOM 3800 C CA . PHE B 1 124 ? 4.988 9.883 -0.609 1 98.88 124 PHE B CA 1
ATOM 3801 C C . PHE B 1 124 ? 6.383 9.844 -1.219 1 98.88 124 PHE B C 1
ATOM 3803 O O . PHE B 1 124 ? 6.637 10.477 -2.244 1 98.88 124 PHE B O 1
ATOM 3810 N N . LEU B 1 125 ? 7.238 9.102 -0.616 1 98.88 125 LEU B N 1
ATOM 3811 C CA . LEU B 1 125 ? 8.609 8.961 -1.094 1 98.88 125 LEU B CA 1
ATOM 3812 C C . LEU B 1 125 ? 8.641 8.406 -2.514 1 98.88 125 LEU B C 1
ATOM 3814 O O . LEU B 1 125 ? 9.32 8.953 -3.387 1 98.88 125 LEU B O 1
ATOM 3818 N N . TYR B 1 126 ? 7.895 7.352 -2.732 1 98.81 126 TYR B N 1
ATOM 3819 C CA . TYR B 1 126 ? 7.785 6.727 -4.047 1 98.81 126 TYR B CA 1
ATOM 3820 C C . TYR B 1 126 ? 7.336 7.734 -5.098 1 98.81 126 TYR B C 1
ATOM 3822 O O . TYR B 1 126 ? 7.91 7.801 -6.188 1 98.81 126 TYR B O 1
ATOM 3830 N N . THR B 1 127 ? 6.316 8.477 -4.77 1 98.75 127 THR B N 1
ATOM 3831 C CA . THR B 1 127 ? 5.777 9.469 -5.691 1 98.75 127 THR B CA 1
ATOM 3832 C C . THR B 1 127 ? 6.832 10.523 -6.023 1 98.75 127 THR B C 1
ATOM 3834 O O . THR B 1 127 ? 6.992 10.906 -7.188 1 98.75 127 THR B O 1
ATOM 3837 N N . ALA B 1 128 ? 7.531 10.977 -5.012 1 98.69 128 ALA B N 1
ATOM 3838 C CA . ALA B 1 128 ? 8.594 11.953 -5.227 1 98.69 128 ALA B CA 1
ATOM 3839 C C . ALA B 1 128 ? 9.68 11.391 -6.145 1 98.69 128 ALA B C 1
ATOM 3841 O O . ALA B 1 128 ? 10.148 12.078 -7.051 1 98.69 128 ALA B O 1
ATOM 3842 N N . ILE B 1 129 ? 10.062 10.156 -5.91 1 98.56 129 ILE B N 1
ATOM 3843 C CA . ILE B 1 129 ? 11.078 9.5 -6.73 1 98.56 129 ILE B CA 1
ATOM 3844 C C . ILE B 1 129 ? 10.602 9.438 -8.18 1 98.56 129 ILE B C 1
ATOM 3846 O O . ILE B 1 129 ? 11.352 9.797 -9.102 1 98.56 129 ILE B O 1
ATOM 3850 N N . ARG B 1 130 ? 9.359 9.031 -8.422 1 98.12 130 ARG B N 1
ATOM 3851 C CA . ARG B 1 130 ? 8.82 8.875 -9.766 1 98.12 130 ARG B CA 1
ATOM 3852 C C . ARG B 1 130 ? 8.711 10.219 -10.469 1 98.12 130 ARG B C 1
ATOM 3854 O O . ARG B 1 130 ? 8.82 10.297 -11.695 1 98.12 130 ARG B O 1
ATOM 3861 N N . ARG B 1 131 ? 8.555 11.258 -9.703 1 97.62 131 ARG B N 1
ATOM 3862 C CA . ARG B 1 131 ? 8.398 12.594 -10.273 1 97.62 131 ARG B CA 1
ATOM 3863 C C . ARG B 1 131 ? 9.727 13.336 -10.289 1 97.62 131 ARG B C 1
ATOM 3865 O O . ARG B 1 131 ? 9.781 14.508 -10.672 1 97.62 131 ARG B O 1
ATOM 3872 N N . ASN B 1 132 ? 10.766 12.734 -9.789 1 97.38 132 ASN B N 1
ATOM 3873 C CA . ASN B 1 132 ? 12.109 13.281 -9.742 1 97.38 132 ASN B CA 1
ATOM 3874 C C . ASN B 1 132 ? 12.18 14.531 -8.875 1 97.38 132 ASN B C 1
ATOM 3876 O O . ASN B 1 132 ? 12.789 15.531 -9.266 1 97.38 132 ASN B O 1
ATOM 3880 N N . TRP B 1 133 ? 11.445 14.516 -7.785 1 97.69 133 TRP B N 1
ATOM 3881 C CA . TRP B 1 133 ? 11.539 15.594 -6.801 1 97.69 133 TRP B CA 1
ATOM 3882 C C . TRP B 1 133 ? 12.625 15.297 -5.777 1 97.69 133 TRP B C 1
ATOM 3884 O O . TRP B 1 133 ? 12.68 14.203 -5.207 1 97.69 133 TRP B O 1
ATOM 3894 N N . GLY B 1 134 ? 13.508 16.266 -5.52 1 95.69 134 GLY B N 1
ATOM 3895 C CA . GLY B 1 134 ? 14.555 16.109 -4.523 1 95.69 134 GLY B CA 1
ATOM 3896 C C . GLY B 1 134 ? 14.062 16.312 -3.104 1 95.69 134 GLY B C 1
ATOM 3897 O O . GLY B 1 134 ? 14.734 15.93 -2.146 1 95.69 134 GLY B O 1
ATOM 3898 N N . HIS B 1 135 ? 12.906 16.922 -2.992 1 96.62 135 HIS B N 1
ATOM 3899 C CA . HIS B 1 135 ? 12.281 17.172 -1.698 1 96.62 135 HIS B CA 1
ATOM 3900 C C . HIS B 1 135 ? 10.766 17.266 -1.831 1 96.62 135 HIS B C 1
ATOM 3902 O O . HIS B 1 135 ? 10.242 17.422 -2.939 1 96.62 135 HIS B O 1
ATOM 3908 N N . TYR B 1 136 ? 10.07 17.172 -0.811 1 98.38 136 TYR B N 1
ATOM 3909 C CA . TYR B 1 136 ? 8.641 17.422 -0.726 1 98.38 136 TYR B CA 1
ATOM 3910 C C . TYR B 1 136 ? 8.234 17.781 0.7 1 98.38 136 TYR B C 1
ATOM 3912 O O . TYR B 1 136 ? 9 17.562 1.642 1 98.38 136 TYR B O 1
ATOM 3920 N N . TYR B 1 137 ? 7.117 18.375 0.824 1 98.5 137 TYR B N 1
ATOM 3921 C CA . TYR B 1 137 ? 6.48 18.625 2.113 1 98.5 137 TYR B CA 1
ATOM 3922 C C . TYR B 1 137 ? 5.355 17.625 2.367 1 98.5 137 TYR B C 1
ATOM 3924 O O . TYR B 1 137 ? 4.754 17.109 1.425 1 98.5 137 TYR B O 1
ATOM 3932 N N . TRP B 1 138 ? 5.133 17.266 3.564 1 98.56 138 TRP B N 1
ATOM 3933 C CA . TRP B 1 138 ? 3.9 16.562 3.92 1 98.56 138 TRP B CA 1
ATOM 3934 C C . TRP B 1 138 ? 3.326 17.109 5.223 1 98.56 138 TRP B C 1
ATOM 3936 O O . TRP B 1 138 ? 4.062 17.625 6.066 1 98.56 138 TRP B O 1
ATOM 3946 N N . SER B 1 139 ? 1.979 17.078 5.324 1 98.5 139 SER B N 1
ATOM 3947 C CA . SER B 1 139 ? 1.255 17.594 6.488 1 98.5 139 SER B CA 1
ATOM 3948 C C . SER B 1 139 ? 0.27 16.547 7.02 1 98.5 139 SER B C 1
ATOM 3950 O O . SER B 1 139 ? -0.261 15.742 6.258 1 98.5 139 SER B O 1
ATOM 3952 N N . HIS B 1 140 ? 0.089 16.641 8.289 1 97.44 140 HIS B N 1
ATOM 3953 C CA . HIS B 1 140 ? -1.082 15.969 8.852 1 97.44 140 HIS B CA 1
ATOM 3954 C C . HIS B 1 140 ? -2.369 16.516 8.242 1 97.44 140 HIS B C 1
ATOM 3956 O O . HIS B 1 140 ? -2.449 17.703 7.93 1 97.44 140 HIS B O 1
ATOM 3962 N N . MET B 1 141 ? -3.297 15.648 8.164 1 97.19 141 MET B N 1
ATOM 3963 C CA . MET B 1 141 ? -4.586 16.125 7.664 1 97.19 141 MET B CA 1
ATOM 3964 C C . MET B 1 141 ? -5.328 16.906 8.734 1 97.19 141 MET B C 1
ATOM 3966 O O . MET B 1 141 ? -6.258 17.656 8.422 1 97.19 141 MET B O 1
ATOM 3970 N N . ASP B 1 142 ? -5.008 16.625 9.984 1 96.94 142 ASP B N 1
ATOM 3971 C CA . ASP B 1 142 ? -5.648 17.344 11.086 1 96.94 142 ASP B CA 1
ATOM 3972 C C . ASP B 1 142 ? -4.809 18.547 11.523 1 96.94 142 ASP B C 1
ATOM 3974 O O . ASP B 1 142 ? -4.73 18.844 12.719 1 96.94 142 ASP B O 1
ATOM 3978 N N . SER B 1 143 ? -4.184 19.172 10.594 1 97.44 143 SER B N 1
ATOM 3979 C CA . SER B 1 143 ? -3.502 20.438 10.805 1 97.44 143 SER B CA 1
ATOM 3980 C C . SER B 1 143 ? -4.277 21.594 10.18 1 97.44 143 SER B C 1
ATOM 3982 O O . SER B 1 143 ? -5.008 21.406 9.211 1 97.44 143 SER B O 1
ATOM 3984 N N . ALA B 1 144 ? -4.184 22.719 10.789 1 98.44 144 ALA B N 1
ATOM 3985 C CA . ALA B 1 144 ? -4.602 23.984 10.211 1 98.44 144 ALA B CA 1
ATOM 3986 C C . ALA B 1 144 ? -3.508 25.047 10.367 1 98.44 144 ALA B C 1
ATOM 3988 O O . ALA B 1 144 ? -2.803 25.078 11.383 1 98.44 144 ALA B O 1
ATOM 3989 N N . VAL B 1 145 ? -3.438 25.938 9.352 1 98.62 145 VAL B N 1
ATOM 3990 C CA . VAL B 1 145 ? -2.316 26.859 9.398 1 98.62 145 VAL B CA 1
ATOM 3991 C C . VAL B 1 145 ? -2.822 28.297 9.211 1 98.62 145 VAL B C 1
ATOM 3993 O O . VAL B 1 145 ? -3.877 28.516 8.609 1 98.62 145 VAL B O 1
ATOM 3996 N N . LEU B 1 146 ? -2.105 29.219 9.758 1 97.75 146 LEU B N 1
ATOM 3997 C CA . LEU B 1 146 ? -2.316 30.656 9.578 1 97.75 146 LEU B CA 1
ATOM 3998 C C . LEU B 1 146 ? -0.989 31.375 9.367 1 97.75 146 LEU B C 1
ATOM 4000 O O . LEU B 1 146 ? 0 31.078 10.039 1 97.75 146 LEU B O 1
ATOM 4004 N N . SER B 1 147 ? -1.029 32.25 8.383 1 97.44 147 SER B N 1
ATOM 4005 C CA . SER B 1 147 ? 0.103 33.156 8.312 1 97.44 147 SER B CA 1
ATOM 4006 C C . SER B 1 147 ? 0.195 34.031 9.562 1 97.44 147 SER B C 1
ATOM 4008 O O . SER B 1 147 ? -0.827 34.406 10.141 1 97.44 147 SER B O 1
ATOM 4010 N N . ASP B 1 148 ? 1.385 34.312 9.969 1 96.62 148 ASP B N 1
ATOM 4011 C CA . ASP B 1 148 ? 1.598 35.156 11.133 1 96.62 148 ASP B CA 1
ATOM 4012 C C . ASP B 1 148 ? 1.4 36.625 10.789 1 96.62 148 ASP B C 1
ATOM 4014 O O . ASP B 1 148 ? 2.371 37.344 10.555 1 96.62 148 ASP B O 1
ATOM 4018 N N . GLU B 1 149 ? 0.207 37.094 10.93 1 96.19 149 GLU B N 1
ATOM 4019 C CA . GLU B 1 149 ? -0.147 38.469 10.516 1 96.19 149 GLU B CA 1
ATOM 4020 C C . GLU B 1 149 ? 0.35 39.5 11.523 1 96.19 149 GLU B C 1
ATOM 4022 O O . GLU B 1 149 ? 0.336 40.688 11.25 1 96.19 149 GLU B O 1
ATOM 4027 N N . GLU B 1 150 ? 0.871 39.062 12.664 1 95.19 150 GLU B N 1
ATOM 4028 C CA . GLU B 1 150 ? 1.392 39.969 13.695 1 95.19 150 GLU B CA 1
ATOM 4029 C C . GLU B 1 150 ? 2.838 40.344 13.406 1 95.19 150 GLU B C 1
ATOM 4031 O O . GLU B 1 150 ? 3.359 41.312 13.992 1 95.19 150 GLU B O 1
ATOM 4036 N N . GLN B 1 151 ? 3.408 39.562 12.617 1 94.19 151 GLN B N 1
ATOM 4037 C CA . GLN B 1 151 ? 4.828 39.781 12.344 1 94.19 151 GLN B CA 1
ATOM 4038 C C . GLN B 1 151 ? 5.043 40.906 11.32 1 94.19 151 GLN B C 1
ATOM 4040 O O . GLN B 1 151 ? 4.301 41 10.344 1 94.19 151 GLN B O 1
ATOM 4045 N N . HIS B 1 152 ? 6.137 41.781 11.594 1 93.5 152 HIS B N 1
ATOM 4046 C CA . HIS B 1 152 ? 6.527 42.875 10.68 1 93.5 152 HIS B CA 1
ATOM 4047 C C . HIS B 1 152 ? 8.008 42.781 10.32 1 93.5 152 HIS B C 1
ATOM 4049 O O . HIS B 1 152 ? 8.859 42.719 11.203 1 93.5 152 HIS B O 1
ATOM 4055 N N . PRO B 1 153 ? 8.422 42.844 9.047 1 95.25 153 PRO B N 1
ATOM 4056 C CA . PRO B 1 153 ? 7.539 42.875 7.879 1 95.25 153 PRO B CA 1
ATOM 4057 C C . PRO B 1 153 ? 6.754 41.562 7.703 1 95.25 153 PRO B C 1
ATOM 4059 O O . PRO B 1 153 ? 7.23 40.5 8.086 1 95.25 153 PRO B O 1
ATOM 4062 N N . TYR B 1 154 ? 5.547 41.719 7.145 1 96.25 154 TYR B N 1
ATOM 4063 C CA . TYR B 1 154 ? 4.664 40.562 6.973 1 96.25 154 TYR B CA 1
ATOM 4064 C C . TYR B 1 154 ? 5.133 39.688 5.82 1 96.25 154 TYR B C 1
ATOM 4066 O O . TYR B 1 154 ? 5.527 40.188 4.77 1 96.25 154 TYR B O 1
ATOM 4074 N N . ARG B 1 155 ? 5.129 38.438 6.074 1 95.69 155 ARG B N 1
ATOM 4075 C CA . ARG B 1 155 ? 5.27 37.344 5.09 1 95.69 155 ARG B CA 1
ATOM 4076 C C . ARG B 1 155 ? 4.23 36.25 5.316 1 95.69 155 ARG B C 1
ATOM 4078 O O . ARG B 1 155 ? 3.98 35.875 6.457 1 95.69 155 ARG B O 1
ATOM 4085 N N . SER B 1 156 ? 3.592 35.906 4.203 1 96.81 156 SER B N 1
ATOM 4086 C CA . SER B 1 156 ? 2.688 34.75 4.344 1 96.81 156 SER B CA 1
ATOM 4087 C C . SER B 1 156 ? 3.438 33.5 4.785 1 96.81 156 SER B C 1
ATOM 4089 O O . SER B 1 156 ? 4.668 33.469 4.742 1 96.81 156 SER B O 1
ATOM 4091 N N . LEU B 1 157 ? 2.711 32.562 5.293 1 97.69 157 LEU B N 1
ATOM 4092 C CA . LEU B 1 157 ? 3.322 31.281 5.645 1 97.69 157 LEU B CA 1
ATOM 4093 C C . LEU B 1 157 ? 4.105 30.703 4.469 1 97.69 157 LEU B C 1
ATOM 4095 O O . LEU B 1 157 ? 5.246 30.266 4.629 1 97.69 157 LEU B O 1
ATOM 4099 N N . TYR B 1 158 ? 3.535 30.719 3.279 1 97.25 158 TYR B N 1
ATOM 4100 C CA . TYR B 1 158 ? 4.191 30.172 2.096 1 97.25 158 TYR B CA 1
ATOM 4101 C C . TYR B 1 158 ? 5.473 30.938 1.785 1 97.25 158 TYR B C 1
ATOM 4103 O O . TYR B 1 158 ? 6.496 30.344 1.44 1 97.25 158 TYR B O 1
ATOM 4111 N N . GLN B 1 159 ? 5.398 32.25 1.847 1 96.38 159 GLN B N 1
ATOM 4112 C CA . GLN B 1 159 ? 6.598 33.031 1.606 1 96.38 159 GLN B CA 1
ATOM 4113 C C . GLN B 1 159 ? 7.715 32.656 2.568 1 96.38 159 GLN B C 1
ATOM 4115 O O . GLN B 1 159 ? 8.883 32.562 2.176 1 96.38 159 GLN B O 1
ATOM 4120 N N . ARG B 1 160 ? 7.375 32.438 3.781 1 96.12 160 ARG B N 1
ATOM 4121 C CA . ARG B 1 160 ? 8.367 32.031 4.77 1 96.12 160 ARG B CA 1
ATOM 4122 C C . ARG B 1 160 ? 8.898 30.625 4.465 1 96.12 160 ARG B C 1
ATOM 4124 O O . ARG B 1 160 ? 10.07 30.328 4.719 1 96.12 160 ARG B O 1
ATOM 4131 N N . ILE B 1 161 ? 8.07 29.766 3.996 1 95.44 161 ILE B N 1
ATOM 4132 C CA . ILE B 1 161 ? 8.469 28.422 3.555 1 95.44 161 ILE B CA 1
ATOM 4133 C C . ILE B 1 161 ? 9.523 28.547 2.455 1 95.44 161 ILE B C 1
ATOM 4135 O O . ILE B 1 161 ? 10.547 27.859 2.5 1 95.44 161 ILE B O 1
ATOM 4139 N N . VAL B 1 162 ? 9.289 29.391 1.488 1 94.88 162 VAL B N 1
ATOM 4140 C CA . VAL B 1 162 ? 10.211 29.594 0.373 1 94.88 162 VAL B CA 1
ATOM 4141 C C . VAL B 1 162 ? 11.523 30.188 0.884 1 94.88 162 VAL B C 1
ATOM 4143 O O . VAL B 1 162 ? 12.602 29.797 0.445 1 94.88 162 VAL B O 1
ATOM 4146 N N . GLU B 1 163 ? 11.367 31.094 1.776 1 93.88 163 GLU B N 1
ATOM 4147 C CA . GLU B 1 163 ? 12.547 31.703 2.365 1 93.88 163 GLU B CA 1
ATOM 4148 C C . GLU B 1 163 ? 13.367 30.672 3.148 1 93.88 163 GLU B C 1
ATOM 4150 O O . GLU B 1 163 ? 14.602 30.688 3.084 1 93.88 163 GLU B O 1
ATOM 4155 N N . ASN B 1 164 ? 12.68 29.922 3.924 1 92.5 164 ASN B N 1
ATOM 4156 C CA . ASN B 1 164 ? 13.352 28.844 4.66 1 92.5 164 ASN B CA 1
ATOM 4157 C C . ASN B 1 164 ? 14.109 27.906 3.729 1 92.5 164 ASN B C 1
ATOM 4159 O O . ASN B 1 164 ? 15.273 27.594 3.98 1 92.5 164 ASN B O 1
ATOM 4163 N N . TRP B 1 165 ? 13.539 27.5 2.678 1 91.31 165 TRP B N 1
ATOM 4164 C CA . TRP B 1 165 ? 14.164 26.625 1.685 1 91.31 165 TRP B CA 1
ATOM 4165 C C . TRP B 1 165 ? 15.398 27.297 1.088 1 91.31 165 TRP B C 1
ATOM 4167 O O . TRP B 1 165 ? 16.453 26.656 0.985 1 91.31 165 TRP B O 1
ATOM 4177 N N . SER B 1 166 ? 15.281 28.547 0.753 1 90.19 166 SER B N 1
ATOM 4178 C CA . SER B 1 166 ? 16.344 29.281 0.088 1 90.19 166 SER B CA 1
ATOM 4179 C C . SER B 1 166 ? 17.531 29.516 1.022 1 90.19 166 SER B C 1
ATOM 4181 O O . SER B 1 166 ? 18.672 29.672 0.568 1 90.19 166 SER B O 1
ATOM 4183 N N . SER B 1 167 ? 17.203 29.438 2.279 1 89.94 167 SER B N 1
ATOM 4184 C CA . SER B 1 167 ? 18.234 29.766 3.258 1 89.94 167 SER B CA 1
ATOM 4185 C C . SER B 1 167 ? 18.953 28.5 3.725 1 89.94 167 SER B C 1
ATOM 4187 O O . SER B 1 167 ? 19.938 28.578 4.465 1 89.94 167 SER B O 1
ATOM 4189 N N . MET B 1 168 ? 18.469 27.391 3.303 1 87.94 168 MET B N 1
ATOM 4190 C CA . MET B 1 168 ? 19.047 26.141 3.758 1 87.94 168 MET B CA 1
ATOM 4191 C C . MET B 1 168 ? 20.484 25.984 3.258 1 87.94 168 MET B C 1
ATOM 4193 O O . MET B 1 168 ? 20.781 26.328 2.113 1 87.94 168 MET B O 1
ATOM 4197 N N . ASP B 1 169 ? 21.281 25.562 4.223 1 84.44 169 ASP B N 1
ATOM 4198 C CA . ASP B 1 169 ? 22.625 25.188 3.84 1 84.44 169 ASP B CA 1
ATOM 4199 C C . ASP B 1 169 ? 22.641 23.906 3 1 84.44 169 ASP B C 1
ATOM 4201 O O . ASP B 1 169 ? 22.422 22.812 3.525 1 84.44 169 ASP B O 1
ATOM 4205 N N . LYS B 1 170 ? 22.969 24.109 1.789 1 77.69 170 LYS B N 1
ATOM 4206 C CA . LYS B 1 170 ? 22.906 23.016 0.831 1 77.69 170 LYS B CA 1
ATOM 4207 C C . LYS B 1 170 ? 23.969 21.969 1.116 1 77.69 170 LYS B C 1
ATOM 4209 O O . LYS B 1 170 ? 23.891 20.844 0.626 1 77.69 170 LYS B O 1
ATOM 4214 N N . THR B 1 171 ? 24.859 22.281 1.939 1 85.81 171 THR B N 1
ATOM 4215 C CA . THR B 1 171 ? 25.922 21.359 2.26 1 85.81 171 THR B CA 1
ATOM 4216 C C . THR B 1 171 ? 25.578 20.531 3.496 1 85.81 171 THR B C 1
ATOM 4218 O O . THR B 1 171 ? 26.219 19.516 3.773 1 85.81 171 THR B O 1
ATOM 4221 N N . GLU B 1 172 ? 24.547 21 4.184 1 90.31 172 GLU B N 1
ATOM 4222 C CA . GLU B 1 172 ? 24.125 20.281 5.387 1 90.31 172 GLU B CA 1
ATOM 4223 C C . GLU B 1 172 ? 23.516 18.938 5.035 1 90.31 172 GLU B C 1
ATOM 4225 O O . GLU B 1 172 ? 22.766 18.812 4.055 1 90.31 172 GLU B O 1
ATOM 4230 N N . LYS B 1 173 ? 23.906 17.922 5.809 1 95.62 173 LYS B N 1
ATOM 4231 C CA . LYS B 1 173 ? 23.312 16.594 5.688 1 95.62 173 LYS B CA 1
ATOM 4232 C C . LYS B 1 173 ? 21.984 16.516 6.434 1 95.62 173 LYS B C 1
ATOM 4234 O O . LYS B 1 173 ? 21.875 15.805 7.438 1 95.62 173 LYS B O 1
ATOM 4239 N N . TRP B 1 174 ? 21 17.188 5.918 1 97 174 TRP B N 1
ATOM 4240 C CA . TRP B 1 174 ? 19.703 17.281 6.578 1 97 174 TRP B CA 1
ATOM 4241 C C . TRP B 1 174 ? 18.75 16.219 6.047 1 97 174 TRP B C 1
ATOM 4243 O O . TRP B 1 174 ? 18.875 15.789 4.898 1 97 174 TRP B O 1
ATOM 4253 N N . ALA B 1 175 ? 17.844 15.734 6.891 1 97.75 175 ALA B N 1
ATOM 4254 C CA . ALA B 1 175 ? 16.828 14.766 6.465 1 97.75 175 ALA B CA 1
ATOM 4255 C C . ALA B 1 175 ? 15.43 15.367 6.535 1 97.75 175 ALA B C 1
ATOM 4257 O O . ALA B 1 175 ? 14.617 15.164 5.629 1 97.75 175 ALA B O 1
ATOM 4258 N N . ILE B 1 176 ? 15.133 16.047 7.648 1 97.5 176 ILE B N 1
ATOM 4259 C CA . ILE B 1 176 ? 13.789 16.562 7.879 1 97.5 176 ILE B CA 1
ATOM 4260 C C . ILE B 1 176 ? 13.867 17.953 8.5 1 97.5 176 ILE B C 1
ATOM 4262 O O . ILE B 1 176 ? 14.695 18.203 9.375 1 97.5 176 ILE B O 1
ATOM 4266 N N . LYS B 1 177 ? 13.109 18.859 8.008 1 96.62 177 LYS B N 1
ATOM 4267 C CA . LYS B 1 177 ? 12.758 20.078 8.727 1 96.62 177 LYS B CA 1
ATOM 4268 C C . LYS B 1 177 ? 11.32 20.016 9.242 1 96.62 177 LYS B C 1
ATOM 4270 O O . LYS B 1 177 ? 10.383 19.844 8.469 1 96.62 177 LYS B O 1
ATOM 4275 N N . LEU B 1 178 ? 11.203 20.094 10.516 1 97.06 178 LEU B N 1
ATOM 4276 C CA . LEU B 1 178 ? 9.898 20.016 11.148 1 97.06 178 LEU B CA 1
ATOM 4277 C C . LEU B 1 178 ? 9.359 21.422 11.461 1 97.06 178 LEU B C 1
ATOM 4279 O O . LEU B 1 178 ? 10.102 22.281 11.93 1 97.06 178 LEU B O 1
ATOM 4283 N N . PHE B 1 179 ? 8.125 21.625 11.086 1 96.94 179 PHE B N 1
ATOM 4284 C CA . PHE B 1 179 ? 7.445 22.875 11.383 1 96.94 179 PHE B CA 1
ATOM 4285 C C . PHE B 1 179 ? 6.352 22.672 12.422 1 96.94 179 PHE B C 1
ATOM 4287 O O . PHE B 1 179 ? 5.312 22.094 12.133 1 96.94 179 PHE B O 1
ATOM 4294 N N . GLU B 1 180 ? 6.523 23.25 13.719 1 93.31 180 GLU B N 1
ATOM 4295 C CA . GLU B 1 180 ? 5.656 23.016 14.867 1 93.31 180 GLU B CA 1
ATOM 4296 C C . GLU B 1 180 ? 5.43 21.516 15.078 1 93.31 180 GLU B C 1
ATOM 4298 O O . GLU B 1 180 ? 4.297 21.031 15 1 93.31 180 GLU B O 1
ATOM 4303 N N . TYR B 1 181 ? 6.543 20.922 15.438 1 89.94 181 TYR B N 1
ATOM 4304 C CA . TYR B 1 181 ? 6.574 19.469 15.508 1 89.94 181 TYR B CA 1
ATOM 4305 C C . TYR B 1 181 ? 6.441 18.844 14.125 1 89.94 181 TYR B C 1
ATOM 4307 O O . TYR B 1 181 ? 7.031 19.344 13.156 1 89.94 181 TYR B O 1
ATOM 4315 N N . ASP B 1 182 ? 5.793 17.734 14 1 92.25 182 ASP B N 1
ATOM 4316 C CA . ASP B 1 182 ? 5.707 17.062 12.711 1 92.25 182 ASP B CA 1
ATOM 4317 C C . ASP B 1 182 ? 4.363 17.328 12.039 1 92.25 182 ASP B C 1
ATOM 4319 O O . ASP B 1 182 ? 3.924 16.562 11.18 1 92.25 182 ASP B O 1
ATOM 4323 N N . TYR B 1 183 ? 3.725 18.516 12.445 1 96.75 183 TYR B N 1
ATOM 4324 C CA . TYR B 1 183 ? 2.447 18.828 11.812 1 96.75 183 TYR B CA 1
ATOM 4325 C C . TYR B 1 183 ? 2.633 19.156 10.336 1 96.75 183 TYR B C 1
ATOM 4327 O O . TYR B 1 183 ? 1.728 18.938 9.531 1 96.75 183 TYR B O 1
ATOM 4335 N N . LEU B 1 184 ? 3.723 19.719 10.031 1 98.12 184 LEU B N 1
ATOM 4336 C CA . LEU B 1 184 ? 4.262 19.953 8.695 1 98.12 184 LEU B CA 1
ATOM 4337 C C . LEU B 1 184 ? 5.746 19.609 8.641 1 98.12 184 LEU B C 1
ATOM 4339 O O . LEU B 1 184 ? 6.496 19.938 9.562 1 98.12 184 LEU B O 1
ATOM 4343 N N . ALA B 1 185 ? 6.105 18.891 7.57 1 98.06 185 ALA B N 1
ATOM 4344 C CA . ALA B 1 185 ? 7.5 18.469 7.48 1 98.06 185 ALA B CA 1
ATOM 4345 C C . ALA B 1 185 ? 8.031 18.641 6.062 1 98.06 185 ALA B C 1
ATOM 4347 O O . ALA B 1 185 ? 7.316 18.391 5.09 1 98.06 185 ALA B O 1
ATOM 4348 N N . LEU B 1 186 ? 9.219 19.125 5.961 1 97.38 186 LEU B N 1
ATOM 4349 C CA . LEU B 1 186 ? 9.992 19.094 4.727 1 97.38 186 LEU B CA 1
ATOM 4350 C C . LEU B 1 186 ? 10.906 17.875 4.691 1 97.38 186 LEU B C 1
ATOM 4352 O O . LEU B 1 186 ? 11.656 17.625 5.641 1 97.38 186 LEU B O 1
ATOM 4356 N N . VAL B 1 187 ? 10.906 17.156 3.6 1 97.56 187 VAL B N 1
ATOM 4357 C CA . VAL B 1 187 ? 11.602 15.867 3.521 1 97.56 187 VAL B CA 1
ATOM 4358 C C . VAL B 1 187 ? 12.695 15.938 2.461 1 97.56 187 VAL B C 1
ATOM 4360 O O . VAL B 1 187 ? 12.469 16.438 1.358 1 97.56 187 VAL B O 1
ATOM 4363 N N . ASN B 1 188 ? 13.867 15.492 2.82 1 97.62 188 ASN B N 1
ATOM 4364 C CA . ASN B 1 188 ? 14.953 15.242 1.885 1 97.62 188 ASN B CA 1
ATOM 4365 C C . ASN B 1 188 ? 14.883 13.844 1.292 1 97.62 188 ASN B C 1
ATOM 4367 O O . ASN B 1 188 ? 15.18 12.859 1.974 1 97.62 188 ASN B O 1
ATOM 4371 N N . VAL B 1 189 ? 14.594 13.719 0.054 1 98 189 VAL B N 1
ATOM 4372 C CA . VAL B 1 189 ? 14.328 12.438 -0.592 1 98 189 VAL B CA 1
ATOM 4373 C C . VAL B 1 189 ? 15.578 11.562 -0.555 1 98 189 VAL B C 1
ATOM 4375 O O . VAL B 1 189 ? 15.5 10.367 -0.268 1 98 189 VAL B O 1
ATOM 4378 N N . ALA B 1 190 ? 16.719 12.125 -0.794 1 97.38 190 ALA B N 1
ATOM 4379 C CA . ALA B 1 190 ? 17.984 11.367 -0.804 1 97.38 190 ALA B CA 1
ATOM 4380 C C . ALA B 1 190 ? 18.266 10.75 0.563 1 97.38 190 ALA B C 1
ATOM 4382 O O . ALA B 1 190 ? 18.75 9.625 0.655 1 97.38 190 ALA B O 1
ATOM 4383 N N . ALA B 1 191 ? 18.016 11.492 1.62 1 98.19 191 ALA B N 1
ATOM 4384 C CA . ALA B 1 191 ? 18.219 10.984 2.973 1 98.19 191 ALA B CA 1
ATOM 4385 C C . ALA B 1 191 ? 17.297 9.812 3.268 1 98.19 191 ALA B C 1
ATOM 4387 O O . ALA B 1 191 ? 17.719 8.805 3.832 1 98.19 191 ALA B O 1
ATOM 4388 N N . TYR B 1 192 ? 16 9.984 2.863 1 98.62 192 TYR B N 1
ATOM 4389 C CA . TYR B 1 192 ? 15.031 8.922 3.064 1 98.62 192 TYR B CA 1
ATOM 4390 C C . TYR B 1 192 ? 15.445 7.656 2.32 1 98.62 192 TYR B C 1
ATOM 4392 O O . TYR B 1 192 ? 15.336 6.551 2.855 1 98.62 192 TYR B O 1
ATOM 4400 N N . LYS B 1 193 ? 15.938 7.797 1.106 1 98.12 193 LYS B N 1
ATOM 4401 C CA . LYS B 1 193 ? 16.406 6.652 0.326 1 98.12 193 LYS B CA 1
ATOM 4402 C C . LYS B 1 193 ? 17.609 5.988 0.992 1 98.12 193 LYS B C 1
ATOM 4404 O O . LYS B 1 193 ? 17.688 4.758 1.042 1 98.12 193 LYS B O 1
ATOM 4409 N N . ASP B 1 194 ? 18.469 6.832 1.502 1 97.38 194 ASP B N 1
ATOM 4410 C CA . ASP B 1 194 ? 19.703 6.332 2.084 1 97.38 194 ASP B CA 1
ATOM 4411 C C . ASP B 1 194 ? 19.438 5.445 3.297 1 97.38 194 ASP B C 1
ATOM 4413 O O . ASP B 1 194 ? 20.125 4.445 3.508 1 97.38 194 ASP B O 1
ATOM 4417 N N . VAL B 1 195 ? 18.422 5.797 4.039 1 97.38 195 VAL B N 1
ATOM 4418 C CA . VAL B 1 195 ? 18.156 5.047 5.262 1 97.38 195 VAL B CA 1
ATOM 4419 C C . VAL B 1 195 ? 17.172 3.908 4.961 1 97.38 195 VAL B C 1
ATOM 4421 O O . VAL B 1 195 ? 16.938 3.051 5.812 1 97.38 195 VAL B O 1
ATOM 4424 N N . GLY B 1 196 ? 16.594 3.842 3.779 1 97.25 196 GLY B N 1
ATOM 4425 C CA . GLY B 1 196 ? 15.758 2.727 3.361 1 97.25 196 GLY B CA 1
ATOM 4426 C C . GLY B 1 196 ? 14.273 2.965 3.611 1 97.25 196 GLY B C 1
ATOM 4427 O O . GLY B 1 196 ? 13.516 2.014 3.799 1 97.25 196 GLY B O 1
ATOM 4428 N N . GLY B 1 197 ? 13.867 4.242 3.674 1 98 197 GLY B N 1
ATOM 4429 C CA . GLY B 1 197 ? 12.461 4.566 3.879 1 98 197 GLY B CA 1
ATOM 4430 C C . GLY B 1 197 ? 11.938 4.125 5.234 1 98 197 GLY B C 1
ATOM 4431 O O . GLY B 1 197 ? 12.719 3.76 6.117 1 98 197 GLY B O 1
ATOM 4432 N N . TRP B 1 198 ? 10.633 4.254 5.438 1 98.56 198 TRP B N 1
ATOM 4433 C CA . TRP B 1 198 ? 9.969 3.863 6.672 1 98.56 198 TRP B CA 1
ATOM 4434 C C . TRP B 1 198 ? 9.805 2.348 6.75 1 98.56 198 TRP B C 1
ATOM 4436 O O . TRP B 1 198 ? 9.602 1.686 5.73 1 98.56 198 TRP B O 1
ATOM 4446 N N . ASP B 1 199 ? 9.953 1.776 7.938 1 98.19 199 ASP B N 1
ATOM 4447 C CA . ASP B 1 199 ? 9.742 0.345 8.125 1 98.19 199 ASP B CA 1
ATOM 4448 C C . ASP B 1 199 ? 8.25 0.013 8.164 1 98.19 199 ASP B C 1
ATOM 4450 O O . ASP B 1 199 ? 7.582 0.254 9.172 1 98.19 199 ASP B O 1
ATOM 4454 N N . THR B 1 200 ? 7.758 -0.619 7.133 1 97.75 200 THR B N 1
ATOM 4455 C CA . THR B 1 200 ? 6.324 -0.854 7 1 97.75 200 THR B CA 1
ATOM 4456 C C . THR B 1 200 ? 5.855 -1.911 7.996 1 97.75 200 THR B C 1
ATOM 4458 O O . THR B 1 200 ? 4.652 -2.062 8.227 1 97.75 200 THR B O 1
ATOM 4461 N N . GLN B 1 201 ? 6.738 -2.629 8.609 1 97.5 201 GLN B N 1
ATOM 4462 C CA . GLN B 1 201 ? 6.363 -3.648 9.578 1 97.5 201 GLN B CA 1
ATOM 4463 C C . GLN B 1 201 ? 6.051 -3.025 10.938 1 97.5 201 GLN B C 1
ATOM 4465 O O . GLN B 1 201 ? 5.559 -3.707 11.844 1 97.5 201 GLN B O 1
ATOM 4470 N N . ILE B 1 202 ? 6.363 -1.793 11.102 1 98.5 202 ILE B N 1
ATOM 4471 C CA . ILE B 1 202 ? 5.875 -0.936 12.18 1 98.5 202 ILE B CA 1
ATOM 4472 C C . ILE B 1 202 ? 4.863 0.064 11.625 1 98.5 202 ILE B C 1
ATOM 4474 O O . ILE B 1 202 ? 5.207 1.217 11.344 1 98.5 202 ILE B O 1
ATOM 4478 N N . PRO B 1 203 ? 3.643 -0.347 11.469 1 97.75 203 PRO B N 1
ATOM 4479 C CA . PRO B 1 203 ? 2.707 0.322 10.562 1 97.75 203 PRO B CA 1
ATOM 4480 C C . PRO B 1 203 ? 2.252 1.684 11.086 1 97.75 203 PRO B C 1
ATOM 4482 O O . PRO B 1 203 ? 1.902 2.564 10.297 1 97.75 203 PRO B O 1
ATOM 4485 N N . PHE B 1 204 ? 2.088 1.922 12.375 1 95.81 204 PHE B N 1
ATOM 4486 C CA . PHE B 1 204 ? 1.66 3.148 13.031 1 95.81 204 PHE B CA 1
ATOM 4487 C C . PHE B 1 204 ? 2.631 3.529 14.148 1 95.81 204 PHE B C 1
ATOM 4489 O O . PHE B 1 204 ? 3.844 3.365 14 1 95.81 204 PHE B O 1
ATOM 4496 N N . TYR B 1 205 ? 2.107 4.109 15.312 1 90.5 205 TYR B N 1
ATOM 4497 C CA . TYR B 1 205 ? 3.016 4.273 16.438 1 90.5 205 TYR B CA 1
ATOM 4498 C C . TYR B 1 205 ? 3.682 2.951 16.797 1 90.5 205 TYR B C 1
ATOM 4500 O O . TYR B 1 205 ? 3.035 1.899 16.797 1 90.5 205 TYR B O 1
ATOM 4508 N N . THR B 1 206 ? 4.996 3.15 16.797 1 95.12 206 THR B N 1
ATOM 4509 C CA . THR B 1 206 ? 6.145 4.016 17.062 1 95.12 206 THR B CA 1
ATOM 4510 C C . THR B 1 206 ? 7.086 4.035 15.859 1 95.12 206 THR B C 1
ATOM 4512 O O . THR B 1 206 ? 8.305 4.184 16.016 1 95.12 206 THR B O 1
ATOM 4515 N N . THR B 1 207 ? 6.531 3.93 14.664 1 97.81 207 THR B N 1
ATOM 4516 C CA . THR B 1 207 ? 7.316 3.9 13.438 1 97.81 207 THR B CA 1
ATOM 4517 C C . THR B 1 207 ? 8.18 5.152 13.32 1 97.81 207 THR B C 1
ATOM 4519 O O . THR B 1 207 ? 9.281 5.105 12.75 1 97.81 207 THR B O 1
ATOM 4522 N N . ASP B 1 208 ? 7.746 6.312 13.852 1 96.75 208 ASP B N 1
ATOM 4523 C CA . ASP B 1 208 ? 8.531 7.547 13.82 1 96.75 208 ASP B CA 1
ATOM 4524 C C . ASP B 1 208 ? 9.797 7.418 14.664 1 96.75 208 ASP B C 1
ATOM 4526 O O . ASP B 1 208 ? 10.852 7.922 14.281 1 96.75 208 ASP B O 1
ATOM 4530 N N . CYS B 1 209 ? 9.664 6.727 15.852 1 97.88 209 CYS B N 1
ATOM 4531 C CA . CYS B 1 209 ? 10.828 6.457 16.688 1 97.88 209 CYS B CA 1
ATOM 4532 C C . CYS B 1 209 ? 11.891 5.699 15.891 1 97.88 209 CYS B C 1
ATOM 4534 O O . CYS B 1 209 ? 13.07 6.062 15.922 1 97.88 209 CYS B O 1
ATOM 4536 N N . ASP B 1 210 ? 11.469 4.672 15.219 1 98.56 210 ASP B N 1
ATOM 4537 C CA . ASP B 1 210 ? 12.359 3.863 14.398 1 98.56 210 ASP B CA 1
ATOM 4538 C C . ASP B 1 210 ? 13.016 4.707 13.305 1 98.56 210 ASP B C 1
ATOM 4540 O O . ASP B 1 210 ? 14.234 4.715 13.164 1 98.56 210 ASP B O 1
ATOM 4544 N N . PHE B 1 211 ? 12.242 5.402 12.523 1 98.56 211 PHE B N 1
ATOM 4545 C CA . PHE B 1 211 ? 12.695 6.094 11.328 1 98.56 211 PHE B CA 1
ATOM 4546 C C . PHE B 1 211 ? 13.633 7.242 11.688 1 98.56 211 PHE B C 1
ATOM 4548 O O . PHE B 1 211 ? 14.711 7.383 11.102 1 98.56 211 PHE B O 1
ATOM 4555 N N . HIS B 1 212 ? 13.234 8.078 12.625 1 98.06 212 HIS B N 1
ATOM 4556 C CA . HIS B 1 212 ? 14.039 9.227 13.016 1 98.06 212 HIS B CA 1
ATOM 4557 C C . HIS B 1 212 ? 15.367 8.781 13.625 1 98.06 212 HIS B C 1
ATOM 4559 O O . HIS B 1 212 ? 16.406 9.414 13.391 1 98.06 212 HIS B O 1
ATOM 4565 N N . ALA B 1 213 ? 15.273 7.75 14.422 1 98.56 213 ALA B N 1
ATOM 4566 C CA . ALA B 1 213 ? 16.516 7.234 14.984 1 98.56 213 ALA B CA 1
ATOM 4567 C C . ALA B 1 213 ? 17.469 6.773 13.883 1 98.56 213 ALA B C 1
ATOM 4569 O O . ALA B 1 213 ? 18.672 7.062 13.93 1 98.56 213 ALA B O 1
ATOM 4570 N N . ARG B 1 214 ? 17 6.062 12.914 1 98.44 214 ARG B N 1
ATOM 4571 C CA . ARG B 1 214 ? 17.844 5.566 11.828 1 98.44 214 ARG B CA 1
ATOM 4572 C C . ARG B 1 214 ? 18.453 6.719 11.039 1 98.44 214 ARG B C 1
ATOM 4574 O O . ARG B 1 214 ? 19.609 6.641 10.602 1 98.44 214 ARG B O 1
ATOM 4581 N N . LEU B 1 215 ? 17.703 7.777 10.812 1 98.56 215 LEU B N 1
ATOM 4582 C CA . LEU B 1 215 ? 18.25 8.969 10.18 1 98.56 215 LEU B CA 1
ATOM 4583 C C . LEU B 1 215 ? 19.422 9.523 10.984 1 98.56 215 LEU B C 1
ATOM 4585 O O . LEU B 1 215 ? 20.469 9.828 10.422 1 98.56 215 LEU B O 1
ATOM 4589 N N . ARG B 1 216 ? 19.219 9.594 12.281 1 98.19 216 ARG B N 1
ATOM 4590 C CA . ARG B 1 216 ? 20.281 10.117 13.141 1 98.19 216 ARG B CA 1
ATOM 4591 C C . ARG B 1 216 ? 21.484 9.18 13.156 1 98.19 216 ARG B C 1
ATOM 4593 O O . ARG B 1 216 ? 22.625 9.641 13.188 1 98.19 216 ARG B O 1
ATOM 4600 N N . MET B 1 217 ? 21.234 7.941 13.156 1 98.06 217 MET B N 1
ATOM 4601 C CA . MET B 1 217 ? 22.312 6.953 13.133 1 98.06 217 MET B CA 1
ATOM 4602 C C . MET B 1 217 ? 23.188 7.125 11.898 1 98.06 217 MET B C 1
ATOM 4604 O O . MET B 1 217 ? 24.359 6.785 11.914 1 98.06 217 MET B O 1
ATOM 4608 N N . LYS B 1 218 ? 22.641 7.645 10.828 1 97.44 218 LYS B N 1
ATOM 4609 C CA . LYS B 1 218 ? 23.391 7.898 9.602 1 97.44 218 LYS B CA 1
ATOM 4610 C C . LYS B 1 218 ? 23.859 9.352 9.539 1 97.44 218 LYS B C 1
ATOM 4612 O O . LYS B 1 218 ? 24.234 9.844 8.477 1 97.44 218 LYS B O 1
ATOM 4617 N N . ASN B 1 219 ? 23.719 10.078 10.602 1 96.94 219 ASN B N 1
ATOM 4618 C CA . ASN B 1 219 ? 24.266 11.414 10.836 1 96.94 219 ASN B CA 1
ATOM 4619 C C . ASN B 1 219 ? 23.469 12.477 10.094 1 96.94 219 ASN B C 1
ATOM 4621 O O . ASN B 1 219 ? 24.016 13.5 9.68 1 96.94 219 ASN B O 1
ATOM 4625 N N . TYR B 1 220 ? 22.281 12.188 9.805 1 98 220 TYR B N 1
ATOM 4626 C CA . TYR B 1 220 ? 21.391 13.219 9.273 1 98 220 TYR B CA 1
ATOM 4627 C C . TYR B 1 220 ? 20.812 14.078 10.391 1 98 220 TYR B C 1
ATOM 4629 O O . TYR B 1 220 ? 20.562 13.586 11.492 1 98 220 TYR B O 1
ATOM 4637 N N . THR B 1 221 ? 20.562 15.336 10.055 1 96.62 221 THR B N 1
ATOM 4638 C CA . THR B 1 221 ? 19.969 16.219 11.055 1 96.62 221 THR B CA 1
ATOM 4639 C C . THR B 1 221 ? 18.453 16.312 10.859 1 96.62 221 THR B C 1
ATOM 4641 O O . THR B 1 221 ? 17.969 16.219 9.734 1 96.62 221 THR B O 1
ATOM 4644 N N . ILE B 1 222 ? 17.734 16.391 11.883 1 96.75 222 ILE B N 1
ATOM 4645 C CA . ILE B 1 222 ? 16.328 16.734 11.984 1 96.75 222 ILE B CA 1
ATOM 4646 C C . ILE B 1 222 ? 16.172 18.016 12.812 1 96.75 222 ILE B C 1
ATOM 4648 O O . ILE B 1 222 ? 16.5 18.031 14.008 1 96.75 222 ILE B O 1
ATOM 4652 N N . THR B 1 223 ? 15.727 19.062 12.18 1 95.12 223 THR B N 1
ATOM 4653 C CA . THR B 1 223 ? 15.688 20.344 12.883 1 95.12 223 THR B CA 1
ATOM 4654 C C . THR B 1 223 ? 14.266 20.906 12.891 1 95.12 223 THR B C 1
ATOM 4656 O O . THR B 1 223 ? 13.422 20.484 12.094 1 95.12 223 THR B O 1
ATOM 4659 N N . GLU B 1 224 ? 13.992 21.75 13.781 1 94.69 224 GLU B N 1
ATOM 4660 C CA . GLU B 1 224 ? 12.711 22.453 13.898 1 94.69 224 GLU B CA 1
ATOM 4661 C C . GLU B 1 224 ? 12.82 23.891 13.391 1 94.69 224 GLU B C 1
ATOM 4663 O O . GLU B 1 224 ? 13.812 24.562 13.641 1 94.69 224 GLU B O 1
ATOM 4668 N N . GLU B 1 225 ? 11.812 24.219 12.625 1 92.38 225 GLU B N 1
ATOM 4669 C CA . GLU B 1 225 ? 11.734 25.547 12.047 1 92.38 225 GLU B CA 1
ATOM 4670 C C . GLU B 1 225 ? 10.375 26.188 12.328 1 92.38 225 GLU B C 1
ATOM 4672 O O . GLU B 1 225 ? 9.398 25.5 12.609 1 92.38 225 GLU B O 1
ATOM 4677 N N . LYS B 1 226 ? 10.375 27.547 12.328 1 90.81 226 LYS B N 1
ATOM 4678 C CA . LYS B 1 226 ? 9.133 28.281 12.531 1 90.81 226 LYS B CA 1
ATOM 4679 C C . LYS B 1 226 ? 8.781 29.125 11.305 1 90.81 226 LYS B C 1
ATOM 4681 O O . LYS B 1 226 ? 9.594 29.938 10.852 1 90.81 226 LYS B O 1
ATOM 4686 N N . VAL B 1 227 ? 7.598 28.969 10.734 1 94.19 227 VAL B N 1
ATOM 4687 C CA . VAL B 1 227 ? 7.23 29.703 9.516 1 94.19 227 VAL B CA 1
ATOM 4688 C C . VAL B 1 227 ? 5.852 30.328 9.688 1 94.19 227 VAL B C 1
ATOM 4690 O O . VAL B 1 227 ? 5.312 30.922 8.75 1 94.19 227 VAL B O 1
ATOM 4693 N N . GLY B 1 228 ? 5.238 30.266 10.75 1 94.88 228 GLY B N 1
ATOM 4694 C CA . GLY B 1 228 ? 3.891 30.734 11.039 1 94.88 228 GLY B CA 1
ATOM 4695 C C . GLY B 1 228 ? 3.197 29.922 12.117 1 94.88 228 GLY B C 1
ATOM 4696 O O . GLY B 1 228 ? 3.854 29.359 13 1 94.88 228 GLY B O 1
ATOM 4697 N N . HIS B 1 229 ? 1.878 30.016 12.055 1 97.25 229 HIS B N 1
ATOM 4698 C CA . HIS B 1 229 ? 1.104 29.25 13.023 1 97.25 229 HIS B CA 1
ATOM 4699 C C . HIS B 1 229 ? 0.601 27.953 12.43 1 97.25 229 HIS B C 1
ATOM 4701 O O . HIS B 1 229 ? -0.135 27.953 11.438 1 97.25 229 HIS B O 1
ATOM 4707 N N . ILE B 1 230 ? 1.016 26.906 12.953 1 98.19 230 ILE B N 1
ATOM 4708 C CA . ILE B 1 230 ? 0.564 25.578 12.547 1 98.19 230 ILE B CA 1
ATOM 4709 C C . ILE B 1 230 ? -0.062 24.859 13.742 1 98.19 230 ILE B C 1
ATOM 4711 O O . ILE B 1 230 ? 0.585 24.672 14.773 1 98.19 230 ILE B O 1
ATOM 4715 N N . PHE B 1 231 ? -1.3 24.438 13.594 1 97.75 231 PHE B N 1
ATOM 4716 C CA . PHE B 1 231 ? -2.08 23.891 14.695 1 97.75 231 PHE B CA 1
ATOM 4717 C C . PHE B 1 231 ? -2.395 22.422 14.445 1 97.75 231 PHE B C 1
ATOM 4719 O O . PHE B 1 231 ? -2.635 22.016 13.305 1 97.75 231 PHE B O 1
ATOM 4726 N N . ASP B 1 232 ? -2.348 21.625 15.43 1 96.25 232 ASP B N 1
ATOM 4727 C CA . ASP B 1 232 ? -2.869 20.266 15.469 1 96.25 232 ASP B CA 1
ATOM 4728 C C . ASP B 1 232 ? -4.277 20.234 16.062 1 96.25 232 ASP B C 1
ATOM 4730 O O . ASP B 1 232 ? -4.449 20.281 17.281 1 96.25 232 ASP B O 1
ATOM 4734 N N . VAL B 1 233 ? -5.293 20.031 15.227 1 95.69 233 VAL B N 1
ATOM 4735 C CA . VAL B 1 233 ? -6.656 20.312 15.656 1 95.69 233 VAL B CA 1
ATOM 4736 C C . VAL B 1 233 ? -7.512 19.047 15.555 1 95.69 233 VAL B C 1
ATOM 4738 O O . VAL B 1 233 ? -7.266 18.203 14.703 1 95.69 233 VAL B O 1
ATOM 4741 N N . GLY B 1 234 ? -8.523 18.906 16.406 1 92.56 234 GLY B N 1
ATOM 4742 C CA . GLY B 1 234 ? -9.469 17.797 16.375 1 92.56 234 GLY B CA 1
ATOM 4743 C C . GLY B 1 234 ? -10.883 18.234 16.062 1 92.56 234 GLY B C 1
ATOM 4744 O O . GLY B 1 234 ? -11.836 17.469 16.25 1 92.56 234 GLY B O 1
ATOM 4745 N N . ALA B 1 235 ? -10.992 19.531 15.617 1 93.44 235 ALA B N 1
ATOM 4746 C CA . ALA B 1 235 ? -12.281 20.125 15.289 1 93.44 235 ALA B CA 1
ATOM 4747 C C . ALA B 1 235 ? -12.156 21.109 14.133 1 93.44 235 ALA B C 1
ATOM 4749 O O . ALA B 1 235 ? -11.055 21.391 13.672 1 93.44 235 ALA B O 1
ATOM 4750 N N . THR B 1 236 ? -13.32 21.547 13.641 1 95.88 236 THR B N 1
ATOM 4751 C CA . THR B 1 236 ? -13.328 22.469 12.508 1 95.88 236 THR B CA 1
ATOM 4752 C C . THR B 1 236 ? -14.086 23.75 12.852 1 95.88 236 THR B C 1
ATOM 4754 O O . THR B 1 236 ? -14.945 23.75 13.742 1 95.88 236 THR B O 1
ATOM 4757 N N . VAL B 1 237 ? -13.703 24.828 12.172 1 97.31 237 VAL B N 1
ATOM 4758 C CA . VAL B 1 237 ? -14.531 26.031 12.219 1 97.31 237 VAL B CA 1
ATOM 4759 C C . VAL B 1 237 ? -15.906 25.734 11.633 1 97.31 237 VAL B C 1
ATOM 4761 O O . VAL B 1 237 ? -16.062 24.812 10.828 1 97.31 237 VAL B O 1
ATOM 4764 N N . PRO B 1 238 ? -16.906 26.531 12.039 1 95.56 238 PRO B N 1
ATOM 4765 C CA . PRO B 1 238 ? -18.25 26.266 11.516 1 95.56 238 PRO B CA 1
ATOM 4766 C C . PRO B 1 238 ? -18.375 26.578 10.023 1 95.56 238 PRO B C 1
ATOM 4768 O O . PRO B 1 238 ? -19.203 25.984 9.336 1 95.56 238 PRO B O 1
ATOM 4771 N N . ASP B 1 239 ? -17.609 27.5 9.539 1 97.25 239 ASP B N 1
ATOM 4772 C CA . ASP B 1 239 ? -17.609 27.922 8.141 1 97.25 239 ASP B CA 1
ATOM 4773 C C . ASP B 1 239 ? -16.203 28.297 7.684 1 97.25 239 ASP B C 1
ATOM 4775 O O . ASP B 1 239 ? -15.594 29.219 8.219 1 97.25 239 ASP B O 1
ATOM 4779 N N . LEU B 1 240 ? -15.75 27.641 6.586 1 98.06 240 LEU B N 1
ATOM 4780 C CA . LEU B 1 240 ? -14.375 27.812 6.141 1 98.06 240 LEU B CA 1
ATOM 4781 C C . LEU B 1 240 ? -14.172 29.172 5.508 1 98.06 240 LEU B C 1
ATOM 4783 O O . LEU B 1 240 ? -13.031 29.609 5.312 1 98.06 240 LEU B O 1
ATOM 4787 N N . SER B 1 241 ? -15.242 29.906 5.242 1 96.25 241 SER B N 1
ATOM 4788 C CA . SER B 1 241 ? -15.125 31.25 4.676 1 96.25 241 SER B CA 1
ATOM 4789 C C . SER B 1 241 ? -14.359 32.188 5.613 1 96.25 241 SER B C 1
ATOM 4791 O O . SER B 1 241 ? -13.812 33.188 5.18 1 96.25 241 SER B O 1
ATOM 4793 N N . VAL B 1 242 ? -14.328 31.781 6.871 1 96.62 242 VAL B N 1
ATOM 4794 C CA . VAL B 1 242 ? -13.672 32.625 7.875 1 96.62 242 VAL B CA 1
ATOM 4795 C C . VAL B 1 242 ? -12.172 32.656 7.613 1 96.62 242 VAL B C 1
ATOM 4797 O O . VAL B 1 242 ? -11.469 33.562 8.117 1 96.62 242 VAL B O 1
ATOM 4800 N N . PHE B 1 243 ? -11.594 31.719 6.824 1 97.75 243 PHE B N 1
ATOM 4801 C CA . PHE B 1 243 ? -10.18 31.75 6.469 1 97.75 243 PHE B CA 1
ATOM 4802 C C . PHE B 1 243 ? -9.898 32.812 5.422 1 97.75 243 PHE B C 1
ATOM 4804 O O . PHE B 1 243 ? -8.75 33.188 5.203 1 97.75 243 PHE B O 1
ATOM 4811 N N . TYR B 1 244 ? -10.891 33.25 4.723 1 96.88 244 TYR B N 1
ATOM 4812 C CA . TYR B 1 244 ? -10.789 34.25 3.656 1 96.88 244 TYR B CA 1
ATOM 4813 C C . TYR B 1 244 ? -11.133 35.656 4.172 1 96.88 244 TYR B C 1
ATOM 4815 O O . TYR B 1 244 ? -11.906 35.781 5.121 1 96.88 244 TYR B O 1
ATOM 4823 N N . PRO B 1 245 ? -10.531 36.625 3.506 1 94.75 245 PRO B N 1
ATOM 4824 C CA . PRO B 1 245 ? -10.875 38 3.922 1 94.75 245 PRO B CA 1
ATOM 4825 C C . PRO B 1 245 ? -12.312 38.375 3.555 1 94.75 245 PRO B C 1
ATOM 4827 O O . PRO B 1 245 ? -12.828 37.938 2.531 1 94.75 245 PRO B O 1
ATOM 4830 N N . GLY B 1 246 ? -12.875 39.156 4.465 1 89.69 246 GLY B N 1
ATOM 4831 C CA . GLY B 1 246 ? -14.203 39.656 4.152 1 89.69 246 GLY B CA 1
ATOM 4832 C C . GLY B 1 246 ? -14.219 40.625 2.977 1 89.69 246 GLY B C 1
ATOM 4833 O O . GLY B 1 246 ? -15.211 40.719 2.246 1 89.69 246 GLY B O 1
ATOM 4834 N N . THR B 1 247 ? -13.125 41.375 2.963 1 86.81 247 THR B N 1
ATOM 4835 C CA . THR B 1 247 ? -12.93 42.281 1.854 1 86.81 247 THR B CA 1
ATOM 4836 C C . THR B 1 247 ? -11.5 42.219 1.328 1 86.81 247 THR B C 1
ATOM 4838 O O . THR B 1 247 ? -10.602 41.75 2.029 1 86.81 247 THR B O 1
ATOM 4841 N N . ALA B 1 248 ? -11.305 42.688 0.153 1 78.12 248 ALA B N 1
ATOM 4842 C CA . ALA B 1 248 ? -9.992 42.656 -0.485 1 78.12 248 ALA B CA 1
ATOM 4843 C C . ALA B 1 248 ? -8.977 43.469 0.318 1 78.12 248 ALA B C 1
ATOM 4845 O O . ALA B 1 248 ? -7.781 43.188 0.302 1 78.12 248 ALA B O 1
ATOM 4846 N N . ASN B 1 249 ? -9.547 44.469 1.069 1 82.06 249 ASN B N 1
ATOM 4847 C CA . ASN B 1 249 ? -8.656 45.406 1.782 1 82.06 249 ASN B CA 1
ATOM 4848 C C . ASN B 1 249 ? -8.688 45.125 3.287 1 82.06 249 ASN B C 1
ATOM 4850 O O . ASN B 1 249 ? -8.422 46.062 4.078 1 82.06 249 ASN B O 1
ATOM 4854 N N . GLU B 1 250 ? -9.023 43.969 3.545 1 89.88 250 GLU B N 1
ATOM 4855 C CA . GLU B 1 250 ? -9.031 43.625 4.969 1 89.88 250 GLU B CA 1
ATOM 4856 C C . GLU B 1 250 ? -7.637 43.781 5.574 1 89.88 250 GLU B C 1
ATOM 4858 O O . GLU B 1 250 ? -6.66 43.281 5.008 1 89.88 250 GLU B O 1
ATOM 4863 N N . PRO B 1 251 ? -7.559 44.562 6.684 1 91.69 251 PRO B N 1
ATOM 4864 C CA . PRO B 1 251 ? -6.234 44.75 7.277 1 91.69 251 PRO B CA 1
ATOM 4865 C C . PRO B 1 251 ? -5.66 43.5 7.895 1 91.69 251 PRO B C 1
ATOM 4867 O O . PRO B 1 251 ? -6.414 42.625 8.359 1 91.69 251 PRO B O 1
ATOM 4870 N N . LEU B 1 252 ? -4.352 43.406 7.91 1 95 252 LEU B N 1
ATOM 4871 C CA . LEU B 1 252 ? -3.656 42.344 8.625 1 95 252 LEU B CA 1
ATOM 4872 C C . LEU B 1 252 ? -3.887 42.469 10.133 1 95 252 LEU B C 1
ATOM 4874 O O . LEU B 1 252 ? -4.117 43.562 10.641 1 95 252 LEU B O 1
ATOM 4878 N N . ASN B 1 253 ? -3.842 41.312 10.773 1 95.69 253 ASN B N 1
ATOM 4879 C CA . ASN B 1 253 ? -3.971 41.25 12.227 1 95.69 253 ASN B CA 1
ATOM 4880 C C . ASN B 1 253 ? -5.273 41.906 12.688 1 95.69 253 ASN B C 1
ATOM 4882 O O . ASN B 1 253 ? -5.293 42.625 13.688 1 95.69 253 ASN B O 1
ATOM 4886 N N . GLY B 1 254 ? -6.211 41.781 11.852 1 94.69 254 GLY B N 1
ATOM 4887 C CA . GLY B 1 254 ? -7.531 42.281 12.18 1 94.69 254 GLY B CA 1
ATOM 4888 C C . GLY B 1 254 ? -8.367 41.312 12.992 1 94.69 254 GLY B C 1
ATOM 4889 O O . GLY B 1 254 ? -7.832 40.344 13.555 1 94.69 254 GLY B O 1
ATOM 4890 N N . GLU B 1 255 ? -9.641 41.594 13.078 1 94.5 255 GLU B N 1
ATOM 4891 C CA . GLU B 1 255 ? -10.562 40.812 13.898 1 94.5 255 GLU B CA 1
ATOM 4892 C C . GLU B 1 255 ? -10.688 39.375 13.383 1 94.5 255 GLU B C 1
ATOM 4894 O O . GLU B 1 255 ? -10.75 38.438 14.172 1 94.5 255 GLU B O 1
ATOM 4899 N N . ARG B 1 256 ? -10.703 39.25 12.102 1 94.94 256 ARG B N 1
ATOM 4900 C CA . ARG B 1 256 ? -10.797 37.938 11.5 1 94.94 256 ARG B CA 1
ATOM 4901 C C . ARG B 1 256 ? -9.625 37.031 11.93 1 94.94 256 ARG B C 1
ATOM 4903 O O . ARG B 1 256 ? -9.82 35.906 12.359 1 94.94 256 ARG B O 1
ATOM 4910 N N . PHE B 1 257 ? -8.453 37.562 11.766 1 96.5 257 PHE B N 1
ATOM 4911 C CA . PHE B 1 257 ? -7.25 36.844 12.125 1 96.5 257 PHE B CA 1
ATOM 4912 C C . PHE B 1 257 ? -7.258 36.469 13.609 1 96.5 257 PHE B C 1
ATOM 4914 O O . PHE B 1 257 ? -6.984 35.312 13.969 1 96.5 257 PHE B O 1
ATOM 4921 N N . LYS B 1 258 ? -7.574 37.406 14.461 1 97.06 258 LYS B N 1
ATOM 4922 C CA . LYS B 1 258 ? -7.57 37.188 15.898 1 97.06 258 LYS B CA 1
ATOM 4923 C C . LYS B 1 258 ? -8.602 36.125 16.297 1 97.06 258 LYS B C 1
ATOM 4925 O O . LYS B 1 258 ? -8.328 35.281 17.156 1 97.06 258 LYS B O 1
ATOM 4930 N N . TYR B 1 259 ? -9.711 36.25 15.703 1 96.5 259 TYR B N 1
ATOM 4931 C CA . TYR B 1 259 ? -10.766 35.25 15.945 1 96.5 259 TYR B CA 1
ATOM 4932 C C . TYR B 1 259 ? -10.305 33.875 15.562 1 96.5 259 TYR B C 1
ATOM 4934 O O . TYR B 1 259 ? -10.43 32.938 16.344 1 96.5 259 TYR B O 1
ATOM 4942 N N . LEU B 1 260 ? -9.789 33.75 14.367 1 97.31 260 LEU B N 1
ATOM 4943 C CA . LEU B 1 260 ? -9.344 32.469 13.852 1 97.31 260 LEU B CA 1
ATOM 4944 C C . LEU B 1 260 ? -8.195 31.906 14.695 1 97.31 260 LEU B C 1
ATOM 4946 O O . LEU B 1 260 ? -8.18 30.703 15.008 1 97.31 260 LEU B O 1
ATOM 4950 N N . ARG B 1 261 ? -7.238 32.719 14.992 1 97.75 261 ARG B N 1
ATOM 4951 C CA . ARG B 1 261 ? -6.102 32.312 15.812 1 97.75 261 ARG B CA 1
ATOM 4952 C C . ARG B 1 261 ? -6.559 31.766 17.156 1 97.75 261 ARG B C 1
ATOM 4954 O O . ARG B 1 261 ? -6.09 30.719 17.578 1 97.75 261 ARG B O 1
ATOM 4961 N N . LYS B 1 262 ? -7.453 32.469 17.781 1 97.56 262 LYS B N 1
ATOM 4962 C CA . LYS B 1 262 ? -7.98 32 19.078 1 97.56 262 LYS B CA 1
ATOM 4963 C C . LYS B 1 262 ? -8.719 30.688 18.938 1 97.56 262 LYS B C 1
ATOM 4965 O O . LYS B 1 262 ? -8.539 29.781 19.75 1 97.56 262 LYS B O 1
ATOM 4970 N N . LEU B 1 263 ? -9.547 30.609 17.969 1 97.69 263 LEU B N 1
ATOM 4971 C CA . LEU B 1 263 ? -10.352 29.406 17.766 1 97.69 263 LEU B CA 1
ATOM 4972 C C . LEU B 1 263 ? -9.461 28.188 17.516 1 97.69 263 LEU B C 1
ATOM 4974 O O . LEU B 1 263 ? -9.695 27.125 18.078 1 97.69 263 LEU B O 1
ATOM 4978 N N . LEU B 1 264 ? -8.492 28.297 16.641 1 98.12 264 LEU B N 1
ATOM 4979 C CA . LEU B 1 264 ? -7.582 27.203 16.328 1 98.12 264 LEU B CA 1
ATOM 4980 C C . LEU B 1 264 ? -6.746 26.828 17.562 1 98.12 264 LEU B C 1
ATOM 4982 O O . LEU B 1 264 ? -6.473 25.656 17.797 1 98.12 264 LEU B O 1
ATOM 4986 N N . ASP B 1 265 ? -6.359 27.844 18.297 1 97.12 265 ASP B N 1
ATOM 4987 C CA . ASP B 1 265 ? -5.676 27.578 19.562 1 97.12 265 ASP B CA 1
ATOM 4988 C C . ASP B 1 265 ? -6.555 26.766 20.516 1 97.12 265 ASP B C 1
ATOM 4990 O O . ASP B 1 265 ? -6.07 25.844 21.188 1 97.12 265 ASP B O 1
ATOM 4994 N N . ASP B 1 266 ? -7.801 27.141 20.594 1 96.88 266 ASP B N 1
ATOM 4995 C CA . ASP B 1 266 ? -8.75 26.422 21.438 1 96.88 266 ASP B CA 1
ATOM 4996 C C . ASP B 1 266 ? -8.914 24.969 20.969 1 96.88 266 ASP B C 1
ATOM 4998 O O . ASP B 1 266 ? -8.992 24.062 21.797 1 96.88 266 ASP B O 1
ATOM 5002 N N . PHE B 1 267 ? -9.062 24.781 19.641 1 96.31 267 PHE B N 1
ATOM 5003 C CA . PHE B 1 267 ? -9.18 23.438 19.094 1 96.31 267 PHE B CA 1
ATOM 5004 C C . PHE B 1 267 ? -7.98 22.594 19.5 1 96.31 267 PHE B C 1
ATOM 5006 O O . PHE B 1 267 ? -8.141 21.438 19.922 1 96.31 267 PHE B O 1
ATOM 5013 N N . GLN B 1 268 ? -6.762 23.125 19.297 1 95.5 268 GLN B N 1
ATOM 5014 C CA . GLN B 1 268 ? -5.543 22.391 19.625 1 95.5 268 GLN B CA 1
ATOM 5015 C C . GLN B 1 268 ? -5.484 22.078 21.125 1 95.5 268 GLN B C 1
ATOM 5017 O O . GLN B 1 268 ? -5.129 20.953 21.5 1 95.5 268 GLN B O 1
ATOM 5022 N N . SER B 1 269 ? -5.82 23.078 21.953 1 94.12 269 SER B N 1
ATOM 5023 C CA . SER B 1 269 ? -5.82 22.875 23.406 1 94.12 269 SER B CA 1
ATOM 5024 C C . SER B 1 269 ? -6.789 21.766 23.812 1 94.12 269 SER B C 1
ATOM 5026 O O . SER B 1 269 ? -6.469 20.938 24.656 1 94.12 269 SER B O 1
ATOM 5028 N N . SER B 1 270 ? -7.922 21.797 23.234 1 91 270 SER B N 1
ATOM 5029 C CA . SER B 1 270 ? -8.93 20.781 23.531 1 91 270 SER B CA 1
ATOM 5030 C C . SER B 1 270 ? -8.445 19.391 23.125 1 91 270 SER B C 1
ATOM 5032 O O . SER B 1 270 ? -8.656 18.422 23.859 1 91 270 SER B O 1
ATOM 5034 N N . LYS B 1 271 ? -7.887 19.297 21.969 1 90.69 271 LYS B N 1
ATOM 5035 C CA . LYS B 1 271 ? -7.34 18.031 21.5 1 90.69 271 LYS B CA 1
ATOM 5036 C C . LYS B 1 271 ? -6.285 17.5 22.469 1 90.69 271 LYS B C 1
ATOM 5038 O O . LYS B 1 271 ? -6.27 16.312 22.781 1 90.69 271 LYS B O 1
ATOM 5043 N N . ASN B 1 272 ? -5.43 18.344 22.969 1 88.75 272 ASN B N 1
ATOM 5044 C CA . ASN B 1 272 ? -4.324 17.969 23.844 1 88.75 272 ASN B CA 1
ATOM 5045 C C . ASN B 1 272 ? -4.816 17.594 25.234 1 88.75 272 ASN B C 1
ATOM 5047 O O . ASN B 1 272 ? -4.141 16.875 25.969 1 88.75 272 ASN B O 1
ATOM 5051 N N . LYS B 1 273 ? -5.906 18.094 25.609 1 84.69 273 LYS B N 1
ATOM 5052 C CA . LYS B 1 273 ? -6.453 17.828 26.938 1 84.69 273 LYS B CA 1
ATOM 5053 C C . LYS B 1 273 ? -7.188 16.5 26.984 1 84.69 273 LYS B C 1
ATOM 5055 O O . LYS B 1 273 ? -7.434 15.953 28.062 1 84.69 273 LYS B O 1
ATOM 5060 N N . GLU B 1 274 ? -7.551 16.109 25.859 1 74.62 274 GLU B N 1
ATOM 5061 C CA . GLU B 1 274 ? -8.242 14.828 25.828 1 74.62 274 GLU B CA 1
ATOM 5062 C C . GLU B 1 274 ? -7.34 13.703 26.328 1 74.62 274 GLU B C 1
ATOM 5064 O O . GLU B 1 274 ? -6.293 13.438 25.734 1 74.62 274 GLU B O 1
ATOM 5069 N N . LYS B 1 275 ? -7.617 13.211 27.453 1 63.19 275 LYS B N 1
ATOM 5070 C CA . LYS B 1 275 ? -6.777 12.242 28.156 1 63.19 275 LYS B CA 1
ATOM 5071 C C . LYS B 1 275 ? -6.828 10.875 27.484 1 63.19 275 LYS B C 1
ATOM 5073 O O . LYS B 1 275 ? -5.84 10.141 27.484 1 63.19 275 LYS B O 1
ATOM 5078 N N . SER B 1 276 ? -7.945 10.57 27.078 1 60.25 276 SER B N 1
ATOM 5079 C CA . SER B 1 276 ? -8.102 9.18 26.656 1 60.25 276 SER B CA 1
ATOM 5080 C C . SER B 1 276 ? -7.543 8.961 25.25 1 60.25 276 SER B C 1
ATOM 5082 O O . SER B 1 276 ? -6.797 8.008 25.016 1 60.25 276 SER B O 1
ATOM 5084 N N . ASP B 1 277 ? -8.039 9.82 24.281 1 66.31 277 ASP B N 1
ATOM 5085 C CA . ASP B 1 277 ? -7.602 9.609 22.906 1 66.31 277 ASP B CA 1
ATOM 5086 C C . ASP B 1 277 ? -7.562 10.93 22.141 1 66.31 277 ASP B C 1
ATOM 5088 O O . ASP B 1 277 ? -8.609 11.461 21.75 1 66.31 277 ASP B O 1
ATOM 5092 N N . ARG B 1 278 ? -6.281 11.297 21.969 1 71.62 278 ARG B N 1
ATOM 5093 C CA . ARG B 1 278 ? -6.113 12.547 21.234 1 71.62 278 ARG B CA 1
ATOM 5094 C C . ARG B 1 278 ? -6.66 12.422 19.812 1 71.62 278 ARG B C 1
ATOM 5096 O O . ARG B 1 278 ? -6.945 13.43 19.156 1 71.62 278 ARG B O 1
ATOM 5103 N N . ASN B 1 279 ? -6.867 11.227 19.344 1 72.44 279 ASN B N 1
ATOM 5104 C CA . ASN B 1 279 ? -7.312 11.016 17.969 1 72.44 279 ASN B CA 1
ATOM 5105 C C . ASN B 1 279 ? -8.781 10.602 17.906 1 72.44 279 ASN B C 1
ATOM 5107 O O . ASN B 1 279 ? -9.203 9.922 16.969 1 72.44 279 ASN B O 1
ATOM 5111 N N . PHE B 1 280 ? -9.57 11.078 18.922 1 72.62 280 PHE B N 1
ATOM 5112 C CA . PHE B 1 280 ? -10.984 10.766 19.031 1 72.62 280 PHE B CA 1
ATOM 5113 C C . PHE B 1 280 ? -11.742 11.195 17.781 1 72.62 280 PHE B C 1
ATOM 5115 O O . PHE B 1 280 ? -12.734 10.562 17.406 1 72.62 280 PHE B O 1
ATOM 5122 N N . TRP B 1 281 ? -11.281 12.211 17.141 1 76.88 281 TRP B N 1
ATOM 5123 C CA . TRP B 1 281 ? -11.953 12.797 15.984 1 76.88 281 TRP B CA 1
ATOM 5124 C C . TRP B 1 281 ? -11.969 11.828 14.812 1 76.88 281 TRP B C 1
ATOM 5126 O O . TRP B 1 281 ? -12.812 11.93 13.922 1 76.88 281 TRP B O 1
ATOM 5136 N N . GLN B 1 282 ? -11.102 10.914 14.758 1 79.62 282 GLN B N 1
ATOM 5137 C CA . GLN B 1 282 ? -11.016 9.969 13.648 1 79.62 282 GLN B CA 1
ATOM 5138 C C . GLN B 1 282 ? -12.234 9.055 13.609 1 79.62 282 GLN B C 1
ATOM 5140 O O . GLN B 1 282 ? -12.68 8.648 12.531 1 79.62 282 GLN B O 1
ATOM 5145 N N . ALA B 1 283 ? -12.828 8.789 14.734 1 76.5 283 ALA B N 1
ATOM 5146 C CA . ALA B 1 283 ? -13.938 7.84 14.828 1 76.5 283 ALA B CA 1
ATOM 5147 C C . ALA B 1 283 ? -15.273 8.562 14.992 1 76.5 283 ALA B C 1
ATOM 5149 O O . ALA B 1 283 ? -16.25 7.973 15.445 1 76.5 283 ALA B O 1
ATOM 5150 N N . ALA B 1 284 ? -15.273 9.781 14.547 1 79.88 284 ALA B N 1
ATOM 5151 C CA . ALA B 1 284 ? -16.438 10.617 14.836 1 79.88 284 ALA B CA 1
ATOM 5152 C C . ALA B 1 284 ? -17.594 10.266 13.914 1 79.88 284 ALA B C 1
ATOM 5154 O O . ALA B 1 284 ? -18.766 10.438 14.281 1 79.88 284 ALA B O 1
ATOM 5155 N N . GLN B 1 285 ? -17.266 9.82 12.734 1 85.19 285 GLN B N 1
ATOM 5156 C CA . GLN B 1 285 ? -18.297 9.5 11.758 1 85.19 285 GLN B CA 1
ATOM 5157 C C . GLN B 1 285 ? -18.609 8.008 11.758 1 85.19 285 GLN B C 1
ATOM 5159 O O . GLN B 1 285 ? -17.703 7.176 11.711 1 85.19 285 GLN B O 1
ATOM 5164 N N . LEU B 1 286 ? -19.938 7.637 11.766 1 88.5 286 LEU B N 1
ATOM 5165 C CA . LEU B 1 286 ? -20.312 6.23 11.883 1 88.5 286 LEU B CA 1
ATOM 5166 C C . LEU B 1 286 ? -21.203 5.805 10.727 1 88.5 286 LEU B C 1
ATOM 5168 O O . LEU B 1 286 ? -21.766 4.707 10.734 1 88.5 286 LEU B O 1
ATOM 5172 N N . GLY B 1 287 ? -21.375 6.66 9.742 1 91.38 287 GLY B N 1
ATOM 5173 C CA . GLY B 1 287 ? -22.281 6.375 8.648 1 91.38 287 GLY B CA 1
ATOM 5174 C C . GLY B 1 287 ? -21.641 5.57 7.531 1 91.38 287 GLY B C 1
ATOM 5175 O O . GLY B 1 287 ? -20.641 4.895 7.746 1 91.38 287 GLY B O 1
ATOM 5176 N N . GLY B 1 288 ? -22.328 5.48 6.371 1 93.31 288 GLY B N 1
ATOM 5177 C CA . GLY B 1 288 ? -21.797 4.871 5.16 1 93.31 288 GLY B CA 1
ATOM 5178 C C . GLY B 1 288 ? -22.266 3.445 4.953 1 93.31 288 GLY B C 1
ATOM 5179 O O . GLY B 1 288 ? -21.938 2.814 3.947 1 93.31 288 GLY B O 1
ATOM 5180 N N . LYS B 1 289 ? -23.078 2.906 5.914 1 93.5 289 LYS B N 1
ATOM 5181 C CA . LYS B 1 289 ? -23.562 1.544 5.738 1 93.5 289 LYS B CA 1
ATOM 5182 C C . LYS B 1 289 ? -24.344 1.404 4.43 1 93.5 289 LYS B C 1
ATOM 5184 O O . LYS B 1 289 ? -25.188 2.24 4.113 1 93.5 289 LYS B O 1
ATOM 5189 N N . GLY B 1 290 ? -24.016 0.346 3.697 1 94.31 290 GLY B N 1
ATOM 5190 C CA . GLY B 1 290 ? -24.672 0.115 2.422 1 94.31 290 GLY B CA 1
ATOM 5191 C C . GLY B 1 290 ? -23.938 0.746 1.25 1 94.31 290 GLY B C 1
ATOM 5192 O O . GLY B 1 290 ? -24.203 0.414 0.094 1 94.31 290 GLY B O 1
ATOM 5193 N N . GLU B 1 291 ? -23.031 1.646 1.495 1 96.88 291 GLU B N 1
ATOM 5194 C CA . GLU B 1 291 ? -22.25 2.289 0.444 1 96.88 291 GLU B CA 1
ATOM 5195 C C . GLU B 1 291 ? -21.062 1.42 0.023 1 96.88 291 GLU B C 1
ATOM 5197 O O . GLU B 1 291 ? -20.656 0.518 0.758 1 96.88 291 GLU B O 1
ATOM 5202 N N . PRO B 1 292 ? -20.562 1.632 -1.207 1 97.44 292 PRO B N 1
ATOM 5203 C CA . PRO B 1 292 ? -19.453 0.82 -1.695 1 97.44 292 PRO B CA 1
ATOM 5204 C C . PRO B 1 292 ? -18.234 0.851 -0.758 1 97.44 292 PRO B C 1
ATOM 5206 O O . PRO B 1 292 ? -17.906 1.906 -0.215 1 97.44 292 PRO B O 1
ATOM 5209 N N . PHE B 1 293 ? -17.641 -0.382 -0.578 1 97.25 293 PHE B N 1
ATOM 5210 C CA . PHE B 1 293 ? -16.422 -0.551 0.218 1 97.25 293 PHE B CA 1
ATOM 5211 C C . PHE B 1 293 ? -16.656 -0.114 1.658 1 97.25 293 PHE B C 1
ATOM 5213 O O . PHE B 1 293 ? -15.766 0.44 2.299 1 97.25 293 PHE B O 1
ATOM 5220 N N . TYR B 1 294 ? -17.828 -0.315 2.141 1 95.38 294 TYR B N 1
ATOM 5221 C CA . TYR B 1 294 ? -18.188 0.011 3.518 1 95.38 294 TYR B CA 1
ATOM 5222 C C . TYR B 1 294 ? -17.312 -0.758 4.504 1 95.38 294 TYR B C 1
ATOM 5224 O O . TYR B 1 294 ? -17.031 -1.944 4.305 1 95.38 294 TYR B O 1
ATOM 5232 N N . ARG B 1 295 ? -16.812 -0.09 5.52 1 93.62 295 ARG B N 1
ATOM 5233 C CA . ARG B 1 295 ? -16.141 -0.661 6.691 1 93.62 295 ARG B CA 1
ATOM 5234 C C . ARG B 1 295 ? -16.812 -0.195 7.977 1 93.62 295 ARG B C 1
ATOM 5236 O O . ARG B 1 295 ? -17.047 1.001 8.164 1 93.62 295 ARG B O 1
ATOM 5243 N N . ASN B 1 296 ? -17.094 -1.184 8.805 1 93.5 296 ASN B N 1
ATOM 5244 C CA . ASN B 1 296 ? -17.625 -0.832 10.117 1 93.5 296 ASN B CA 1
ATOM 5245 C C . ASN B 1 296 ? -16.672 0.094 10.875 1 93.5 296 ASN B C 1
ATOM 5247 O O . ASN B 1 296 ? -15.531 -0.275 11.156 1 93.5 296 ASN B O 1
ATOM 5251 N N . PRO B 1 297 ? -17.156 1.314 11.211 1 91.25 297 PRO B N 1
ATOM 5252 C CA . PRO B 1 297 ? -16.234 2.285 11.805 1 91.25 297 PRO B CA 1
ATOM 5253 C C . PRO B 1 297 ? -15.711 1.835 13.164 1 91.25 297 PRO B C 1
ATOM 5255 O O . PRO B 1 297 ? -14.547 2.088 13.492 1 91.25 297 PRO B O 1
ATOM 5258 N N . VAL B 1 298 ? -16.547 1.257 13.953 1 91.19 298 VAL B N 1
ATOM 5259 C CA . VAL B 1 298 ? -16.125 0.793 15.273 1 91.19 298 VAL B CA 1
ATOM 5260 C C . VAL B 1 298 ? -15.102 -0.328 15.125 1 91.19 298 VAL B C 1
ATOM 5262 O O . VAL B 1 298 ? -14.07 -0.331 15.805 1 91.19 298 VAL B O 1
ATOM 5265 N N . GLY B 1 299 ? -15.453 -1.279 14.273 1 94.56 299 GLY B N 1
ATOM 5266 C CA . GLY B 1 299 ? -14.516 -2.357 14 1 94.56 299 GLY B CA 1
ATOM 5267 C C . GLY B 1 299 ? -13.195 -1.868 13.438 1 94.56 299 GLY B C 1
ATOM 5268 O O . GLY B 1 299 ? -12.133 -2.385 13.797 1 94.56 299 GLY B O 1
ATOM 5269 N N . PHE B 1 300 ? -13.305 -0.858 12.578 1 94.81 300 PHE B N 1
ATOM 5270 C CA . PHE B 1 300 ? -12.109 -0.267 11.992 1 94.81 300 PHE B CA 1
ATOM 5271 C C . PHE B 1 300 ? -11.188 0.285 13.07 1 94.81 300 PHE B C 1
ATOM 5273 O O . PHE B 1 300 ? -9.977 0.071 13.031 1 94.81 300 PHE B O 1
ATOM 5280 N N . GLU B 1 301 ? -11.711 0.95 14.008 1 93.12 301 GLU B N 1
ATOM 5281 C CA . GLU B 1 301 ? -10.93 1.519 15.102 1 93.12 301 GLU B CA 1
ATOM 5282 C C . GLU B 1 301 ? -10.312 0.423 15.969 1 93.12 301 GLU B C 1
ATOM 5284 O O . GLU B 1 301 ? -9.164 0.54 16.406 1 93.12 301 GLU B O 1
ATOM 5289 N N . LYS B 1 302 ? -11.047 -0.589 16.234 1 94.19 302 LYS B N 1
ATOM 5290 C CA . LYS B 1 302 ? -10.531 -1.708 17.031 1 94.19 302 LYS B CA 1
ATOM 5291 C C . LYS B 1 302 ? -9.344 -2.363 16.344 1 94.19 302 LYS B C 1
ATOM 5293 O O . LYS B 1 302 ? -8.328 -2.643 16.984 1 94.19 302 LYS B O 1
ATOM 5298 N N . ALA B 1 303 ? -9.539 -2.598 15.086 1 96.75 303 ALA B N 1
ATOM 5299 C CA . ALA B 1 303 ? -8.469 -3.219 14.312 1 96.75 303 ALA B CA 1
ATOM 5300 C C . ALA B 1 303 ? -7.215 -2.342 14.312 1 96.75 303 ALA B C 1
ATOM 5302 O O . ALA B 1 303 ? -6.098 -2.846 14.438 1 96.75 303 ALA B O 1
ATOM 5303 N N . MET B 1 304 ? -7.402 -1.061 14.141 1 94.88 304 MET B N 1
ATOM 5304 C CA . MET B 1 304 ? -6.277 -0.129 14.156 1 94.88 304 MET B CA 1
ATOM 5305 C C . MET B 1 304 ? -5.5 -0.232 15.461 1 94.88 304 MET B C 1
ATOM 5307 O O . MET B 1 304 ? -4.27 -0.183 15.461 1 94.88 304 MET B O 1
ATOM 5311 N N . GLN B 1 305 ? -6.184 -0.39 16.547 1 95.19 305 GLN B N 1
ATOM 5312 C CA . GLN B 1 305 ? -5.523 -0.524 17.844 1 95.19 305 GLN B CA 1
ATOM 5313 C C . GLN B 1 305 ? -4.668 -1.786 17.891 1 95.19 305 GLN B C 1
ATOM 5315 O O . GLN B 1 305 ? -3.561 -1.769 18.438 1 95.19 305 GLN B O 1
ATOM 5320 N N . HIS B 1 306 ? -5.188 -2.863 17.359 1 97.31 306 HIS B N 1
ATOM 5321 C CA . HIS B 1 306 ? -4.391 -4.082 17.281 1 97.31 306 HIS B CA 1
ATOM 5322 C C . HIS B 1 306 ? -3.113 -3.855 16.469 1 97.31 306 HIS B C 1
ATOM 5324 O O . HIS B 1 306 ? -2.045 -4.344 16.844 1 97.31 306 HIS B O 1
ATOM 5330 N N . TRP B 1 307 ? -3.201 -3.113 15.438 1 97.44 307 TRP B N 1
ATOM 5331 C CA . TRP B 1 307 ? -2.055 -2.875 14.57 1 97.44 307 TRP B CA 1
ATOM 5332 C C . TRP B 1 307 ? -1.043 -1.95 15.242 1 97.44 307 TRP B C 1
ATOM 5334 O O . TRP B 1 307 ? 0.166 -2.098 15.047 1 97.44 307 TRP B O 1
ATOM 5344 N N . ILE B 1 308 ? -1.529 -0.989 15.984 1 96.81 308 ILE B N 1
ATOM 5345 C CA . ILE B 1 308 ? -0.637 -0.132 16.75 1 96.81 308 ILE B CA 1
ATOM 5346 C C . ILE B 1 308 ? 0.169 -0.979 17.734 1 96.81 308 ILE B C 1
ATOM 5348 O O . ILE B 1 308 ? 1.393 -0.849 17.828 1 96.81 308 ILE B O 1
ATOM 5352 N N . GLU B 1 309 ? -0.507 -1.856 18.375 1 97.62 309 GLU B N 1
ATOM 5353 C CA . GLU B 1 309 ? 0.168 -2.713 19.359 1 97.62 309 GLU B CA 1
ATOM 5354 C C . GLU B 1 309 ? 1.161 -3.646 18.672 1 97.62 309 GLU B C 1
ATOM 5356 O O . GLU B 1 309 ? 2.246 -3.904 19.188 1 97.62 309 GLU B O 1
ATOM 5361 N N . THR B 1 310 ? 0.788 -4.145 17.562 1 97.75 310 THR B N 1
ATOM 5362 C CA . THR B 1 310 ? 1.704 -4.984 16.797 1 97.75 310 THR B CA 1
ATOM 5363 C C . THR B 1 310 ? 2.959 -4.207 16.422 1 97.75 310 THR B C 1
ATOM 5365 O O . THR B 1 310 ? 4.07 -4.727 16.516 1 97.75 310 THR B O 1
ATOM 5368 N N . GLY B 1 311 ? 2.781 -2.982 15.93 1 97.88 311 GLY B N 1
ATOM 5369 C CA . GLY B 1 311 ? 3.92 -2.137 15.617 1 97.88 311 GLY B CA 1
ATOM 5370 C C . GLY B 1 311 ? 4.855 -1.93 16.797 1 97.88 311 GLY B C 1
ATOM 5371 O O . GLY B 1 311 ? 6.078 -1.995 16.641 1 97.88 311 GLY B O 1
ATOM 5372 N N . ARG B 1 312 ? 4.301 -1.717 17.953 1 98 312 ARG B N 1
ATOM 5373 C CA . ARG B 1 312 ? 5.102 -1.554 19.172 1 98 312 ARG B CA 1
ATOM 5374 C C . ARG B 1 312 ? 5.906 -2.814 19.469 1 98 312 ARG B C 1
ATOM 5376 O O . ARG B 1 312 ? 7.074 -2.736 19.859 1 98 312 ARG B O 1
ATOM 5383 N N . THR B 1 313 ? 5.238 -3.947 19.297 1 98 313 THR B N 1
ATOM 5384 C CA . THR B 1 313 ? 5.887 -5.23 19.547 1 98 313 THR B CA 1
ATOM 5385 C C . THR B 1 313 ? 7.047 -5.445 18.578 1 98 313 THR B C 1
ATOM 5387 O O . THR B 1 313 ? 8.141 -5.844 18.984 1 98 313 THR B O 1
ATOM 5390 N N . VAL B 1 314 ? 6.852 -5.199 17.328 1 98.25 314 VAL B N 1
ATOM 5391 C CA . VAL B 1 314 ? 7.883 -5.375 16.312 1 98.25 314 VAL B CA 1
ATOM 5392 C C . VAL B 1 314 ? 9.039 -4.418 16.578 1 98.25 314 VAL B C 1
ATOM 5394 O O . VAL B 1 314 ? 10.211 -4.812 16.516 1 98.25 314 VAL B O 1
ATOM 5397 N N . TYR B 1 315 ? 8.734 -3.17 16.906 1 98.44 315 TYR B N 1
ATOM 5398 C CA . TYR B 1 315 ? 9.758 -2.182 17.25 1 98.44 315 TYR B CA 1
ATOM 5399 C C . TYR B 1 315 ? 10.617 -2.66 18.406 1 98.44 315 TYR B C 1
ATOM 5401 O O . TYR B 1 315 ? 11.852 -2.6 18.344 1 98.44 315 TYR B O 1
ATOM 5409 N N . ALA B 1 316 ? 9.914 -3.09 19.422 1 98.19 316 ALA B N 1
ATOM 5410 C CA . ALA B 1 316 ? 10.609 -3.531 20.625 1 98.19 316 ALA B CA 1
ATOM 5411 C C . ALA B 1 316 ? 11.547 -4.703 20.328 1 98.19 316 ALA B C 1
ATOM 5413 O O . ALA B 1 316 ? 12.68 -4.738 20.797 1 98.19 316 ALA B O 1
ATOM 5414 N N . GLU B 1 317 ? 11.094 -5.633 19.594 1 97.75 317 GLU B N 1
ATOM 5415 C CA . GLU B 1 317 ? 11.914 -6.789 19.25 1 97.75 317 GLU B CA 1
ATOM 5416 C C . GLU B 1 317 ? 13.062 -6.398 18.328 1 97.75 317 GLU B C 1
ATOM 5418 O O . GLU B 1 317 ? 14.188 -6.875 18.484 1 97.75 317 GLU B O 1
ATOM 5423 N N . LYS B 1 318 ? 12.82 -5.562 17.344 1 98 318 LYS B N 1
ATOM 5424 C CA . LYS B 1 318 ? 13.805 -5.098 16.359 1 98 318 LYS B CA 1
ATOM 5425 C C . LYS B 1 318 ? 14.984 -4.43 17.062 1 98 318 LYS B C 1
ATOM 5427 O O . LYS B 1 318 ? 16.141 -4.652 16.688 1 98 318 LYS B O 1
ATOM 5432 N N . TRP B 1 319 ? 14.688 -3.707 18.109 1 98.12 319 TRP B N 1
ATOM 5433 C CA . TRP B 1 319 ? 15.727 -2.879 18.719 1 98.12 319 TRP B CA 1
ATOM 5434 C C . TRP B 1 319 ? 16.094 -3.395 20.109 1 98.12 319 TRP B C 1
ATOM 5436 O O . TRP B 1 319 ? 17 -2.861 20.75 1 98.12 319 TRP B O 1
ATOM 5446 N N . GLY B 1 320 ? 15.375 -4.473 20.562 1 97.62 320 GLY B N 1
ATOM 5447 C CA . GLY B 1 320 ? 15.594 -4.93 21.922 1 97.62 320 GLY B CA 1
ATOM 5448 C C . GLY B 1 320 ? 15.32 -3.859 22.953 1 97.62 320 GLY B C 1
ATOM 5449 O O . GLY B 1 320 ? 15.961 -3.828 24.016 1 97.62 320 GLY B O 1
ATOM 5450 N N . HIS B 1 321 ? 14.492 -2.928 22.672 1 97.5 321 HIS B N 1
ATOM 5451 C CA . HIS B 1 321 ? 14.203 -1.741 23.469 1 97.5 321 HIS B CA 1
ATOM 5452 C C . HIS B 1 321 ? 12.82 -1.188 23.141 1 97.5 321 HIS B C 1
ATOM 5454 O O . HIS B 1 321 ? 12.352 -1.301 22.016 1 97.5 321 HIS B O 1
ATOM 5460 N N . ARG B 1 322 ? 12.109 -0.615 24.078 1 97.25 322 ARG B N 1
ATOM 5461 C CA . ARG B 1 322 ? 10.719 -0.236 23.875 1 97.25 322 ARG B CA 1
ATOM 5462 C C . ARG B 1 322 ? 10.578 1.272 23.688 1 97.25 322 ARG B C 1
ATOM 5464 O O . ARG B 1 322 ? 9.625 1.746 23.062 1 97.25 322 ARG B O 1
ATOM 5471 N N . GLU B 1 323 ? 11.523 2.029 24.312 1 96.81 323 GLU B N 1
ATOM 5472 C CA . GLU B 1 323 ? 11.414 3.484 24.281 1 96.81 323 GLU B CA 1
ATOM 5473 C C . GLU B 1 323 ? 12.047 4.059 23.016 1 96.81 323 GLU B C 1
ATOM 5475 O O . GLU B 1 323 ? 12.758 3.355 22.297 1 96.81 323 GLU B O 1
ATOM 5480 N N . CYS B 1 324 ? 11.836 5.297 22.734 1 97.31 324 CYS B N 1
ATOM 5481 C CA . CYS B 1 324 ? 12.203 5.93 21.469 1 97.31 324 CYS B CA 1
ATOM 5482 C C . CYS B 1 324 ? 13.656 6.391 21.484 1 97.31 324 CYS B C 1
ATOM 5484 O O . CYS B 1 324 ? 14.156 6.922 20.484 1 97.31 324 CYS B O 1
ATOM 5486 N N . ASP B 1 325 ? 14.391 6.203 22.547 1 97.69 325 ASP B N 1
ATOM 5487 C CA . ASP B 1 325 ? 15.719 6.785 22.703 1 97.69 325 ASP B CA 1
ATOM 5488 C C . ASP B 1 325 ? 16.797 5.828 22.203 1 97.69 325 ASP B C 1
ATOM 5490 O O . ASP B 1 325 ? 17.906 5.797 22.75 1 97.69 325 ASP B O 1
ATOM 5494 N N . ILE B 1 326 ? 16.5 5.031 21.188 1 97.75 326 ILE B N 1
ATOM 5495 C CA . ILE B 1 326 ? 17.406 3.969 20.75 1 97.75 326 ILE B CA 1
ATOM 5496 C C . ILE B 1 326 ? 18.688 4.574 20.203 1 97.75 326 ILE B C 1
ATOM 5498 O O . ILE B 1 326 ? 19.766 3.992 20.344 1 97.75 326 ILE B O 1
ATOM 5502 N N . TRP B 1 327 ? 18.641 5.703 19.5 1 97.69 327 TRP B N 1
ATOM 5503 C CA . TRP B 1 327 ? 19.844 6.367 19.016 1 97.69 327 TRP B CA 1
ATOM 5504 C C . TRP B 1 327 ? 20.688 6.871 20.188 1 97.69 327 TRP B C 1
ATOM 5506 O O . TRP B 1 327 ? 21.906 6.695 20.203 1 97.69 327 TRP B O 1
ATOM 5516 N N . GLU B 1 328 ? 20.094 7.453 21.172 1 97.69 328 GLU B N 1
ATOM 5517 C CA . GLU B 1 328 ? 20.766 8.031 22.328 1 97.69 328 GLU B CA 1
ATOM 5518 C C . GLU B 1 328 ? 21.484 6.957 23.141 1 97.69 328 GLU B C 1
ATOM 5520 O O . GLU B 1 328 ? 22.547 7.215 23.719 1 97.69 328 GLU B O 1
ATOM 5525 N N . ILE B 1 329 ? 20.906 5.781 23.156 1 97.19 329 ILE B N 1
ATOM 5526 C CA . ILE B 1 329 ? 21.516 4.742 23.984 1 97.19 329 ILE B CA 1
ATOM 5527 C C . ILE B 1 329 ? 22.484 3.918 23.141 1 97.19 329 ILE B C 1
ATOM 5529 O O . ILE B 1 329 ? 22.969 2.867 23.578 1 97.19 329 ILE B O 1
ATOM 5533 N N . GLY B 1 330 ? 22.672 4.285 21.922 1 97 330 GLY B N 1
ATOM 5534 C CA . GLY B 1 330 ? 23.828 3.799 21.172 1 97 330 GLY B CA 1
ATOM 5535 C C . GLY B 1 330 ? 23.484 2.639 20.266 1 97 330 GLY B C 1
ATOM 5536 O O . GLY B 1 330 ? 24.391 1.919 19.812 1 97 330 GLY B O 1
ATOM 5537 N N . LYS B 1 331 ? 22.281 2.426 19.938 1 97.19 331 LYS B N 1
ATOM 5538 C CA . LYS B 1 331 ? 21.969 1.369 18.984 1 97.19 331 LYS B CA 1
ATOM 5539 C C . LYS B 1 331 ? 22.453 1.73 17.594 1 97.19 331 LYS B C 1
ATOM 5541 O O . LYS B 1 331 ? 22.578 2.91 17.25 1 97.19 331 LYS B O 1
ATOM 5546 N N . GLU B 1 332 ? 22.75 0.7 16.828 1 96.38 332 GLU B N 1
ATOM 5547 C CA . GLU B 1 332 ? 23.297 0.864 15.484 1 96.38 332 GLU B CA 1
ATOM 5548 C C . GLU B 1 332 ? 22.359 0.286 14.438 1 96.38 332 GLU B C 1
ATOM 5550 O O . GLU B 1 332 ? 21.781 -0.788 14.633 1 96.38 332 GLU B O 1
ATOM 5555 N N . ILE B 1 333 ? 22.219 0.999 13.352 1 95.75 333 ILE B N 1
ATOM 5556 C CA . ILE B 1 333 ? 21.266 0.654 12.305 1 95.75 333 ILE B CA 1
ATOM 5557 C C . ILE B 1 333 ? 21.594 -0.737 11.758 1 95.75 333 ILE B C 1
ATOM 5559 O O . ILE B 1 333 ? 20.672 -1.515 11.461 1 95.75 333 ILE B O 1
ATOM 5563 N N . ASP B 1 334 ? 22.828 -1.152 11.719 1 92.5 334 ASP B N 1
ATOM 5564 C CA . ASP B 1 334 ? 23.25 -2.408 11.102 1 92.5 334 ASP B CA 1
ATOM 5565 C C . ASP B 1 334 ? 23.062 -3.578 12.07 1 92.5 334 ASP B C 1
ATOM 5567 O O . ASP B 1 334 ? 23.203 -4.738 11.68 1 92.5 334 ASP B O 1
ATOM 5571 N N . LYS B 1 335 ? 22.688 -3.287 13.266 1 95.38 335 LYS B N 1
ATOM 5572 C CA . LYS B 1 335 ? 22.531 -4.336 14.266 1 95.38 335 LYS B CA 1
ATOM 5573 C C . LYS B 1 335 ? 21.062 -4.52 14.641 1 95.38 335 LYS B C 1
ATOM 5575 O O . LYS B 1 335 ? 20.75 -5.207 15.617 1 95.38 335 LYS B O 1
ATOM 5580 N N . ALA B 1 336 ? 20.203 -3.9 13.914 1 95.94 336 ALA B N 1
ATOM 5581 C CA . ALA B 1 336 ? 18.766 -4.137 14.102 1 95.94 336 ALA B CA 1
ATOM 5582 C C . ALA B 1 336 ? 18.453 -5.629 14.109 1 95.94 336 ALA B C 1
ATOM 5584 O O . ALA B 1 336 ? 19 -6.387 13.297 1 95.94 336 ALA B O 1
ATOM 5585 N N . TRP B 1 337 ? 17.641 -6.102 15.125 1 96.06 337 TRP B N 1
ATOM 5586 C CA . TRP B 1 337 ? 17.125 -7.457 15.297 1 96.06 337 TRP B CA 1
ATOM 5587 C C . TRP B 1 337 ? 18.172 -8.344 15.969 1 96.06 337 TRP B C 1
ATOM 5589 O O . TRP B 1 337 ? 17.984 -9.562 16.078 1 96.06 337 TRP B O 1
ATOM 5599 N N . GLU B 1 338 ? 19.281 -7.754 16.391 1 95.19 338 GLU B N 1
ATOM 5600 C CA . GLU B 1 338 ? 20.344 -8.547 17 1 95.19 338 GLU B CA 1
ATOM 5601 C C . GLU B 1 338 ? 20.469 -8.242 18.5 1 95.19 338 GLU B C 1
ATOM 5603 O O . GLU B 1 338 ? 21.25 -8.883 19.203 1 95.19 338 GLU B O 1
ATOM 5608 N N . TYR B 1 339 ? 19.703 -7.336 18.938 1 95.81 339 TYR B N 1
ATOM 5609 C CA . TYR B 1 339 ? 19.828 -6.895 20.312 1 95.81 339 TYR B CA 1
ATOM 5610 C C . TYR B 1 339 ? 19.031 -7.793 21.25 1 95.81 339 TYR B C 1
ATOM 5612 O O . TYR B 1 339 ? 17.922 -8.227 20.906 1 95.81 339 TYR B O 1
ATOM 5620 N N . LYS B 1 340 ? 19.562 -8.008 22.375 1 94.25 340 LYS B N 1
ATOM 5621 C CA . LYS B 1 340 ? 18.797 -8.672 23.438 1 94.25 340 LYS B CA 1
ATOM 5622 C C . LYS B 1 340 ? 17.781 -7.719 24.062 1 94.25 340 LYS B C 1
ATOM 5624 O O . LYS B 1 340 ? 18.062 -6.531 24.234 1 94.25 340 LYS B O 1
ATOM 5629 N N . GLU B 1 341 ? 16.672 -8.305 24.453 1 93.44 341 GLU B N 1
ATOM 5630 C CA . GLU B 1 341 ? 15.633 -7.5 25.094 1 93.44 341 GLU B CA 1
ATOM 5631 C C . GLU B 1 341 ? 16.125 -6.895 26.406 1 93.44 341 GLU B C 1
ATOM 5633 O O . GLU B 1 341 ? 16.766 -7.578 27.203 1 93.44 341 GLU B O 1
ATOM 5638 N N . ASP B 1 342 ? 15.805 -5.719 26.625 1 92.12 342 ASP B N 1
ATOM 5639 C CA . ASP B 1 342 ? 16.281 -5.086 27.859 1 92.12 342 ASP B CA 1
ATOM 5640 C C . ASP B 1 342 ? 15.125 -4.785 28.812 1 92.12 342 ASP B C 1
ATOM 5642 O O . ASP B 1 342 ? 15.289 -4.043 29.781 1 92.12 342 ASP B O 1
ATOM 5646 N N . TRP B 1 343 ? 13.914 -5.055 28.484 1 83.94 343 TRP B N 1
ATOM 5647 C CA . TRP B 1 343 ? 12.789 -4.809 29.375 1 83.94 343 TRP B CA 1
ATOM 5648 C C . TRP B 1 343 ? 12.398 -6.078 30.125 1 83.94 343 TRP B C 1
ATOM 5650 O O . TRP B 1 343 ? 11.531 -6.051 31 1 83.94 343 TRP B O 1
ATOM 5660 N N . LEU B 1 344 ? 12.797 -7.301 29.672 1 62.78 344 LEU B N 1
ATOM 5661 C CA . LEU B 1 344 ? 12.461 -8.508 30.422 1 62.78 344 LEU B CA 1
ATOM 5662 C C . LEU B 1 344 ? 13.258 -8.57 31.719 1 62.78 344 LEU B C 1
ATOM 5664 O O . LEU B 1 344 ? 13.133 -9.531 32.469 1 62.78 344 LEU B O 1
ATOM 5668 N N . VAL B 1 345 ? 13.633 -7.48 32.469 1 45.16 345 VAL B N 1
ATOM 5669 C CA . VAL B 1 345 ? 14.172 -7.766 33.781 1 45.16 345 VAL B CA 1
ATOM 5670 C C . VAL B 1 345 ? 13.031 -8.141 34.75 1 45.16 345 VAL B C 1
ATOM 5672 O O . VAL B 1 345 ? 11.945 -7.551 34.688 1 45.16 345 VAL B O 1
#

Nearest PDB structures (foldseek):
  5l6s-assembly3_K  TM=4.759E-01  e=6.512E-04  Escherichia coli K-12
  7p97-assembly2_BBB  TM=5.377E-01  e=4.669E-03  Mycetohabitans rhizoxinica HKI 454
  5l6s-assembly3_L  TM=4.701E-01  e=1.066E-03  Escherichia coli K-12
  5l6s-assembly1_B  TM=4.631E-01  e=2.372E-03  Escherichia coli K-12
  5l6v-assembly1_D  TM=4.541E-01  e=2.372E-03  Escherichia coli K-12

Foldseek 3Di:
DDPPDPPPAFDADDDFAVCVVVVRDDDAAPQLAEDPDDDAAAEEEEDAFDAQLLVQALLQCVNLNNPQARYEYELLNFLACCQVVVQFDSLARSHYNPVSSVSSVHHYHYDRGNAFPQVVQVVVLVVCVVVVHQKYKYAYSNKGFFFDLVDPPGDRLVRLVRVVVVPDDPVAQAAWEDEPHNRMIMGGSVLCVVLPGFDCQLRYPPSVLVSVLSSVLVPHDYYYDYRGDMARFLDHDNHSCLSHDPDNPDHGPDPSRVVVVVVRVVRRVVLVPPPPDSNVSSLSRQDQPPTRPDDGSVVVVVVVVVSNVSSQVQVCQQQLHRDSCSNVVPTHSVCGNPDHRDPPD/DDPPDPPPAFDADDDFAVCVVVVRDDDAAPQLAEDPDDDAAAEEEEDAFDAQLLVQALLQCVNLNNPQARYEYELLNFLACCQVVVQFDSLARSHYNPVSSVSSVHHYHYDRGNAFPQVVQVVVLVVCVVVVHQKYKYAYSNKGFFFPLVDPPGDRLVRLVRVVVVPDDPVAQAAWEDEPHNRMIMGGSVLCVVLPGFDCQLRYPPSVLVSVLSSVLVVHDYYYDYRGDMARFLDHDSHSCLSHDPDNPDHGPDPSRVVVVVVRVVRRVVLVPPPPDSNVSSLSRQDGPPTRPDDGSVVVVVVVVVSNVSSQVQVCQQQLHRDSCSNVVPTHSVCGNVDHRDPPD

Organism: Tuber melanosporum (strain Mel28) (NCBI:txid656061)

Radius of gyration: 27.39 Å; Cα contacts (8 Å, |Δi|>4): 1247; chains: 2; bounding box: 62×83×71 Å

Secondary structure (DSSP, 8-state):
---------PPPP--S-HHHHTT-PPPPPGGGPPPSS-----EEEEESS-HHHHHHHHHHHHHTT--GGGEEEEE-SS-TTTTTTT-S-TTSTT---HHHHHHHT-EEEE-SS---HHHHHHHHHHHHHHTT-SEEEEE-TTEEEE--TTSSS---HHHHHHHHHHHS-TTS-EEEEEETTTTEEEEEHHHHHHHTS--TTS-STTHHHHHHHHHHHTT-EEEEE--SEEEE-SS--S-GGGGS-SSTTPPTT-HHHHHHHHHHHHHHHHHHH-SS-TTGGGG-----TTSTT---HHHHHHHHHHHHHHHHHHHHHHHT--SS-TTTTT--GGGTT-SPPSS--/---------PPPP--S-HHHHTT-PPPPPGGGPPPSS-----EEEEE-S-HHHHHHHHHHHHHTT--GGGEEEEE-SS-TTTTTTT-S-TTSTT---HHHHHHHT-EEEE-SS---HHHHHHHHHHHHHHTT-SEEEEE-TTEEEE--TTSSS---HHHHHHHHHHHS-TTS-EEEEEETTTTEEEEEHHHHHHHTS--TTS-STTHHHHHHHHHHHTT-EEEEE--SEEEE-SS--S-GGGGS-SSTTPPTT-HHHHHHHHHHHHHHHHHHH-SS-TTGGGG-----TTSTT---HHHHHHHHHHHHHHHHHHHHHHHT--SS-TTTTT--GGGTT-SPPSS--

InterPro domains:
  IPR029044 Nucleotide-diphospho-sugar transferases [SSF53448] (53-230)

pLDDT: mean 93.06, std 11.51, range [26.2, 98.94]